Protein AF-A0A432QDG4-F1 (afdb_monomer_lite)

Structure (mmCIF, N/CA/C/O backbone):
data_AF-A0A432QDG4-F1
#
_entry.id   AF-A0A432QDG4-F1
#
loop_
_atom_site.group_PDB
_atom_site.id
_atom_site.type_symbol
_atom_site.label_atom_id
_atom_site.label_alt_id
_atom_site.label_comp_id
_atom_site.label_asym_id
_atom_site.label_entity_id
_atom_site.label_seq_id
_atom_site.pdbx_PDB_ins_code
_atom_site.Cartn_x
_atom_site.Cartn_y
_atom_site.Cartn_z
_atom_site.occupancy
_atom_site.B_iso_or_equiv
_atom_site.auth_seq_id
_atom_site.auth_comp_id
_atom_site.auth_asym_id
_atom_site.auth_atom_id
_atom_site.pdbx_PDB_model_num
ATOM 1 N N . MET A 1 1 ? 37.889 21.287 0.328 1.00 27.05 1 MET A N 1
ATOM 2 C CA . MET A 1 1 ? 36.657 21.891 0.895 1.00 27.05 1 MET A CA 1
ATOM 3 C C . MET A 1 1 ? 35.610 20.844 1.327 1.00 27.05 1 MET A C 1
ATOM 5 O O . MET A 1 1 ? 34.491 21.231 1.618 1.00 27.05 1 MET A O 1
ATOM 9 N N . MET A 1 2 ? 35.966 19.552 1.449 1.00 24.64 2 MET A N 1
ATOM 10 C CA . MET A 1 2 ? 35.053 18.448 1.819 1.00 24.64 2 MET A CA 1
ATOM 11 C C . MET A 1 2 ? 35.118 18.031 3.306 1.00 24.64 2 MET A C 1
ATOM 13 O O . MET A 1 2 ? 34.439 17.101 3.709 1.00 24.64 2 MET A O 1
ATOM 17 N N . SER A 1 3 ? 35.911 18.701 4.150 1.00 25.98 3 SER A N 1
ATOM 18 C CA . SER A 1 3 ? 36.228 18.224 5.511 1.00 25.98 3 SER A CA 1
ATOM 19 C C . SER A 1 3 ? 35.376 18.834 6.637 1.00 25.98 3 SER A C 1
ATOM 21 O O . SER A 1 3 ? 35.819 18.862 7.780 1.00 25.98 3 SER A O 1
ATOM 23 N N . LYS A 1 4 ? 34.191 19.386 6.337 1.00 30.98 4 LYS A N 1
ATOM 24 C CA . LYS A 1 4 ? 33.319 20.044 7.337 1.00 30.98 4 LYS A CA 1
ATOM 25 C C . LYS A 1 4 ? 31.970 19.357 7.581 1.00 30.98 4 LYS A C 1
ATOM 27 O O . LYS A 1 4 ? 31.226 19.829 8.430 1.00 30.98 4 LYS A O 1
ATOM 32 N N . TYR A 1 5 ? 31.659 18.274 6.869 1.00 37.41 5 TYR A N 1
ATOM 33 C CA . TYR A 1 5 ? 30.304 17.694 6.828 1.00 37.41 5 TYR A CA 1
ATOM 34 C C . TYR A 1 5 ? 30.198 16.309 7.459 1.00 37.41 5 TYR A C 1
ATOM 36 O O . TYR A 1 5 ? 29.332 15.522 7.109 1.00 37.41 5 TYR A O 1
ATOM 44 N N . VAL A 1 6 ? 31.097 16.008 8.387 1.00 35.47 6 VAL A N 1
ATOM 45 C CA . VAL A 1 6 ? 31.224 14.679 8.966 1.00 35.47 6 VAL A CA 1
ATOM 46 C C . VAL A 1 6 ? 31.083 14.797 10.484 1.00 35.47 6 VAL A C 1
ATOM 48 O O . VAL A 1 6 ? 32.019 14.581 11.245 1.00 35.47 6 VAL A O 1
ATOM 51 N N . ASN A 1 7 ? 29.904 15.229 10.933 1.00 35.81 7 ASN A N 1
ATOM 52 C CA . ASN A 1 7 ? 29.517 15.114 12.338 1.00 35.81 7 ASN A CA 1
ATOM 53 C C . ASN A 1 7 ? 28.888 13.735 12.513 1.00 35.81 7 ASN A C 1
ATOM 55 O O . ASN A 1 7 ? 27.672 13.563 12.453 1.00 35.81 7 ASN A O 1
ATOM 59 N N . HIS A 1 8 ? 29.737 12.723 12.642 1.00 42.25 8 HIS A N 1
ATOM 60 C CA . HIS A 1 8 ? 29.261 11.370 12.808 1.00 42.25 8 HIS A CA 1
ATOM 61 C C . HIS A 1 8 ? 28.761 11.133 14.244 1.00 42.25 8 HIS A C 1
ATOM 63 O O . HIS A 1 8 ? 29.553 11.029 15.179 1.00 42.25 8 HIS A O 1
ATOM 69 N N . LEU A 1 9 ? 27.454 10.942 14.420 1.00 45.72 9 LEU A N 1
ATOM 70 C CA . LEU A 1 9 ? 26.941 10.135 15.530 1.00 45.72 9 LEU A CA 1
ATOM 71 C C . LEU A 1 9 ? 27.145 8.661 15.157 1.00 45.72 9 LEU A C 1
ATOM 73 O O . LEU A 1 9 ? 26.272 8.018 14.582 1.00 45.72 9 LEU A O 1
ATOM 77 N N . LEU A 1 10 ? 28.355 8.163 15.419 1.00 49.75 10 LEU A N 1
ATOM 78 C CA . LEU A 1 10 ? 28.751 6.780 15.153 1.00 49.75 10 LEU A CA 1
ATOM 79 C C . LEU A 1 10 ? 28.173 5.870 16.229 1.00 49.75 10 LEU A C 1
ATOM 81 O O . LEU A 1 10 ? 28.367 6.118 17.416 1.00 49.75 10 LEU A O 1
ATOM 85 N N . CYS A 1 11 ? 27.502 4.803 15.809 1.00 43.88 11 CYS A N 1
ATOM 86 C CA . CYS A 1 11 ? 27.187 3.672 16.672 1.00 43.88 11 CYS A CA 1
ATOM 87 C C . CYS A 1 11 ? 28.299 2.628 16.503 1.00 43.88 11 CYS A C 1
ATOM 89 O O . CYS A 1 11 ? 28.403 2.056 15.418 1.00 43.88 11 CYS A O 1
ATOM 91 N N . TYR A 1 12 ? 29.102 2.372 17.543 1.00 43.72 12 TYR A N 1
ATOM 92 C CA . TYR A 1 12 ? 30.019 1.221 17.610 1.00 43.72 12 TYR A CA 1
ATOM 93 C C . TYR A 1 12 ? 29.574 0.221 18.681 1.00 43.72 12 TYR A C 1
ATOM 95 O O . TYR A 1 12 ? 29.193 0.628 19.779 1.00 43.72 12 TYR A O 1
ATOM 103 N N . GLY A 1 13 ? 29.693 -1.078 18.371 1.00 31.58 13 GLY A N 1
ATOM 104 C CA . GLY A 1 13 ? 29.691 -2.173 19.347 1.00 31.58 13 GLY A CA 1
ATOM 105 C C . GLY A 1 13 ? 29.540 -3.566 18.713 1.00 31.58 13 GLY A C 1
ATOM 106 O O . GLY A 1 13 ? 28.813 -3.738 17.738 1.00 31.58 13 GLY A O 1
ATOM 107 N N . LYS A 1 14 ? 30.204 -4.587 19.281 1.00 30.83 14 LYS A N 1
ATOM 108 C CA . LYS A 1 14 ? 29.794 -6.000 19.148 1.00 30.83 14 LYS A CA 1
ATOM 109 C C . LYS A 1 14 ? 28.944 -6.348 20.372 1.00 30.83 14 LYS A C 1
ATOM 111 O O . LYS A 1 14 ? 29.485 -6.446 21.468 1.00 30.83 14 LYS A O 1
ATOM 116 N N . GLY A 1 15 ? 27.645 -6.566 20.180 1.00 39.72 15 GLY A N 1
ATOM 117 C CA . GLY A 1 15 ? 26.694 -6.825 21.270 1.00 39.72 15 GLY A CA 1
ATOM 118 C C . GLY A 1 15 ? 25.893 -5.584 21.683 1.00 39.72 15 GLY A C 1
ATOM 119 O O . GLY A 1 15 ? 25.971 -4.550 21.032 1.00 39.72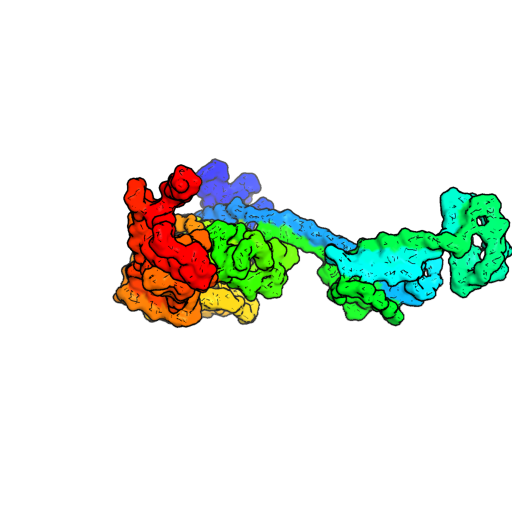 15 GLY A O 1
ATOM 120 N N . ALA A 1 16 ? 25.093 -5.714 22.745 1.00 30.48 16 ALA A N 1
ATOM 121 C CA . ALA A 1 16 ? 24.037 -4.773 23.148 1.00 30.48 16 ALA A CA 1
ATOM 122 C C . ALA A 1 16 ? 24.502 -3.379 23.635 1.00 30.48 16 ALA A C 1
ATOM 124 O O . ALA A 1 16 ? 23.658 -2.547 23.961 1.00 30.48 16 ALA A O 1
ATOM 125 N N . ASP A 1 17 ? 25.807 -3.102 23.661 1.00 31.98 17 ASP A N 1
ATOM 126 C CA . ASP A 1 17 ? 26.359 -1.836 24.146 1.00 31.98 17 ASP A CA 1
ATOM 127 C C . ASP A 1 17 ? 26.751 -0.934 22.968 1.00 31.98 17 ASP A C 1
ATOM 129 O O . ASP A 1 17 ? 27.792 -1.117 22.338 1.00 31.98 17 ASP A O 1
ATOM 133 N N . THR A 1 18 ? 25.894 0.041 22.652 1.00 40.56 18 THR A N 1
ATOM 134 C CA . THR A 1 18 ? 26.142 1.054 21.614 1.00 40.56 18 THR A CA 1
ATOM 135 C C . THR A 1 18 ? 26.814 2.283 22.226 1.00 40.56 18 THR A C 1
ATOM 137 O O . THR A 1 18 ? 26.221 2.955 23.072 1.00 40.56 18 THR A O 1
ATOM 140 N N . VAL A 1 19 ? 28.037 2.606 21.798 1.00 37.91 19 VAL A N 1
ATOM 141 C CA . VAL A 1 19 ? 28.755 3.817 22.237 1.00 37.91 19 VAL A CA 1
ATOM 142 C C . VAL A 1 19 ? 28.570 4.929 21.203 1.00 37.91 19 VAL A C 1
ATOM 144 O O . VAL A 1 19 ? 28.862 4.714 20.030 1.00 37.91 19 VAL A O 1
ATOM 147 N N . TYR A 1 20 ? 28.104 6.101 21.650 1.00 46.84 20 TYR A N 1
ATOM 148 C CA . TYR A 1 20 ? 27.881 7.313 20.849 1.00 46.84 20 TYR A CA 1
ATOM 149 C C . TYR A 1 20 ? 28.944 8.362 21.186 1.00 46.84 20 TYR A C 1
ATOM 151 O O . TYR A 1 20 ? 29.153 8.645 22.365 1.00 46.84 20 TYR A O 1
ATOM 159 N N . GLN A 1 21 ? 29.595 8.963 20.185 1.00 44.84 21 GLN A N 1
ATOM 160 C CA . GLN A 1 21 ? 30.517 10.088 20.402 1.00 44.84 21 GLN A CA 1
ATOM 161 C C . GLN A 1 21 ? 29.918 11.426 19.950 1.00 44.84 21 GLN A C 1
ATOM 163 O O . GLN A 1 21 ? 29.151 11.496 18.992 1.00 44.84 21 GLN A O 1
ATOM 168 N N . GLN A 1 22 ? 30.246 12.472 20.712 1.00 44.22 22 GLN A N 1
ATOM 169 C CA . GLN A 1 22 ? 29.561 13.762 20.767 1.00 44.22 22 GLN A CA 1
ATOM 170 C C . GLN A 1 22 ? 30.468 14.900 20.289 1.00 44.22 22 GLN A C 1
ATOM 172 O O . GLN A 1 22 ? 31.639 14.955 20.644 1.00 44.22 22 GLN A O 1
ATOM 177 N N . ASN A 1 23 ? 29.860 15.889 19.639 1.00 34.97 23 ASN A N 1
ATOM 178 C CA . ASN A 1 23 ? 30.335 17.268 19.501 1.00 34.97 23 ASN A CA 1
ATOM 179 C C . ASN A 1 23 ? 31.547 17.586 18.605 1.00 34.97 23 ASN A C 1
ATOM 181 O O . ASN A 1 23 ? 32.644 17.042 18.713 1.00 34.97 23 ASN A O 1
ATOM 185 N N . ALA A 1 24 ? 31.367 18.664 17.832 1.00 36.03 24 ALA A N 1
ATOM 186 C CA . ALA A 1 24 ? 32.396 19.328 17.035 1.00 36.03 24 ALA A CA 1
ATOM 187 C C . ALA A 1 24 ? 33.574 19.897 17.870 1.00 36.03 24 ALA A C 1
ATOM 189 O O . ALA A 1 24 ? 34.622 20.206 17.308 1.00 36.03 24 ALA A O 1
ATOM 190 N N . GLU A 1 25 ? 33.441 20.023 19.200 1.00 33.25 25 GLU A N 1
ATOM 191 C CA . GLU A 1 25 ? 34.537 20.424 20.105 1.00 33.25 25 GLU A CA 1
ATOM 192 C C . GLU A 1 25 ? 35.376 19.250 20.638 1.00 33.25 25 GLU A C 1
ATOM 194 O O . GLU A 1 25 ? 36.546 19.458 20.938 1.00 33.25 25 GLU A O 1
ATOM 199 N N . HIS A 1 26 ? 34.874 18.009 20.645 1.00 34.00 26 HIS A N 1
ATOM 200 C CA . HIS A 1 26 ? 35.730 16.815 20.782 1.00 34.00 26 HIS A CA 1
ATOM 201 C C . HIS A 1 26 ? 36.266 16.311 19.432 1.00 34.00 26 HIS A C 1
ATOM 203 O O . HIS A 1 26 ? 37.127 15.438 19.388 1.00 34.00 26 HIS A O 1
ATOM 209 N N . LEU A 1 27 ? 35.849 16.968 18.346 1.00 34.41 27 LEU A N 1
ATOM 210 C CA . LEU A 1 27 ? 36.560 17.048 17.070 1.00 34.41 27 LEU A CA 1
ATOM 211 C C . LEU A 1 27 ? 37.497 18.275 16.987 1.00 34.41 27 LEU A C 1
ATOM 213 O O . LEU A 1 27 ? 38.066 18.532 15.923 1.00 34.41 27 LEU A O 1
ATOM 217 N N . ARG A 1 28 ? 37.721 19.026 18.086 1.00 29.41 28 ARG A N 1
ATOM 218 C CA . ARG A 1 28 ? 38.920 19.873 18.197 1.00 29.41 28 ARG A CA 1
ATOM 219 C C . ARG A 1 28 ? 40.083 19.041 18.719 1.00 29.41 28 ARG A C 1
ATOM 221 O O . ARG A 1 28 ? 40.145 18.660 19.884 1.00 29.41 28 ARG A O 1
ATOM 228 N N . LEU A 1 29 ? 41.015 18.834 17.803 1.00 33.25 29 LEU A N 1
ATOM 229 C CA . LEU A 1 29 ? 42.363 18.282 17.913 1.00 33.25 29 LEU A CA 1
ATOM 230 C C . LEU A 1 29 ? 43.284 18.997 18.934 1.00 33.25 29 LEU A C 1
ATOM 232 O O . LEU A 1 29 ? 44.462 19.159 18.652 1.00 33.25 29 LEU A O 1
ATOM 236 N N . ASP A 1 30 ? 42.802 19.447 20.097 1.00 30.39 30 ASP A N 1
ATOM 237 C CA . ASP A 1 30 ? 43.598 20.319 20.983 1.00 30.39 30 ASP A CA 1
ATOM 238 C C . ASP A 1 30 ? 43.929 19.727 22.366 1.00 30.39 30 ASP A C 1
ATOM 240 O O . ASP A 1 30 ? 44.527 20.407 23.197 1.00 30.39 30 ASP A O 1
ATOM 244 N N . SER A 1 31 ? 43.639 18.447 22.634 1.00 33.84 31 SER A N 1
ATOM 245 C CA . SER A 1 31 ? 44.290 17.748 23.772 1.00 33.84 31 SER A CA 1
ATOM 246 C C . SER A 1 31 ? 44.326 16.214 23.721 1.00 33.84 31 SER A C 1
ATOM 248 O O . SER A 1 31 ? 44.982 15.603 24.563 1.00 33.84 31 SER A O 1
ATOM 250 N N . ALA A 1 32 ? 43.720 15.580 22.716 1.00 32.09 32 ALA A N 1
ATOM 251 C CA . ALA A 1 32 ? 43.986 14.187 22.363 1.00 32.09 32 ALA A CA 1
ATOM 252 C C . ALA A 1 32 ? 44.642 14.157 20.978 1.00 32.09 32 ALA A C 1
ATOM 254 O O . ALA A 1 32 ? 44.245 14.906 20.088 1.00 32.09 32 ALA A O 1
ATOM 255 N N . SER A 1 33 ? 45.686 13.342 20.838 1.00 31.02 33 SER A N 1
ATOM 256 C CA . SER A 1 33 ? 46.536 13.229 19.649 1.00 31.02 33 SER A CA 1
ATOM 257 C C . SER A 1 33 ? 45.747 13.233 18.325 1.00 31.02 33 SER A C 1
ATOM 259 O O . SER A 1 33 ? 44.733 12.535 18.244 1.00 31.02 33 SER A O 1
ATOM 261 N N . PRO A 1 34 ? 46.237 13.920 17.272 1.00 30.97 34 PRO A N 1
ATOM 262 C CA . PRO A 1 34 ? 45.539 14.092 15.995 1.00 30.97 34 PRO A CA 1
ATOM 263 C C . PRO A 1 34 ? 45.173 12.849 15.179 1.00 30.97 34 PRO A C 1
ATOM 265 O O . PRO A 1 34 ? 44.537 12.978 14.138 1.00 30.97 34 PRO A O 1
ATOM 268 N N . ASP A 1 35 ? 45.550 11.661 15.643 1.00 34.06 35 ASP A N 1
ATOM 269 C CA . ASP A 1 35 ? 45.590 10.437 14.845 1.00 34.06 35 ASP A CA 1
ATOM 270 C C . ASP A 1 35 ? 44.595 9.361 15.304 1.00 34.06 35 ASP A C 1
ATOM 272 O O . ASP A 1 35 ? 44.746 8.191 14.953 1.00 34.06 35 ASP A O 1
ATOM 276 N N . THR A 1 36 ? 43.560 9.703 16.079 1.00 37.88 36 THR A N 1
ATOM 277 C CA . THR A 1 36 ? 42.547 8.705 16.476 1.00 37.88 36 THR A CA 1
ATOM 278 C C . THR A 1 36 ? 41.524 8.488 15.356 1.00 37.88 36 THR A C 1
ATOM 280 O O . THR A 1 36 ? 40.350 8.825 15.470 1.00 37.88 36 THR A O 1
ATOM 283 N N . VAL A 1 37 ? 41.995 7.938 14.237 1.00 38.81 37 VAL A N 1
ATOM 284 C CA . VAL A 1 37 ? 41.157 7.386 13.171 1.00 38.81 37 VAL A CA 1
ATOM 285 C C . VAL A 1 37 ? 40.438 6.170 13.749 1.00 38.81 37 VAL A C 1
ATOM 287 O O . VAL A 1 37 ? 41.076 5.179 14.112 1.00 38.81 37 VAL A O 1
ATOM 290 N N . LEU A 1 38 ? 39.113 6.246 13.881 1.00 43.25 38 LEU A N 1
ATOM 291 C CA . LEU A 1 38 ? 38.319 5.081 14.260 1.00 43.25 38 LEU A CA 1
ATOM 292 C C . LEU A 1 38 ? 38.459 4.026 13.156 1.00 43.25 38 LEU A C 1
ATOM 294 O O . LEU A 1 38 ? 38.299 4.360 11.980 1.00 43.25 38 LEU A O 1
ATOM 298 N N . PRO A 1 39 ? 38.769 2.763 13.490 1.00 46.94 39 PRO A N 1
ATOM 299 C CA . PRO A 1 39 ? 38.867 1.729 12.478 1.00 46.94 39 PRO A CA 1
ATOM 300 C C . PRO A 1 39 ? 37.484 1.532 11.850 1.00 46.94 39 PRO A C 1
ATOM 302 O O . PRO A 1 39 ? 36.518 1.265 12.564 1.00 46.94 39 PRO A O 1
ATOM 305 N N . GLU A 1 40 ? 37.399 1.638 10.523 1.00 46.25 40 GLU A N 1
ATOM 306 C CA . GLU A 1 40 ? 36.187 1.473 9.696 1.00 46.25 40 GLU A CA 1
ATOM 307 C C . GLU A 1 40 ? 35.260 0.341 10.180 1.00 46.25 40 GLU A C 1
ATOM 309 O O . GLU A 1 40 ? 34.055 0.517 10.327 1.00 46.25 40 GLU A O 1
ATOM 314 N N . SER A 1 41 ? 35.841 -0.781 10.610 1.00 48.97 41 SER A N 1
ATOM 315 C CA . SER A 1 41 ? 35.147 -1.926 11.224 1.00 48.97 41 SER A CA 1
ATOM 316 C C . SER A 1 41 ? 34.213 -1.629 12.416 1.00 48.97 41 SER A C 1
ATOM 318 O O . SER A 1 41 ? 33.528 -2.537 12.882 1.00 48.97 41 SER A O 1
ATOM 320 N N . SER A 1 42 ? 34.224 -0.411 12.960 1.00 48.34 42 SER A N 1
ATOM 321 C CA . SER A 1 42 ? 33.458 -0.013 14.142 1.00 48.34 42 SER A CA 1
ATOM 322 C C . SER A 1 42 ? 32.178 0.778 13.839 1.00 48.34 42 SER A C 1
ATOM 324 O O . SER A 1 42 ? 31.371 0.950 14.745 1.00 48.34 42 SER A O 1
ATOM 326 N N . ILE A 1 43 ? 31.957 1.233 12.602 1.00 55.75 43 ILE A N 1
ATOM 327 C CA . ILE A 1 43 ? 30.855 2.139 12.243 1.00 55.75 43 ILE A CA 1
ATOM 328 C C . ILE A 1 43 ? 29.649 1.351 11.715 1.00 55.75 43 ILE A C 1
ATOM 330 O O . ILE A 1 43 ? 29.787 0.553 10.794 1.00 55.75 43 ILE A O 1
ATOM 334 N N . LEU A 1 44 ? 28.457 1.585 12.281 1.00 66.50 44 LEU A N 1
ATOM 335 C CA . LEU A 1 44 ? 27.220 0.893 11.869 1.00 66.50 44 LEU A CA 1
ATOM 336 C C . LEU A 1 44 ? 26.206 1.782 11.126 1.00 66.50 44 LEU A C 1
ATOM 338 O O . LEU A 1 44 ? 25.381 1.266 10.380 1.00 66.50 44 LEU A O 1
ATOM 342 N N . LEU A 1 45 ? 26.243 3.102 11.328 1.00 73.06 45 LEU A N 1
ATOM 343 C CA . LEU A 1 45 ? 25.318 4.070 10.725 1.00 73.06 45 LEU A CA 1
ATOM 344 C C . LEU A 1 45 ? 26.002 5.437 10.630 1.00 73.06 45 LEU A C 1
ATOM 346 O O . LEU A 1 45 ? 26.696 5.841 11.565 1.00 73.06 45 LEU A O 1
ATOM 350 N N . THR A 1 46 ? 25.789 6.155 9.528 1.00 74.50 46 THR A N 1
ATOM 351 C CA . THR A 1 46 ? 26.339 7.497 9.301 1.00 74.50 46 THR A CA 1
ATOM 352 C C . THR A 1 46 ? 25.220 8.512 9.085 1.00 74.50 46 THR A C 1
ATOM 354 O O . THR A 1 46 ? 24.300 8.271 8.314 1.00 74.50 46 THR A O 1
ATOM 357 N N . GLY A 1 47 ? 25.288 9.670 9.746 1.00 81.38 47 GLY A N 1
ATOM 358 C CA . GLY A 1 47 ? 24.427 10.806 9.408 1.00 81.38 47 GLY A CA 1
ATOM 359 C C . GLY A 1 47 ? 24.835 11.399 8.060 1.00 81.38 47 GLY A C 1
ATOM 360 O O . GLY A 1 47 ? 26.024 11.587 7.809 1.00 81.38 47 GLY A O 1
ATOM 361 N N . GLY A 1 48 ? 23.868 11.659 7.184 1.00 82.00 48 GLY A N 1
ATOM 362 C CA . GLY A 1 48 ? 24.124 12.335 5.916 1.00 82.00 48 GLY A CA 1
ATOM 363 C C . GLY A 1 48 ? 22.998 12.156 4.908 1.00 82.00 48 GLY A C 1
ATOM 364 O O . GLY A 1 48 ? 21.901 11.732 5.256 1.00 82.00 48 GLY A O 1
ATOM 365 N N . PHE A 1 49 ? 23.293 12.457 3.648 1.00 83.75 49 PHE A N 1
ATOM 366 C CA . PHE A 1 49 ? 22.383 12.285 2.515 1.00 83.75 49 PHE A CA 1
ATOM 367 C C . PHE A 1 49 ? 23.040 11.358 1.491 1.00 83.75 49 PHE A C 1
ATOM 369 O O . PHE A 1 49 ? 24.227 11.528 1.196 1.00 83.75 49 PHE A O 1
ATOM 376 N N . THR A 1 50 ? 22.294 10.402 0.938 1.00 84.81 50 THR A N 1
ATOM 377 C CA . THR A 1 50 ? 22.798 9.471 -0.087 1.00 84.81 50 THR A CA 1
ATOM 378 C C . THR A 1 50 ? 23.264 10.217 -1.337 1.00 84.81 50 THR A C 1
ATOM 380 O O . THR A 1 50 ? 24.261 9.848 -1.948 1.00 84.81 50 THR A O 1
ATOM 383 N N . THR A 1 51 ? 22.627 11.349 -1.644 1.00 78.06 51 THR A N 1
ATOM 384 C CA . THR A 1 51 ? 23.032 12.258 -2.733 1.00 78.06 51 THR A CA 1
ATOM 385 C C . THR A 1 51 ? 24.398 12.931 -2.540 1.00 78.06 51 THR A C 1
ATOM 387 O O . THR A 1 51 ? 24.968 13.429 -3.509 1.00 78.06 51 THR A O 1
ATOM 390 N N . ILE A 1 52 ? 24.933 12.965 -1.315 1.00 76.69 52 ILE A N 1
ATOM 391 C CA . ILE A 1 52 ? 26.272 13.502 -1.010 1.00 76.69 52 ILE A CA 1
ATOM 392 C C . ILE A 1 52 ? 27.274 12.366 -0.772 1.00 76.69 52 ILE A C 1
ATOM 394 O O . ILE A 1 52 ? 28.439 12.481 -1.149 1.00 76.69 52 ILE A O 1
ATOM 398 N N . LEU A 1 53 ? 26.830 11.286 -0.128 1.00 75.19 53 LEU A N 1
ATOM 399 C CA . LEU A 1 53 ? 27.656 10.164 0.312 1.00 75.19 53 LEU A CA 1
ATOM 400 C C . LEU A 1 53 ? 27.357 8.904 -0.514 1.00 75.19 53 LEU A C 1
ATOM 402 O O . LEU A 1 53 ? 27.022 7.860 0.043 1.00 75.19 53 LEU A O 1
ATOM 406 N N . THR A 1 54 ? 27.470 9.010 -1.839 1.00 70.44 54 THR A N 1
ATOM 407 C CA . THR A 1 54 ? 27.104 7.940 -2.786 1.00 70.44 54 THR A CA 1
ATOM 408 C C . THR A 1 54 ? 27.893 6.649 -2.572 1.00 70.44 54 THR A C 1
ATOM 410 O O . THR A 1 54 ? 27.333 5.568 -2.702 1.00 70.44 54 THR A O 1
ATOM 413 N N . ASP A 1 55 ? 29.164 6.767 -2.179 1.00 73.12 55 ASP A N 1
ATOM 414 C CA . ASP A 1 55 ? 30.080 5.635 -1.981 1.00 73.12 55 ASP A CA 1
ATOM 415 C C . ASP A 1 55 ? 30.301 5.313 -0.493 1.00 73.12 55 ASP A C 1
ATOM 417 O O . ASP A 1 55 ? 31.348 4.793 -0.103 1.00 73.12 55 ASP A O 1
ATOM 421 N N . SER A 1 56 ? 29.344 5.670 0.373 1.00 69.81 56 SER A N 1
ATOM 422 C CA . SER A 1 56 ? 29.440 5.358 1.800 1.00 69.81 56 SER A CA 1
ATOM 423 C C . SER A 1 56 ? 29.449 3.839 2.012 1.00 69.81 56 SER A C 1
ATOM 425 O O . SER A 1 56 ? 28.489 3.170 1.627 1.00 69.81 56 SER A O 1
ATOM 427 N N . PRO A 1 57 ? 30.464 3.273 2.692 1.00 67.81 57 PRO A N 1
ATOM 428 C CA . PRO A 1 57 ? 30.474 1.851 3.035 1.00 67.81 57 PRO A CA 1
ATOM 429 C C . PRO A 1 57 ? 29.467 1.497 4.146 1.00 67.81 57 PRO A C 1
ATOM 431 O O . PRO A 1 57 ? 29.299 0.323 4.469 1.00 67.81 57 PRO A O 1
ATOM 434 N N . TYR A 1 58 ? 28.793 2.497 4.730 1.00 75.19 58 TYR A N 1
ATOM 435 C CA . TYR A 1 58 ? 27.791 2.340 5.788 1.00 75.19 58 TYR A CA 1
ATOM 436 C C . TYR A 1 58 ? 26.437 2.926 5.375 1.00 75.19 58 TYR A C 1
ATOM 438 O O . TYR A 1 58 ? 26.409 3.893 4.604 1.00 75.19 58 TYR A O 1
ATOM 446 N N . PRO A 1 59 ? 25.325 2.439 5.958 1.00 78.25 59 PRO A N 1
ATOM 447 C CA . PRO A 1 59 ? 24.017 3.060 5.789 1.00 78.25 59 PRO A CA 1
ATOM 448 C C . PRO A 1 59 ? 24.038 4.543 6.181 1.00 78.25 59 PRO A C 1
ATOM 450 O O . PRO A 1 59 ? 24.665 4.935 7.172 1.00 78.25 59 PRO A O 1
ATOM 453 N N . VAL A 1 60 ? 23.336 5.362 5.398 1.00 83.94 60 VAL A N 1
ATOM 454 C CA . VAL A 1 60 ? 23.258 6.817 5.564 1.00 83.94 60 VAL A CA 1
ATOM 455 C C . VAL A 1 60 ? 21.870 7.200 6.086 1.00 83.94 60 VAL A C 1
ATOM 457 O O . VAL A 1 60 ? 20.864 6.742 5.554 1.00 83.94 60 VAL A O 1
ATOM 460 N N . SER A 1 61 ? 21.804 8.044 7.120 1.00 89.88 61 SER A N 1
ATOM 461 C CA . SER A 1 61 ? 20.556 8.519 7.729 1.00 89.88 61 SER A CA 1
ATOM 462 C C . SER A 1 61 ? 20.424 10.046 7.632 1.00 89.88 61 SER A C 1
ATOM 464 O O . SER A 1 61 ? 21.091 10.780 8.379 1.00 89.88 61 SER A O 1
ATOM 466 N N . PRO A 1 62 ? 19.508 10.544 6.778 1.00 91.75 62 PRO A N 1
ATOM 467 C CA . PRO A 1 62 ? 19.128 11.955 6.753 1.00 91.75 62 PRO A CA 1
ATOM 468 C C . PRO A 1 62 ? 18.485 12.397 8.067 1.00 91.75 62 PRO A C 1
ATOM 470 O O . PRO A 1 62 ? 18.774 13.482 8.567 1.00 91.75 62 PRO A O 1
ATOM 473 N N . THR A 1 63 ? 17.669 11.536 8.683 1.00 94.12 63 THR A N 1
ATOM 474 C CA . THR A 1 63 ? 17.062 11.785 9.997 1.00 94.12 63 THR A CA 1
ATOM 475 C C . THR A 1 63 ? 18.116 12.144 11.042 1.00 94.12 63 THR A C 1
ATOM 477 O O . THR A 1 63 ? 17.973 13.139 11.755 1.00 94.12 63 THR A O 1
ATOM 480 N N . LEU A 1 64 ? 19.196 11.364 11.123 1.00 88.62 64 LEU A N 1
ATOM 481 C CA . LEU A 1 64 ? 20.265 11.602 12.086 1.00 88.62 64 LEU A CA 1
ATOM 482 C C . LEU A 1 64 ? 20.995 12.925 11.806 1.00 88.62 64 LEU A C 1
ATOM 484 O O . LEU A 1 64 ? 21.245 13.685 12.741 1.00 88.62 64 LEU A O 1
ATOM 488 N N . GLN A 1 65 ? 21.262 13.234 10.531 1.00 87.00 65 GLN A N 1
ATOM 489 C CA . GLN A 1 65 ? 21.894 14.494 10.120 1.00 87.00 65 GLN A CA 1
ATOM 490 C C . GLN A 1 65 ? 21.049 15.714 10.501 1.00 87.00 65 GLN A C 1
ATOM 492 O O . GLN A 1 65 ? 21.542 16.640 11.143 1.00 87.00 65 GLN A O 1
ATOM 497 N N . LEU A 1 66 ? 19.765 15.725 10.124 1.00 89.88 66 LEU A N 1
ATOM 498 C CA . LEU A 1 66 ? 18.892 16.869 10.379 1.00 89.88 66 LEU A CA 1
ATOM 499 C C . LEU A 1 66 ? 18.683 17.107 11.870 1.00 89.88 66 LEU A C 1
ATOM 501 O O . LEU A 1 66 ? 18.689 18.256 12.302 1.00 89.88 66 LEU A O 1
ATOM 505 N N . ASN A 1 67 ? 18.489 16.051 12.659 1.00 90.12 67 ASN A N 1
ATOM 506 C CA . ASN A 1 67 ? 18.301 16.218 14.097 1.00 90.12 67 ASN A CA 1
ATOM 507 C C . ASN A 1 67 ? 19.594 16.639 14.802 1.00 90.12 67 ASN A C 1
ATOM 509 O O . ASN A 1 67 ? 19.524 17.433 15.734 1.00 90.12 67 ASN A O 1
ATOM 513 N N . GLY A 1 68 ? 20.759 16.180 14.333 1.00 84.44 68 GLY A N 1
ATOM 514 C CA . GLY A 1 68 ? 22.047 16.621 14.867 1.00 84.44 68 GLY A CA 1
ATOM 515 C C . GLY A 1 68 ? 22.331 18.101 14.601 1.00 84.44 68 GLY A C 1
ATOM 516 O O . GLY A 1 68 ? 22.831 18.794 15.483 1.00 84.44 68 GLY A O 1
ATOM 517 N N . ASP A 1 69 ? 21.979 18.596 13.413 1.00 83.62 69 ASP A N 1
ATOM 518 C CA . ASP A 1 69 ? 22.304 19.970 13.015 1.00 83.62 69 ASP A CA 1
ATOM 519 C C . ASP A 1 69 ? 21.210 20.990 13.354 1.00 83.62 69 ASP A C 1
ATOM 521 O O . ASP A 1 69 ? 21.507 22.138 13.687 1.00 83.62 69 ASP A O 1
ATOM 525 N N . LEU A 1 70 ? 19.938 20.606 13.214 1.00 87.12 70 LEU A N 1
ATOM 526 C CA . LEU A 1 70 ? 18.808 21.538 13.236 1.00 87.12 70 LEU A CA 1
ATOM 527 C C . LEU A 1 70 ? 17.894 21.363 14.445 1.00 87.12 70 LEU A C 1
ATOM 529 O O . LEU A 1 70 ? 17.167 22.303 14.767 1.00 87.12 70 LEU A O 1
ATOM 533 N N . ALA A 1 71 ? 17.869 20.201 15.100 1.00 86.44 71 ALA A N 1
ATOM 534 C CA . ALA A 1 71 ? 17.060 20.010 16.302 1.00 86.44 71 ALA A CA 1
ATOM 535 C C . ALA A 1 71 ? 17.851 20.384 17.564 1.00 86.44 71 ALA A C 1
ATOM 537 O O . ALA A 1 71 ? 19.077 20.419 17.576 1.00 86.44 71 ALA A O 1
ATOM 538 N N . ALA A 1 72 ? 17.138 20.694 18.647 1.00 82.44 72 ALA A N 1
ATOM 539 C CA . ALA A 1 72 ? 17.736 21.000 19.949 1.00 82.44 72 ALA A CA 1
ATOM 540 C C . ALA A 1 72 ? 17.711 19.777 20.887 1.00 82.44 72 ALA A C 1
ATOM 542 O O . ALA A 1 72 ? 17.284 19.895 22.036 1.00 82.44 72 ALA A O 1
ATOM 543 N N . PHE A 1 73 ? 18.085 18.601 20.376 1.00 80.44 73 PHE A N 1
ATOM 544 C CA . PHE A 1 73 ? 18.110 17.362 21.155 1.00 80.44 73 PHE A CA 1
ATOM 545 C C . PHE A 1 73 ? 19.405 17.213 21.947 1.00 80.44 73 PHE A C 1
ATOM 547 O O . PHE A 1 73 ? 20.482 17.599 21.496 1.00 80.44 73 PHE A O 1
ATOM 554 N N . ASN A 1 74 ? 19.293 16.632 23.140 1.00 79.75 74 ASN A N 1
ATOM 555 C CA . ASN A 1 74 ? 20.455 16.252 23.928 1.00 79.75 74 ASN A CA 1
ATOM 556 C C . ASN A 1 74 ? 21.054 14.923 23.442 1.00 79.75 74 ASN A C 1
ATOM 558 O O . ASN A 1 74 ? 20.530 14.232 22.571 1.00 79.75 74 ASN A O 1
ATOM 562 N N . GLU A 1 75 ? 22.169 14.545 24.049 1.00 70.38 75 GLU A N 1
ATOM 563 C CA . GLU A 1 75 ? 22.974 13.392 23.653 1.00 70.38 75 GLU A CA 1
ATOM 564 C C . GLU A 1 75 ? 22.224 12.062 23.772 1.00 70.38 75 GLU A C 1
ATOM 566 O O . GLU A 1 75 ? 22.324 11.210 22.890 1.00 70.38 75 GLU A O 1
ATOM 571 N N . ASN A 1 76 ? 21.430 11.893 24.831 1.00 75.44 76 ASN A N 1
ATOM 572 C CA . ASN A 1 76 ? 20.641 10.680 25.036 1.00 75.44 76 ASN A CA 1
ATOM 573 C C . ASN A 1 76 ? 19.503 10.577 24.013 1.00 75.44 76 ASN A C 1
ATOM 575 O O . ASN A 1 76 ? 19.186 9.481 23.551 1.00 75.44 76 ASN A O 1
ATOM 579 N N . GLU A 1 77 ? 18.906 11.713 23.643 1.00 83.19 77 GLU A N 1
ATOM 580 C CA . GLU A 1 77 ? 17.868 11.794 22.611 1.00 83.19 77 GLU A CA 1
ATOM 581 C C . GLU A 1 77 ? 18.450 11.485 21.224 1.00 83.19 77 GLU A C 1
ATOM 583 O O . GLU A 1 77 ? 17.899 10.656 20.503 1.00 83.19 77 GLU A O 1
ATOM 588 N N . MET A 1 78 ? 19.612 12.047 20.879 1.00 83.44 78 MET A N 1
ATOM 589 C CA . MET A 1 78 ? 20.303 11.725 19.625 1.00 83.44 78 MET A CA 1
ATOM 590 C C . MET A 1 78 ? 20.733 10.257 19.554 1.00 83.44 78 MET A C 1
ATOM 592 O O . MET A 1 78 ? 20.595 9.623 18.507 1.00 83.44 78 MET A O 1
ATOM 596 N N . ALA A 1 79 ? 21.191 9.683 20.669 1.00 76.38 79 ALA A N 1
ATOM 597 C CA . ALA A 1 79 ? 21.514 8.263 20.753 1.00 76.38 79 ALA A CA 1
ATOM 598 C C . ALA A 1 79 ? 20.280 7.371 20.530 1.00 76.38 79 ALA A C 1
ATOM 600 O O . ALA A 1 79 ? 20.357 6.356 19.841 1.00 76.38 79 ALA A O 1
ATOM 601 N N . ALA A 1 80 ? 19.130 7.753 21.089 1.00 82.56 80 ALA A N 1
ATOM 602 C CA . ALA A 1 80 ? 17.864 7.059 20.873 1.00 82.56 80 ALA A CA 1
ATOM 603 C C . ALA A 1 80 ? 17.429 7.088 19.397 1.00 82.56 80 ALA A C 1
ATOM 605 O O . ALA A 1 80 ? 17.091 6.041 18.845 1.00 82.56 80 ALA A O 1
ATOM 606 N N . ILE A 1 81 ? 17.519 8.254 18.745 1.00 87.81 81 ILE A N 1
ATOM 607 C CA . ILE A 1 81 ? 17.230 8.409 17.309 1.00 87.81 81 ILE A CA 1
ATOM 608 C C . ILE A 1 81 ? 18.179 7.543 16.471 1.00 87.81 81 ILE A C 1
ATOM 610 O O . ILE A 1 81 ? 17.730 6.820 15.587 1.00 87.81 81 ILE A O 1
ATOM 614 N N . GLY A 1 82 ? 19.480 7.551 16.778 1.00 84.12 82 GLY A N 1
ATOM 615 C CA . GLY A 1 82 ? 20.470 6.730 16.078 1.00 84.12 82 GLY A CA 1
ATOM 616 C C . GLY A 1 82 ? 20.196 5.225 16.181 1.00 84.12 82 GLY A C 1
ATOM 617 O O . GLY A 1 82 ? 20.279 4.528 15.172 1.00 84.12 82 GLY A O 1
ATOM 618 N N . ARG A 1 83 ? 19.815 4.714 17.367 1.00 84.69 83 ARG A N 1
ATOM 619 C CA . ARG A 1 83 ? 19.394 3.303 17.516 1.00 84.69 83 ARG A CA 1
ATOM 620 C C . ARG A 1 83 ? 18.164 2.995 16.674 1.00 84.69 83 ARG A C 1
ATOM 622 O O . ARG A 1 83 ? 18.150 1.981 15.986 1.00 84.69 83 ARG A O 1
ATOM 629 N N . ALA A 1 84 ? 17.155 3.861 16.726 1.00 90.56 84 ALA A N 1
ATOM 630 C CA . ALA A 1 84 ? 15.913 3.667 15.990 1.00 90.56 84 ALA A CA 1
ATOM 631 C C . ALA A 1 84 ? 16.148 3.645 14.467 1.00 90.56 84 ALA A C 1
ATOM 633 O O . ALA A 1 84 ? 15.621 2.776 13.778 1.00 90.56 84 ALA A O 1
ATOM 634 N N . GLU A 1 85 ? 16.996 4.539 13.946 1.00 90.62 85 GLU A N 1
ATOM 635 C CA . GLU A 1 85 ? 17.393 4.554 12.531 1.00 90.62 85 GLU A CA 1
ATOM 636 C C . GLU A 1 85 ? 18.197 3.314 12.130 1.00 90.62 85 GLU A C 1
ATOM 638 O O . GLU A 1 85 ? 17.971 2.775 11.051 1.00 90.62 85 GLU A O 1
ATOM 643 N N . LEU A 1 86 ? 19.101 2.828 12.987 1.00 85.50 86 LEU A N 1
ATOM 644 C CA . LEU A 1 86 ? 19.867 1.611 12.711 1.00 85.50 86 LEU A CA 1
ATOM 645 C C . LEU A 1 86 ? 18.966 0.369 12.685 1.00 85.50 86 LEU A C 1
ATOM 647 O O . LEU A 1 86 ? 19.122 -0.479 11.810 1.00 85.50 86 LEU A O 1
ATOM 651 N N . ILE A 1 87 ? 18.018 0.264 13.623 1.00 86.00 87 ILE A N 1
ATOM 652 C CA . ILE A 1 87 ? 17.018 -0.813 13.635 1.00 86.00 87 ILE A CA 1
ATOM 653 C C . ILE A 1 87 ? 16.202 -0.765 12.340 1.00 86.00 87 ILE A C 1
ATOM 655 O O . ILE A 1 87 ? 16.137 -1.776 11.648 1.00 86.00 87 ILE A O 1
ATOM 659 N N . ARG A 1 88 ? 15.682 0.417 11.971 1.00 91.50 88 ARG A N 1
ATOM 660 C CA . ARG A 1 88 ? 14.946 0.634 10.715 1.00 91.50 88 ARG A CA 1
ATOM 661 C C . ARG A 1 88 ? 15.769 0.234 9.491 1.00 91.50 88 ARG A C 1
ATOM 663 O O . ARG A 1 88 ? 15.255 -0.439 8.613 1.00 91.50 88 ARG A O 1
ATOM 670 N N . ALA A 1 89 ? 17.034 0.644 9.408 1.00 87.94 89 ALA A N 1
ATOM 671 C CA . ALA A 1 89 ? 17.889 0.327 8.264 1.00 87.94 89 ALA A CA 1
ATOM 672 C C . ALA A 1 89 ? 18.158 -1.183 8.143 1.00 87.94 89 ALA A C 1
ATOM 674 O O . ALA A 1 89 ? 18.152 -1.722 7.040 1.00 87.94 89 ALA A O 1
ATOM 675 N N . ASN A 1 90 ? 18.357 -1.871 9.271 1.00 86.62 90 ASN A N 1
ATOM 676 C CA . ASN A 1 90 ? 18.631 -3.309 9.299 1.00 86.62 90 ASN A CA 1
ATOM 677 C C . ASN A 1 90 ? 17.392 -4.184 9.070 1.00 86.62 90 ASN A C 1
ATOM 679 O O . ASN A 1 90 ? 17.541 -5.365 8.757 1.00 86.62 90 ASN A O 1
ATOM 683 N N . SER A 1 91 ? 16.187 -3.649 9.267 1.00 87.31 91 SER A N 1
ATOM 684 C CA . SER A 1 91 ? 14.941 -4.400 9.118 1.00 87.31 91 SER A CA 1
ATOM 685 C C . SER A 1 91 ? 14.382 -4.374 7.688 1.00 87.31 91 SER A C 1
ATOM 687 O O . SER A 1 91 ? 13.589 -5.246 7.329 1.00 87.31 91 SER A O 1
ATOM 689 N N . GLN A 1 92 ? 14.851 -3.448 6.840 1.00 89.19 92 GLN A N 1
ATOM 690 C CA . GLN A 1 92 ? 14.450 -3.374 5.433 1.00 89.19 92 GLN A CA 1
ATOM 691 C C . GLN A 1 92 ? 14.811 -4.658 4.680 1.00 89.19 92 GLN A C 1
ATOM 693 O O . GLN A 1 92 ? 15.976 -5.040 4.565 1.00 89.19 92 GLN A O 1
ATOM 698 N N . SER A 1 93 ? 13.797 -5.305 4.107 1.00 88.44 93 SER A N 1
ATOM 699 C CA . SER A 1 93 ? 13.971 -6.511 3.302 1.00 88.44 93 SER A CA 1
ATOM 700 C C . SER A 1 93 ? 13.032 -6.498 2.104 1.00 88.44 93 SER A C 1
ATOM 702 O O . SER A 1 93 ? 11.810 -6.457 2.247 1.00 88.44 93 SER A O 1
ATOM 704 N N . TYR A 1 94 ? 13.608 -6.514 0.906 1.00 93.06 94 TYR A N 1
ATOM 705 C CA . TYR A 1 94 ? 12.890 -6.631 -0.357 1.00 93.06 94 TYR A CA 1
ATOM 706 C C . TYR A 1 94 ? 13.809 -7.222 -1.419 1.00 93.06 94 TYR A C 1
ATOM 708 O O . TYR A 1 94 ? 15.037 -7.181 -1.312 1.00 93.06 94 TYR A O 1
ATOM 716 N N . ARG A 1 95 ? 13.204 -7.795 -2.455 1.00 93.56 95 ARG A N 1
ATOM 717 C CA . ARG A 1 95 ? 13.938 -8.267 -3.622 1.00 93.56 95 ARG A CA 1
ATOM 718 C C . ARG A 1 95 ? 14.265 -7.075 -4.515 1.00 93.56 95 ARG A C 1
ATOM 720 O O . ARG A 1 95 ? 13.393 -6.255 -4.777 1.00 93.56 95 ARG A O 1
ATOM 727 N N . SER A 1 96 ? 15.494 -7.017 -5.009 1.00 93.38 96 SER A N 1
ATOM 728 C CA . SER A 1 96 ? 15.919 -6.060 -6.029 1.00 93.38 96 SER A CA 1
ATOM 729 C C . SER A 1 96 ? 16.560 -6.815 -7.187 1.00 93.38 96 SER A C 1
ATOM 731 O O . SER A 1 96 ? 17.281 -7.795 -6.968 1.00 93.38 96 SER A O 1
ATOM 733 N N . TYR A 1 97 ? 16.251 -6.420 -8.419 1.00 91.88 97 TYR A N 1
ATOM 734 C CA . TYR A 1 97 ? 16.853 -6.987 -9.623 1.00 91.88 97 TYR A CA 1
ATOM 735 C C . TYR A 1 97 ? 16.860 -5.974 -10.766 1.00 91.88 97 TYR A C 1
ATOM 737 O O . TYR A 1 97 ? 16.058 -5.046 -10.802 1.00 91.88 97 TYR A O 1
ATOM 745 N N . ILE A 1 98 ? 17.764 -6.176 -11.722 1.00 91.25 98 ILE A N 1
ATOM 746 C CA . ILE A 1 98 ? 17.838 -5.371 -12.939 1.00 91.25 98 ILE A CA 1
ATOM 747 C C . ILE A 1 98 ? 17.070 -6.097 -14.040 1.00 91.25 98 ILE A C 1
ATOM 749 O O . ILE A 1 98 ? 17.306 -7.277 -14.309 1.00 91.25 98 ILE A O 1
ATOM 753 N N . LEU A 1 99 ? 16.126 -5.395 -14.656 1.00 85.62 99 LEU A N 1
ATOM 754 C CA . LEU A 1 99 ? 15.427 -5.838 -15.848 1.00 85.62 99 LEU A CA 1
ATOM 755 C C . LEU A 1 99 ? 16.147 -5.272 -17.070 1.00 85.62 99 LEU A C 1
ATOM 757 O O . LEU A 1 99 ? 16.046 -4.084 -17.369 1.00 85.62 99 LEU A O 1
ATOM 761 N N . GLU A 1 100 ? 16.877 -6.144 -17.759 1.00 85.38 100 GLU A N 1
ATOM 762 C CA . GLU A 1 100 ? 17.522 -5.816 -19.027 1.00 85.38 100 GLU A CA 1
ATOM 763 C C . GLU A 1 100 ? 16.483 -5.833 -20.162 1.00 85.38 100 GLU A C 1
ATOM 765 O O . GLU A 1 100 ? 15.746 -6.820 -20.306 1.00 85.38 100 GLU A O 1
ATOM 770 N N . PRO A 1 101 ? 16.388 -4.770 -20.972 1.00 82.56 101 PRO A N 1
ATOM 771 C CA . PRO A 1 101 ? 15.450 -4.717 -22.080 1.00 82.56 101 PRO A CA 1
ATOM 772 C C . PRO A 1 101 ? 15.908 -5.607 -23.241 1.00 82.56 101 PRO A C 1
ATOM 774 O O . PRO A 1 101 ? 17.093 -5.759 -23.532 1.00 82.56 101 PRO A O 1
ATOM 777 N N . ASP A 1 102 ? 14.939 -6.181 -23.953 1.00 84.25 102 ASP A N 1
ATOM 778 C CA . ASP A 1 102 ? 15.194 -6.857 -25.225 1.00 84.25 102 ASP A CA 1
ATOM 779 C C . ASP A 1 102 ? 15.319 -5.786 -26.319 1.00 84.25 102 ASP A C 1
ATOM 781 O O . ASP A 1 102 ? 14.331 -5.164 -26.702 1.00 84.25 102 ASP A O 1
ATOM 785 N N . LEU A 1 103 ? 16.542 -5.542 -26.795 1.00 86.12 103 LEU A N 1
ATOM 786 C CA . LEU A 1 103 ? 16.861 -4.460 -27.739 1.00 86.12 103 LEU A CA 1
ATOM 787 C C . LEU A 1 103 ? 16.543 -4.791 -29.206 1.00 86.12 103 LEU A C 1
ATOM 789 O O . LEU A 1 103 ? 16.923 -4.033 -30.103 1.00 86.12 103 LEU A O 1
ATOM 793 N N . ARG A 1 104 ? 15.909 -5.939 -29.475 1.00 91.38 104 ARG A N 1
ATOM 794 C CA . ARG A 1 104 ? 15.620 -6.395 -30.839 1.00 91.38 104 ARG A CA 1
ATOM 795 C C . ARG A 1 104 ? 14.477 -5.609 -31.469 1.00 91.38 104 ARG A C 1
ATOM 797 O O . ARG A 1 104 ? 13.398 -5.499 -30.894 1.00 91.38 104 ARG A O 1
ATOM 804 N N . VAL A 1 105 ? 14.676 -5.114 -32.683 1.00 93.19 105 VAL A N 1
ATOM 805 C CA . VAL A 1 105 ? 13.664 -4.344 -33.415 1.00 93.19 105 VAL A CA 1
ATOM 806 C C . VAL A 1 105 ? 13.638 -4.805 -34.859 1.00 93.19 105 VAL A C 1
ATOM 808 O O . VAL A 1 105 ? 14.644 -4.693 -35.556 1.00 93.19 105 VAL A O 1
ATOM 811 N N . ALA A 1 106 ? 12.483 -5.281 -35.330 1.00 94.94 106 ALA A N 1
ATOM 812 C CA . ALA A 1 106 ? 12.317 -5.519 -36.760 1.00 94.94 106 ALA A CA 1
ATOM 813 C C . ALA A 1 106 ? 12.092 -4.185 -37.469 1.00 94.94 106 ALA A C 1
ATOM 815 O O . ALA A 1 106 ? 11.129 -3.480 -37.160 1.00 94.94 106 ALA A O 1
ATOM 816 N N . VAL A 1 107 ? 12.980 -3.839 -38.401 1.00 95.44 107 VAL A N 1
ATOM 817 C CA . VAL A 1 107 ? 12.895 -2.599 -39.180 1.00 95.44 107 VAL A CA 1
ATOM 818 C C . VAL A 1 107 ? 12.386 -2.937 -40.565 1.00 95.44 107 VAL A C 1
ATOM 820 O O . VAL A 1 107 ? 13.077 -3.591 -41.343 1.00 95.44 107 VAL A O 1
ATOM 823 N N . LEU A 1 108 ? 11.174 -2.493 -40.869 1.00 95.06 108 LEU A N 1
ATOM 824 C CA . LEU A 1 108 ? 10.498 -2.803 -42.114 1.00 95.06 108 LEU A CA 1
ATOM 825 C C . LEU A 1 108 ? 10.551 -1.605 -43.053 1.00 95.06 108 LEU A C 1
ATOM 827 O O . LEU A 1 108 ? 10.195 -0.485 -42.674 1.00 95.06 108 LEU A O 1
ATOM 831 N N . SER A 1 109 ? 10.984 -1.865 -44.284 1.00 94.31 109 SER A N 1
ATOM 832 C CA . SER A 1 109 ? 11.106 -0.855 -45.331 1.00 94.31 109 SER A CA 1
ATOM 833 C C . SER A 1 109 ? 10.642 -1.381 -46.685 1.00 94.31 109 SER A C 1
ATOM 835 O O . SER A 1 109 ? 10.698 -2.578 -46.978 1.00 94.31 109 SER A O 1
ATOM 837 N N . THR A 1 110 ? 10.216 -0.471 -47.553 1.00 91.25 110 THR A N 1
ATOM 838 C CA . THR A 1 110 ? 10.085 -0.734 -48.994 1.00 91.25 110 THR A CA 1
ATOM 839 C C . THR A 1 110 ? 11.244 -0.168 -49.813 1.00 91.25 110 THR A C 1
ATOM 841 O O . THR A 1 110 ? 11.255 -0.380 -51.018 1.00 91.25 110 THR A O 1
ATOM 844 N N . ASP A 1 111 ? 12.168 0.549 -49.171 1.00 91.12 111 ASP A N 1
ATOM 845 C CA . ASP A 1 111 ? 13.328 1.222 -49.764 1.00 91.12 111 ASP A CA 1
ATOM 846 C C . ASP A 1 111 ? 14.610 0.734 -49.068 1.00 91.12 111 ASP A C 1
ATOM 848 O O . ASP A 1 111 ? 14.794 0.901 -47.853 1.00 91.12 111 ASP A O 1
ATOM 852 N N . SER A 1 112 ? 15.479 0.100 -49.845 1.00 89.62 112 SER A N 1
ATOM 853 C CA . SER A 1 112 ? 16.755 -0.465 -49.412 1.00 89.62 112 SER A CA 1
ATOM 854 C C . SER A 1 112 ? 17.806 0.579 -49.039 1.00 89.62 112 SER A C 1
ATOM 856 O O . SER A 1 112 ? 18.598 0.346 -48.124 1.00 89.62 112 SER A O 1
ATOM 858 N N . VAL A 1 113 ? 17.795 1.749 -49.680 1.00 90.62 113 VAL A N 1
ATOM 859 C CA . VAL A 1 113 ? 18.708 2.857 -49.371 1.00 90.62 113 VAL A CA 1
ATOM 860 C C . VAL A 1 113 ? 18.345 3.451 -48.016 1.00 90.62 113 VAL A C 1
ATOM 862 O O . VAL A 1 113 ? 19.220 3.635 -47.168 1.00 90.62 113 VAL A O 1
ATOM 865 N N . ALA A 1 114 ? 17.053 3.692 -47.783 1.00 91.25 114 ALA A N 1
ATOM 866 C CA . ALA A 1 114 ? 16.564 4.183 -46.498 1.00 91.25 114 ALA A CA 1
ATOM 867 C C . ALA A 1 114 ? 16.861 3.194 -45.357 1.00 91.25 114 ALA A C 1
ATOM 869 O O . ALA A 1 114 ? 17.309 3.599 -44.283 1.00 91.25 114 ALA A O 1
ATOM 870 N N . LEU A 1 115 ? 16.668 1.894 -45.603 1.00 92.62 115 LEU A N 1
ATOM 871 C CA . LEU A 1 115 ? 16.928 0.847 -44.617 1.00 92.62 115 LEU A CA 1
ATOM 872 C C . LEU A 1 115 ? 18.414 0.741 -44.258 1.00 92.62 115 LEU A C 1
ATOM 874 O O . LEU A 1 115 ? 18.747 0.738 -43.076 1.00 92.62 115 LEU A O 1
ATOM 878 N N . ASN A 1 116 ? 19.311 0.740 -45.247 1.00 91.62 116 ASN A N 1
ATOM 879 C CA . ASN A 1 116 ? 20.755 0.743 -45.000 1.00 91.62 116 ASN A CA 1
ATOM 880 C C . ASN A 1 116 ? 21.209 1.987 -44.231 1.00 91.62 116 ASN A C 1
ATOM 882 O O . ASN A 1 116 ? 21.929 1.865 -43.242 1.00 91.62 116 ASN A O 1
ATOM 886 N N . ALA A 1 117 ? 20.728 3.173 -44.617 1.00 92.25 117 ALA A N 1
ATOM 887 C CA . ALA A 1 117 ? 21.039 4.408 -43.901 1.00 92.25 117 ALA A CA 1
ATOM 888 C C . ALA A 1 117 ? 20.568 4.366 -42.434 1.00 92.25 117 ALA A C 1
ATOM 890 O O . ALA A 1 117 ? 21.220 4.932 -41.552 1.00 92.25 117 ALA A O 1
ATOM 891 N N . PHE A 1 118 ? 19.446 3.694 -42.157 1.00 93.12 118 PHE A N 1
ATOM 892 C CA . PHE A 1 118 ? 18.960 3.482 -40.796 1.00 93.12 118 PHE A CA 1
ATOM 893 C C . PHE A 1 118 ? 19.852 2.503 -40.016 1.00 93.12 118 PHE A C 1
ATOM 895 O O . PHE A 1 118 ? 20.220 2.793 -38.875 1.00 93.12 118 PHE A O 1
ATOM 902 N N . ILE A 1 119 ? 20.240 1.381 -40.632 1.00 92.12 119 ILE A N 1
ATOM 903 C CA . ILE A 1 119 ? 21.135 0.381 -40.028 1.00 92.12 119 ILE A CA 1
ATOM 904 C C . ILE A 1 119 ? 22.478 1.012 -39.657 1.00 92.12 119 ILE A C 1
ATOM 906 O O . ILE A 1 119 ? 22.919 0.875 -38.519 1.00 92.12 119 ILE A O 1
ATOM 910 N N . GLU A 1 120 ? 23.100 1.754 -40.574 1.00 93.00 120 GLU A N 1
ATOM 911 C CA . GLU A 1 120 ? 24.380 2.430 -40.324 1.00 93.00 120 GLU A CA 1
ATOM 912 C C . GLU A 1 120 ? 24.296 3.432 -39.168 1.00 93.00 120 GLU A C 1
ATOM 914 O O . GLU A 1 120 ? 25.246 3.592 -38.402 1.00 93.00 120 GLU A O 1
ATOM 919 N N . ARG A 1 121 ? 23.151 4.106 -39.022 1.00 93.06 121 ARG A N 1
ATOM 920 C CA . ARG A 1 121 ? 22.956 5.124 -37.989 1.00 93.06 121 ARG A CA 1
ATOM 921 C C . ARG A 1 121 ? 22.700 4.537 -36.603 1.00 93.06 121 ARG A C 1
ATOM 923 O O . ARG A 1 121 ? 23.161 5.121 -35.625 1.00 93.06 121 ARG A O 1
ATOM 930 N N . TYR A 1 122 ? 21.954 3.435 -36.508 1.00 91.19 122 TYR A N 1
ATOM 931 C CA . TYR A 1 122 ? 21.420 2.941 -35.230 1.00 91.19 122 TYR A CA 1
ATOM 932 C C . TYR A 1 122 ? 21.843 1.515 -34.855 1.00 91.19 122 TYR A C 1
ATOM 934 O O . TYR A 1 122 ? 21.581 1.094 -33.729 1.00 91.19 122 TYR A O 1
ATOM 942 N N . GLY A 1 123 ? 22.531 0.781 -35.732 1.00 87.38 123 GLY A N 1
ATOM 943 C CA . GLY A 1 123 ? 22.925 -0.616 -35.502 1.00 87.38 123 GLY A CA 1
ATOM 944 C C . GLY A 1 123 ? 23.934 -0.836 -34.368 1.00 87.38 123 GLY A C 1
ATOM 945 O O . GLY A 1 123 ? 24.133 -1.967 -33.942 1.00 87.38 123 GLY A O 1
ATOM 946 N N . SER A 1 124 ? 24.562 0.225 -33.850 1.00 85.44 124 SER A N 1
ATOM 947 C CA . SER A 1 124 ? 25.412 0.168 -32.650 1.00 85.44 124 SER A CA 1
ATOM 948 C C . SER A 1 124 ? 24.641 0.337 -31.336 1.00 85.44 124 SER A C 1
ATOM 950 O O . SER A 1 124 ? 25.194 0.076 -30.271 1.00 85.44 124 SER A O 1
ATOM 952 N N . ILE A 1 125 ? 23.386 0.793 -31.406 1.00 84.06 125 ILE A N 1
ATOM 953 C CA . ILE A 1 125 ? 22.529 1.092 -30.249 1.00 84.06 125 ILE A CA 1
ATOM 954 C C . ILE A 1 125 ? 21.423 0.040 -30.123 1.00 84.06 125 ILE A C 1
ATOM 956 O O . ILE A 1 125 ? 21.085 -0.383 -29.021 1.00 84.06 125 ILE A O 1
ATOM 960 N N . LEU A 1 126 ? 20.855 -0.378 -31.254 1.00 85.50 126 LEU A N 1
ATOM 961 C CA . LEU A 1 126 ? 19.737 -1.310 -31.335 1.00 85.50 126 LEU A CA 1
ATOM 962 C C . LEU A 1 126 ? 20.168 -2.605 -32.019 1.00 85.50 126 LEU A C 1
ATOM 964 O O . LEU A 1 126 ? 20.970 -2.585 -32.952 1.00 85.50 126 LEU A O 1
ATOM 968 N N . HIS A 1 127 ? 19.563 -3.723 -31.621 1.00 90.69 127 HIS A N 1
ATOM 969 C CA . HIS A 1 127 ? 19.694 -4.965 -32.374 1.00 90.69 127 HIS A CA 1
ATOM 970 C C . HIS A 1 127 ? 18.644 -4.962 -33.490 1.00 90.69 127 HIS A C 1
ATOM 972 O O . HIS A 1 127 ? 17.472 -5.262 -33.273 1.00 90.69 127 HIS A O 1
ATOM 978 N N . LEU A 1 128 ? 19.058 -4.548 -34.684 1.00 93.25 128 LEU A N 1
ATOM 979 C CA . LEU A 1 128 ? 18.158 -4.374 -35.819 1.00 93.25 128 LEU A CA 1
ATOM 980 C C . LEU A 1 128 ? 18.004 -5.675 -36.607 1.00 93.25 128 LEU A C 1
ATOM 982 O O . LEU A 1 128 ? 18.992 -6.294 -36.985 1.00 93.25 128 LEU A O 1
ATOM 986 N N . GLU A 1 129 ? 16.757 -6.025 -36.902 1.00 95.00 129 GLU A N 1
ATOM 987 C CA . GLU A 1 129 ? 16.364 -7.143 -37.761 1.00 95.00 129 GLU A CA 1
ATOM 988 C C . GLU A 1 129 ? 15.737 -6.552 -39.040 1.00 95.00 129 GLU A C 1
ATOM 990 O O . GLU A 1 129 ? 14.532 -6.273 -39.076 1.00 95.00 129 GLU A O 1
ATOM 995 N N . PRO A 1 130 ? 16.545 -6.225 -40.064 1.00 94.06 130 PRO A N 1
ATOM 996 C CA . PRO A 1 130 ? 16.081 -5.481 -41.230 1.00 94.06 130 PRO A CA 1
ATOM 997 C C . PRO A 1 130 ? 15.293 -6.371 -42.200 1.00 94.06 130 PRO A C 1
ATOM 999 O O . PRO A 1 130 ? 15.767 -7.428 -42.613 1.00 94.06 130 PRO A O 1
ATOM 1002 N N . LEU A 1 131 ? 14.103 -5.918 -42.602 1.00 93.00 131 LEU A N 1
ATOM 1003 C CA . LEU A 1 131 ? 13.214 -6.622 -43.528 1.00 93.00 131 LEU A CA 1
ATOM 1004 C C . LEU A 1 131 ? 12.743 -5.694 -44.655 1.00 93.00 131 LEU A C 1
ATOM 1006 O O . LEU A 1 131 ? 12.088 -4.675 -44.419 1.00 93.00 131 LEU A O 1
ATOM 1010 N N . LEU A 1 132 ? 13.010 -6.086 -45.899 1.00 90.88 132 LEU A N 1
ATOM 1011 C CA . LEU A 1 132 ? 12.414 -5.474 -47.086 1.00 90.88 132 LEU A CA 1
ATOM 1012 C C . LEU A 1 132 ? 11.109 -6.174 -47.462 1.00 90.88 132 LEU A C 1
ATOM 1014 O O . LEU A 1 132 ? 11.031 -7.396 -47.415 1.00 90.88 132 LEU A O 1
ATOM 1018 N N . ILE A 1 133 ? 10.086 -5.411 -47.860 1.00 86.75 133 ILE A N 1
ATOM 1019 C CA . ILE A 1 133 ? 8.759 -5.967 -48.211 1.00 86.75 133 ILE A CA 1
ATOM 1020 C C . ILE A 1 133 ? 8.489 -5.963 -49.726 1.00 86.75 133 ILE A C 1
ATOM 1022 O O . ILE A 1 133 ? 7.726 -6.787 -50.226 1.00 86.75 133 ILE A O 1
ATOM 1026 N N . LYS A 1 134 ? 9.068 -5.016 -50.474 1.00 75.38 134 LYS A N 1
ATOM 1027 C CA . LYS A 1 134 ? 8.784 -4.827 -51.913 1.00 75.38 134 LYS A CA 1
ATOM 1028 C C . LYS A 1 134 ? 10.030 -4.870 -52.785 1.00 75.38 134 LYS A C 1
ATOM 1030 O O . LYS A 1 134 ? 10.005 -5.491 -53.842 1.00 75.38 134 LYS A O 1
ATOM 1035 N N . GLU A 1 135 ? 11.075 -4.171 -52.365 1.00 74.81 135 GLU A N 1
ATOM 1036 C CA . GLU A 1 135 ? 12.351 -4.114 -53.071 1.00 74.81 135 GLU A CA 1
ATOM 1037 C C . GLU A 1 135 ? 13.263 -5.267 -52.636 1.00 74.81 135 GLU A C 1
ATOM 1039 O O . GLU A 1 135 ? 13.071 -5.852 -51.573 1.00 74.81 135 GLU A O 1
ATOM 1044 N N . TYR A 1 136 ? 14.253 -5.584 -53.464 1.00 73.62 136 TYR A N 1
ATOM 1045 C CA . TYR A 1 136 ? 15.294 -6.560 -53.182 1.00 73.62 136 TYR A CA 1
ATOM 1046 C C . TYR A 1 136 ? 16.650 -5.856 -53.113 1.00 73.62 136 TYR A C 1
ATOM 1048 O O . TYR A 1 136 ? 16.944 -5.018 -53.965 1.00 73.62 136 TYR A O 1
ATOM 1056 N N . ALA A 1 137 ? 17.481 -6.191 -52.123 1.00 76.81 137 ALA A N 1
ATOM 1057 C CA . ALA A 1 137 ? 18.811 -5.602 -51.980 1.00 76.81 137 ALA A CA 1
ATOM 1058 C C . ALA A 1 137 ? 19.843 -6.599 -51.433 1.00 76.81 137 ALA A C 1
ATOM 1060 O O . ALA A 1 137 ? 19.517 -7.355 -50.510 1.00 76.81 137 ALA A O 1
ATOM 1061 N N . PRO A 1 138 ? 21.085 -6.604 -51.964 1.00 70.50 138 PRO A N 1
ATOM 1062 C CA . PRO A 1 138 ? 22.161 -7.475 -51.493 1.00 70.50 138 PRO A CA 1
ATOM 1063 C C . PRO A 1 138 ? 22.373 -7.393 -49.985 1.00 70.50 138 PRO A C 1
ATOM 1065 O O . PRO A 1 138 ? 22.563 -6.311 -49.438 1.00 70.50 138 PRO A O 1
ATOM 1068 N N . GLY A 1 139 ? 22.360 -8.551 -49.321 1.00 73.50 139 GLY A N 1
ATOM 1069 C CA . GLY A 1 139 ? 22.629 -8.655 -47.884 1.00 73.50 139 GLY A CA 1
ATOM 1070 C C . GLY A 1 139 ? 21.476 -8.236 -46.966 1.00 73.50 139 GLY A C 1
ATOM 1071 O O . GLY A 1 139 ? 21.665 -8.240 -45.753 1.00 73.50 139 GLY A O 1
ATOM 1072 N N . ILE A 1 140 ? 20.294 -7.915 -47.507 1.00 82.44 140 ILE A N 1
ATOM 1073 C CA . ILE A 1 140 ? 19.097 -7.608 -46.715 1.00 82.44 140 ILE A CA 1
ATOM 1074 C C . ILE A 1 140 ? 18.000 -8.631 -47.001 1.00 82.44 140 ILE A C 1
ATOM 1076 O O . ILE A 1 140 ? 17.642 -8.899 -48.151 1.00 82.44 140 ILE A O 1
ATOM 1080 N N . THR A 1 141 ? 17.416 -9.168 -45.935 1.00 85.94 141 THR A N 1
ATOM 1081 C CA . THR A 1 141 ? 16.306 -10.113 -46.022 1.00 85.94 141 THR A CA 1
ATOM 1082 C C . THR A 1 141 ? 15.091 -9.461 -46.676 1.00 85.94 141 THR A C 1
ATOM 1084 O O . THR A 1 141 ? 14.558 -8.468 -46.184 1.00 85.94 141 THR A O 1
ATOM 1087 N N . THR A 1 142 ? 14.627 -10.042 -47.782 1.00 88.56 142 THR A N 1
ATOM 1088 C CA . THR A 1 142 ? 13.393 -9.625 -48.459 1.00 88.56 142 THR A CA 1
ATOM 1089 C C . THR A 1 142 ? 12.275 -10.603 -48.117 1.00 88.56 142 THR A C 1
ATOM 1091 O O . THR A 1 142 ? 12.290 -11.753 -48.556 1.00 88.56 142 THR A O 1
ATOM 1094 N N . ALA A 1 143 ? 11.320 -10.148 -47.311 1.00 88.81 143 ALA A N 1
ATOM 1095 C CA . ALA A 1 143 ? 10.205 -10.926 -46.798 1.00 88.81 143 ALA A CA 1
ATOM 1096 C C . ALA A 1 143 ? 9.044 -10.977 -47.804 1.00 88.81 143 ALA A C 1
ATOM 1098 O O . ALA A 1 143 ? 8.463 -9.952 -48.164 1.00 88.81 143 ALA A O 1
ATOM 1099 N N . GLN A 1 144 ? 8.665 -12.185 -48.219 1.00 87.00 144 GLN A N 1
ATOM 1100 C CA . GLN A 1 144 ? 7.465 -12.468 -49.010 1.00 87.00 144 GLN A CA 1
ATOM 1101 C C . GLN A 1 144 ? 6.397 -13.110 -48.124 1.00 87.00 144 GLN A C 1
ATOM 1103 O O . GLN A 1 144 ? 6.721 -13.806 -47.168 1.00 87.00 144 GLN A O 1
ATOM 1108 N N . GLU A 1 145 ? 5.118 -12.869 -48.427 1.00 87.69 145 GLU A N 1
ATOM 1109 C CA . GLU A 1 145 ? 3.990 -13.416 -47.648 1.00 87.69 145 GLU A CA 1
ATOM 1110 C C . GLU A 1 145 ? 4.098 -13.142 -46.130 1.00 87.69 145 GLU A C 1
ATOM 1112 O O . GLU A 1 145 ? 3.778 -13.992 -45.303 1.00 87.69 145 GLU A O 1
ATOM 1117 N N . LEU A 1 146 ? 4.568 -11.944 -45.766 1.00 90.69 146 LEU A N 1
ATOM 1118 C CA . LEU A 1 146 ? 4.774 -11.537 -44.377 1.00 90.69 146 LEU A CA 1
ATOM 1119 C C . LEU A 1 146 ? 3.451 -11.495 -43.591 1.00 90.69 146 LEU A C 1
ATOM 1121 O O . LEU A 1 146 ? 2.561 -10.698 -43.893 1.00 90.69 146 LEU A O 1
ATOM 1125 N N . ASP A 1 147 ? 3.367 -12.301 -42.536 1.00 90.88 147 ASP A N 1
ATOM 1126 C CA . ASP A 1 147 ? 2.305 -12.294 -41.531 1.00 90.88 147 ASP A CA 1
ATOM 1127 C C . ASP A 1 147 ? 2.870 -11.838 -40.182 1.00 90.88 147 ASP A C 1
ATOM 1129 O O . ASP A 1 147 ? 3.863 -12.374 -39.690 1.00 90.88 147 ASP A O 1
ATOM 1133 N N . ILE A 1 148 ? 2.225 -10.848 -39.564 1.00 91.69 148 ILE A N 1
ATOM 1134 C CA . ILE A 1 148 ? 2.655 -10.280 -38.284 1.00 91.69 148 ILE A CA 1
ATOM 1135 C C . ILE A 1 148 ? 1.555 -10.459 -37.246 1.00 91.69 148 ILE A C 1
ATOM 1137 O O . ILE A 1 148 ? 0.428 -9.978 -37.407 1.00 91.69 148 ILE A O 1
ATOM 1141 N N . ARG A 1 149 ? 1.913 -11.085 -36.122 1.00 90.62 149 ARG A N 1
ATOM 1142 C CA . ARG A 1 149 ? 1.012 -11.312 -34.986 1.00 90.62 149 ARG A CA 1
ATOM 1143 C C . ARG A 1 149 ? 1.608 -10.794 -33.692 1.00 90.62 149 ARG A C 1
ATOM 1145 O O . ARG A 1 149 ? 2.809 -10.907 -33.478 1.00 90.62 149 ARG A O 1
ATOM 1152 N N . TYR A 1 150 ? 0.766 -10.279 -32.800 1.00 89.31 150 TYR A N 1
ATOM 1153 C CA . TYR A 1 150 ? 1.192 -9.850 -31.469 1.00 89.31 150 TYR A CA 1
ATOM 1154 C C . TYR A 1 150 ? 0.660 -10.800 -30.395 1.00 89.31 150 TYR A C 1
ATOM 1156 O O . TYR A 1 150 ? -0.546 -11.020 -30.280 1.00 89.31 150 TYR A O 1
ATOM 1164 N N . SER A 1 151 ? 1.561 -11.373 -29.599 1.00 87.25 151 SER A N 1
ATOM 1165 C CA . SER A 1 151 ? 1.207 -12.262 -28.488 1.00 87.25 151 SER A CA 1
ATOM 1166 C C . SER A 1 151 ? 2.276 -12.221 -27.399 1.00 87.25 151 SER A C 1
ATOM 1168 O O . SER A 1 151 ? 3.454 -12.028 -27.690 1.00 87.25 151 SER A O 1
ATOM 1170 N N . ASN A 1 152 ? 1.871 -12.378 -26.135 1.00 83.50 152 ASN A N 1
ATOM 1171 C CA . ASN A 1 152 ? 2.781 -12.418 -24.980 1.00 83.50 152 ASN A CA 1
ATOM 1172 C C . ASN A 1 152 ? 3.792 -11.252 -24.941 1.00 83.50 152 ASN A C 1
ATOM 1174 O O . ASN A 1 152 ? 4.965 -11.435 -24.629 1.00 83.50 152 ASN A O 1
ATOM 1178 N N . GLY A 1 153 ? 3.348 -10.045 -25.305 1.00 85.19 153 GLY A N 1
ATOM 1179 C CA . GLY A 1 153 ? 4.182 -8.844 -25.255 1.00 85.19 153 GLY A CA 1
ATOM 1180 C C . GLY A 1 153 ? 5.136 -8.640 -26.439 1.00 85.19 153 GLY A C 1
ATOM 1181 O O . GLY A 1 153 ? 5.847 -7.629 -26.431 1.00 85.19 153 GLY A O 1
ATOM 1182 N N . ARG A 1 154 ? 5.147 -9.545 -27.431 1.00 90.50 154 ARG A N 1
ATOM 1183 C CA . ARG A 1 154 ? 6.079 -9.567 -28.573 1.00 90.50 154 ARG A CA 1
ATOM 1184 C C . ARG A 1 154 ? 5.359 -9.723 -29.917 1.00 90.50 154 ARG A C 1
ATOM 1186 O O . ARG A 1 154 ? 4.255 -10.264 -29.989 1.00 90.50 154 ARG A O 1
ATOM 1193 N N . TYR A 1 155 ? 6.014 -9.271 -30.979 1.00 92.56 155 TYR A N 1
ATOM 1194 C CA . TYR A 1 155 ? 5.644 -9.509 -32.367 1.00 92.56 155 TYR A CA 1
ATOM 1195 C C . TYR A 1 155 ? 6.307 -10.777 -32.890 1.00 92.56 155 TYR A C 1
ATOM 1197 O O . TYR A 1 155 ? 7.509 -10.964 -32.728 1.00 92.56 155 TYR A O 1
ATOM 1205 N N . ASN A 1 156 ? 5.513 -11.630 -33.524 1.00 92.81 156 ASN A N 1
ATOM 1206 C CA . ASN A 1 156 ? 5.975 -12.761 -34.308 1.00 92.81 156 ASN A CA 1
ATOM 1207 C C . ASN A 1 156 ? 5.743 -12.432 -35.788 1.00 92.81 156 ASN A C 1
ATOM 1209 O O . ASN A 1 156 ? 4.598 -12.213 -36.191 1.00 92.81 156 ASN A O 1
ATOM 1213 N N . CYS A 1 157 ? 6.831 -12.330 -36.543 1.00 92.81 157 CYS A N 1
ATOM 1214 C CA . CYS A 1 157 ? 6.854 -12.025 -37.965 1.00 92.81 157 CYS A CA 1
ATOM 1215 C C . CYS A 1 157 ? 7.215 -13.308 -38.719 1.00 92.81 157 CYS A C 1
ATOM 1217 O O . CYS A 1 157 ? 8.376 -13.716 -38.716 1.00 92.81 157 CYS A O 1
ATOM 1219 N N . SER A 1 158 ? 6.225 -13.931 -39.349 1.00 92.88 158 SER A N 1
ATOM 1220 C CA . SER A 1 158 ? 6.401 -15.115 -40.189 1.00 92.88 158 SER A CA 1
ATOM 1221 C C . SER A 1 158 ? 6.473 -14.687 -41.650 1.00 92.88 158 SER A C 1
ATOM 1223 O O . SER A 1 158 ? 5.571 -13.998 -42.119 1.00 92.88 158 SER A O 1
ATOM 1225 N N . PHE A 1 159 ? 7.509 -15.083 -42.383 1.00 92.81 159 PHE A N 1
ATOM 1226 C CA . PHE A 1 159 ? 7.659 -14.728 -43.798 1.00 92.81 159 PHE A CA 1
ATOM 1227 C C . PHE A 1 159 ? 8.444 -15.781 -44.577 1.00 92.81 159 PHE A C 1
ATOM 1229 O O . PHE A 1 159 ? 9.155 -16.607 -44.006 1.00 92.81 159 PHE A O 1
ATOM 1236 N N . MET A 1 160 ? 8.306 -15.738 -45.898 1.00 90.12 160 MET A N 1
ATOM 1237 C CA . MET A 1 160 ? 9.041 -16.572 -46.840 1.00 90.12 160 MET A CA 1
ATOM 1238 C C . MET A 1 160 ? 10.205 -15.779 -47.439 1.00 90.12 160 MET A C 1
ATOM 1240 O O . MET A 1 160 ? 10.035 -14.623 -47.832 1.00 90.12 160 MET A O 1
ATOM 1244 N N . VAL A 1 161 ? 11.376 -16.400 -47.550 1.00 87.31 161 VAL A N 1
ATOM 1245 C CA . VAL A 1 161 ? 12.548 -15.837 -48.234 1.00 87.31 161 VAL A CA 1
ATOM 1246 C C . VAL A 1 161 ? 12.877 -16.716 -49.429 1.00 87.31 161 VAL A C 1
ATOM 1248 O O . VAL A 1 161 ? 12.895 -17.942 -49.327 1.00 87.31 161 VAL A O 1
ATOM 1251 N N . LYS A 1 162 ? 13.139 -16.094 -50.581 1.00 83.19 162 LYS A N 1
ATOM 1252 C CA . LYS A 1 162 ? 13.681 -16.816 -51.733 1.00 83.19 162 LYS A CA 1
ATOM 1253 C C . LYS A 1 162 ? 15.177 -17.009 -51.535 1.00 83.19 162 LYS A C 1
ATOM 1255 O O . LYS A 1 162 ? 15.932 -16.044 -51.643 1.00 83.19 162 LYS A O 1
ATOM 12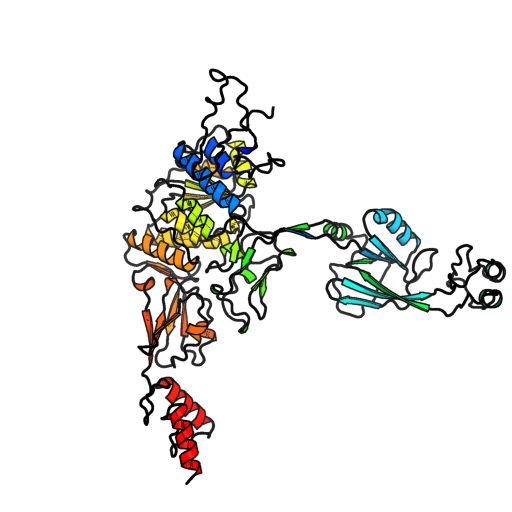60 N N . GLN A 1 163 ? 15.586 -18.248 -51.298 1.00 80.81 163 GLN A N 1
ATOM 1261 C CA . GLN A 1 163 ? 16.985 -18.633 -51.148 1.00 80.81 163 GLN A CA 1
ATOM 1262 C C . GLN A 1 163 ? 17.325 -19.674 -52.215 1.00 80.81 163 GLN A C 1
ATOM 1264 O O . GLN A 1 163 ? 17.288 -20.874 -51.963 1.00 80.81 163 GLN A O 1
ATOM 1269 N N . PRO A 1 164 ? 17.587 -19.226 -53.454 1.00 86.00 164 PRO A N 1
ATOM 1270 C CA . PRO A 1 164 ? 17.727 -20.143 -54.569 1.00 86.00 164 PRO A CA 1
ATOM 1271 C C . PRO A 1 164 ? 19.060 -20.878 -54.583 1.00 86.00 164 PRO A C 1
ATOM 1273 O O . PRO A 1 164 ? 19.195 -21.812 -55.358 1.00 86.00 164 PRO A O 1
ATOM 1276 N N . VAL A 1 165 ? 20.053 -20.446 -53.801 1.00 88.75 165 VAL A N 1
ATOM 1277 C CA . VAL A 1 165 ? 21.372 -21.078 -53.753 1.00 88.75 165 VAL A CA 1
ATOM 1278 C C . VAL A 1 165 ? 21.544 -21.792 -52.419 1.00 88.75 165 VAL A C 1
ATOM 1280 O O . VAL A 1 165 ? 21.497 -21.161 -51.366 1.00 88.75 165 VAL A O 1
ATOM 1283 N N . ASP A 1 166 ? 21.780 -23.097 -52.478 1.00 88.94 166 ASP A N 1
ATOM 1284 C CA . ASP A 1 166 ? 22.205 -23.902 -51.338 1.00 88.94 166 ASP A CA 1
ATOM 1285 C C . ASP A 1 166 ? 23.712 -23.690 -51.124 1.00 88.94 166 ASP A C 1
ATOM 1287 O O . ASP A 1 166 ? 24.547 -24.104 -51.936 1.00 88.94 166 ASP A O 1
ATOM 1291 N N . HIS A 1 167 ? 24.066 -22.997 -50.042 1.00 87.00 167 HIS A N 1
ATOM 1292 C CA . HIS A 1 167 ? 25.456 -22.690 -49.716 1.00 87.00 167 HIS A CA 1
ATOM 1293 C C . HIS A 1 167 ? 26.261 -23.915 -49.268 1.00 87.00 167 HIS A C 1
ATOM 1295 O O . HIS A 1 167 ? 27.476 -23.917 -49.464 1.00 87.00 167 HIS A O 1
ATOM 1301 N N . ASP A 1 168 ? 25.612 -24.949 -48.729 1.00 89.88 168 ASP A N 1
ATOM 1302 C CA . ASP A 1 168 ? 26.280 -26.183 -48.311 1.00 89.88 168 ASP A CA 1
ATOM 1303 C C . ASP A 1 168 ? 26.615 -27.062 -49.526 1.00 89.88 168 ASP A C 1
ATOM 1305 O O . ASP A 1 168 ? 27.653 -27.729 -49.555 1.00 89.88 168 ASP A O 1
ATOM 1309 N N . ALA A 1 169 ? 25.774 -27.025 -50.564 1.00 90.81 169 ALA A N 1
ATOM 1310 C CA . ALA A 1 169 ? 26.008 -27.736 -51.822 1.00 90.81 169 ALA A CA 1
ATOM 1311 C C . ALA A 1 169 ? 26.899 -26.960 -52.817 1.00 90.81 169 ALA A C 1
ATOM 1313 O O . ALA A 1 169 ? 27.522 -27.553 -53.703 1.00 90.81 169 ALA A O 1
ATOM 1314 N N . CYS A 1 170 ? 26.972 -25.629 -52.725 1.00 92.94 170 CYS A N 1
ATOM 1315 C CA . CYS A 1 170 ? 27.682 -24.813 -53.708 1.00 92.94 170 CYS A CA 1
ATOM 1316 C C . CYS A 1 170 ? 29.211 -24.878 -53.550 1.00 92.94 170 CYS A C 1
ATOM 1318 O O . CYS A 1 170 ? 29.789 -24.386 -52.586 1.00 92.94 170 CYS A O 1
ATOM 1320 N N . THR A 1 171 ? 29.907 -25.369 -54.579 1.00 94.62 171 THR A N 1
ATOM 1321 C CA . THR A 1 171 ? 31.385 -25.406 -54.635 1.00 94.62 171 THR A CA 1
ATOM 1322 C C . THR A 1 171 ? 32.030 -24.101 -55.119 1.00 94.62 171 THR A C 1
ATOM 1324 O O . THR A 1 171 ? 33.235 -24.062 -55.367 1.00 94.62 171 THR A O 1
ATOM 1327 N N . TYR A 1 172 ? 31.244 -23.034 -55.305 1.00 93.94 172 TYR A N 1
ATOM 1328 C CA . TYR A 1 172 ? 31.700 -21.735 -55.818 1.00 93.94 172 TYR A CA 1
ATOM 1329 C C . TYR A 1 172 ? 32.434 -21.820 -57.181 1.00 93.94 172 TYR A C 1
ATOM 1331 O O . TYR A 1 172 ? 33.367 -21.077 -57.471 1.00 93.94 172 TYR A O 1
ATOM 1339 N N . CYS A 1 173 ? 32.014 -22.729 -58.070 1.00 94.75 173 CYS A N 1
ATOM 1340 C CA . CYS A 1 173 ? 32.677 -22.936 -59.368 1.00 94.75 173 CYS A CA 1
ATOM 1341 C C . CYS A 1 173 ? 32.474 -21.797 -60.395 1.00 94.75 173 CYS A C 1
ATOM 1343 O O . CYS A 1 173 ? 33.096 -21.810 -61.457 1.00 94.75 173 CYS A O 1
ATOM 1345 N N . GLY A 1 174 ? 31.567 -20.850 -60.122 1.00 93.25 174 GLY A N 1
ATOM 1346 C CA . GLY A 1 174 ? 31.331 -19.645 -60.929 1.00 93.25 174 GLY A CA 1
ATOM 1347 C C . GLY A 1 174 ? 30.583 -19.839 -62.256 1.00 93.25 174 GLY A C 1
ATOM 1348 O O . GLY A 1 174 ? 30.290 -18.854 -62.925 1.00 93.25 174 GLY A O 1
ATOM 1349 N N . LYS A 1 175 ? 30.224 -21.069 -62.654 1.00 95.00 175 LYS A N 1
ATOM 1350 C CA . LYS A 1 175 ? 29.558 -21.353 -63.949 1.00 95.00 175 LYS A CA 1
ATOM 1351 C C . LYS A 1 175 ? 28.190 -20.681 -64.114 1.00 95.00 175 LYS A C 1
ATOM 1353 O O . LYS A 1 175 ? 27.793 -20.344 -65.228 1.00 95.00 175 LYS A O 1
ATOM 1358 N N . CYS A 1 176 ? 27.468 -20.493 -63.016 1.00 94.12 176 CYS A N 1
ATOM 1359 C CA . CYS A 1 176 ? 26.132 -19.905 -62.988 1.00 94.12 176 CYS A CA 1
ATOM 1360 C C . CYS A 1 176 ? 26.112 -18.407 -63.343 1.00 94.12 176 CYS A C 1
ATOM 1362 O O . CYS A 1 176 ? 25.156 -17.970 -63.979 1.00 94.12 176 CYS A O 1
ATOM 1364 N N . GLY A 1 177 ? 27.168 -17.656 -63.006 1.00 92.00 177 GLY A N 1
ATOM 1365 C CA . GLY A 1 177 ? 27.295 -16.218 -63.283 1.00 92.00 177 GLY A CA 1
ATOM 1366 C C . GLY A 1 177 ? 27.170 -15.863 -64.772 1.00 92.00 177 GLY A C 1
ATOM 1367 O O . GLY A 1 177 ? 26.171 -15.260 -65.159 1.00 92.00 177 GLY A O 1
ATOM 1368 N N . PRO A 1 178 ? 28.101 -16.299 -65.649 1.00 94.12 178 PRO A N 1
ATOM 1369 C CA . PRO A 1 178 ? 28.044 -15.995 -67.083 1.00 94.12 178 PRO A CA 1
ATOM 1370 C C . PRO A 1 178 ? 26.873 -16.679 -67.802 1.00 94.12 178 PRO A C 1
ATOM 1372 O O . PRO A 1 178 ? 26.550 -16.317 -68.930 1.00 94.12 178 PRO A O 1
ATOM 1375 N N . SER A 1 179 ? 26.246 -17.676 -67.171 1.00 94.31 179 SER A N 1
ATOM 1376 C CA . SER A 1 179 ? 25.074 -18.362 -67.720 1.00 94.31 179 SER A CA 1
ATOM 1377 C C . SER A 1 179 ? 23.786 -17.555 -67.548 1.00 94.31 179 SER A C 1
ATOM 1379 O O . SER A 1 179 ? 22.795 -17.881 -68.192 1.00 94.31 179 SER A O 1
ATOM 1381 N N . CYS A 1 180 ? 23.767 -16.525 -66.693 1.00 93.44 180 CYS A N 1
ATOM 1382 C CA . CYS A 1 180 ? 22.606 -15.666 -66.491 1.00 93.44 180 CYS A CA 1
ATOM 1383 C C . CYS A 1 180 ? 22.565 -14.550 -67.557 1.00 93.44 180 CYS A C 1
ATOM 1385 O O . CYS A 1 180 ? 23.393 -13.641 -67.494 1.00 93.44 180 CYS A O 1
ATOM 1387 N N . PRO A 1 181 ? 21.609 -14.557 -68.511 1.00 91.44 181 PRO A N 1
ATOM 1388 C CA . PRO A 1 181 ? 21.570 -13.563 -69.593 1.00 91.44 181 PRO A CA 1
ATOM 1389 C C . PRO A 1 181 ? 21.323 -12.138 -69.091 1.00 91.44 181 PRO A C 1
ATOM 1391 O O . PRO A 1 181 ? 21.854 -11.179 -69.639 1.00 91.44 181 PRO A O 1
ATOM 1394 N N . GLU A 1 182 ? 20.543 -12.034 -68.018 1.00 92.81 182 GLU A N 1
ATOM 1395 C CA . GLU A 1 182 ? 20.162 -10.781 -67.362 1.00 92.81 182 GLU A CA 1
ATOM 1396 C C . GLU A 1 182 ? 21.149 -10.387 -66.247 1.00 92.81 182 GLU A C 1
ATOM 1398 O O . GLU A 1 182 ? 20.929 -9.413 -65.537 1.00 92.81 182 GLU A O 1
ATOM 1403 N N . ASN A 1 183 ? 22.231 -11.158 -66.061 1.00 89.44 183 ASN A N 1
ATOM 1404 C CA . ASN A 1 183 ? 23.261 -10.930 -65.044 1.00 89.44 183 ASN A CA 1
ATOM 1405 C C . ASN A 1 183 ? 22.712 -10.760 -63.608 1.00 89.44 183 ASN A C 1
ATOM 1407 O O . ASN A 1 183 ? 23.202 -9.947 -62.829 1.00 89.44 183 ASN A O 1
ATOM 1411 N N . CYS A 1 184 ? 21.683 -11.532 -63.250 1.00 89.12 184 CYS A N 1
ATOM 1412 C CA . CYS A 1 184 ? 20.999 -11.409 -61.960 1.00 89.12 184 CYS A CA 1
ATOM 1413 C C . CYS A 1 184 ? 21.757 -12.022 -60.777 1.00 89.12 184 CYS A C 1
ATOM 1415 O O . CYS A 1 184 ? 21.359 -11.790 -59.642 1.00 89.12 184 CYS A O 1
ATOM 1417 N N . LEU A 1 185 ? 22.777 -12.855 -61.006 1.00 88.62 185 LEU A N 1
ATOM 1418 C CA . LEU A 1 185 ? 23.500 -13.558 -59.942 1.00 88.62 185 LEU A CA 1
ATOM 1419 C C . LEU A 1 185 ? 24.847 -12.879 -59.668 1.00 88.62 185 LEU A C 1
ATOM 1421 O O . LEU A 1 185 ? 25.688 -12.817 -60.563 1.00 88.62 185 LEU A O 1
ATOM 1425 N N . SER A 1 186 ? 25.066 -12.419 -58.436 1.00 87.12 186 SER A N 1
ATOM 1426 C CA . SER A 1 186 ? 26.320 -11.777 -58.026 1.00 87.12 186 SER A CA 1
ATOM 1427 C C . SER A 1 186 ? 27.403 -12.778 -57.604 1.00 87.12 186 SER A C 1
ATOM 1429 O O . SER A 1 186 ? 27.147 -13.956 -57.344 1.00 87.12 186 SER A O 1
ATOM 1431 N N . GLU A 1 187 ? 28.632 -12.286 -57.458 1.00 86.50 187 GLU A N 1
ATOM 1432 C CA . GLU A 1 187 ? 29.779 -12.999 -56.892 1.00 86.50 187 GLU A CA 1
ATOM 1433 C C . GLU A 1 187 ? 29.560 -13.452 -55.442 1.00 86.50 187 GLU A C 1
ATOM 1435 O O . GLU A 1 187 ? 30.229 -14.370 -54.976 1.00 86.50 187 GLU A O 1
ATOM 1440 N N . HIS A 1 188 ? 28.598 -12.866 -54.731 1.00 84.38 188 HIS A N 1
ATOM 1441 C CA . HIS A 1 188 ? 28.196 -13.298 -53.392 1.00 84.38 188 HIS A CA 1
ATOM 1442 C C . HIS A 1 188 ? 27.101 -14.377 -53.420 1.00 84.38 188 HIS A C 1
ATOM 1444 O O . HIS A 1 188 ? 26.519 -14.679 -52.384 1.00 84.38 188 HIS A O 1
ATOM 1450 N N . LEU A 1 189 ? 26.834 -14.968 -54.594 1.00 85.00 189 LEU A N 1
ATOM 1451 C CA . LEU A 1 189 ? 25.795 -15.979 -54.834 1.00 85.00 189 LEU A CA 1
ATOM 1452 C C . LEU A 1 189 ? 24.366 -15.482 -54.568 1.00 85.00 189 LEU A C 1
ATOM 1454 O O . LEU A 1 189 ? 23.449 -16.268 -54.342 1.00 85.00 189 LEU A O 1
ATOM 1458 N N . PHE A 1 190 ? 24.168 -14.172 -54.634 1.00 82.81 190 PHE A N 1
ATOM 1459 C CA . PHE A 1 190 ? 22.883 -13.524 -54.415 1.00 82.81 190 PHE A CA 1
ATOM 1460 C C . PHE A 1 190 ? 22.170 -13.304 -55.757 1.00 82.81 190 PHE A C 1
ATOM 1462 O O . PHE A 1 190 ? 22.804 -12.842 -56.706 1.00 82.81 190 PHE A O 1
ATOM 1469 N N . LEU A 1 191 ? 20.880 -13.655 -55.856 1.00 85.06 191 LEU A N 1
ATOM 1470 C CA . LEU A 1 191 ? 20.122 -13.672 -57.116 1.00 85.06 191 LEU A CA 1
ATOM 1471 C C . LEU A 1 191 ? 18.988 -12.633 -57.138 1.00 85.06 191 LEU A C 1
ATOM 1473 O O . LEU A 1 191 ? 17.962 -12.808 -56.486 1.00 85.06 191 LEU A O 1
ATOM 1477 N N . ASP A 1 192 ? 19.132 -11.596 -57.965 1.00 82.38 192 ASP A N 1
ATOM 1478 C CA . ASP A 1 192 ? 18.142 -10.531 -58.150 1.00 82.38 192 ASP A CA 1
ATOM 1479 C C . ASP A 1 192 ? 16.904 -10.978 -58.927 1.00 82.38 192 ASP A C 1
ATOM 1481 O O . ASP A 1 192 ? 16.851 -10.979 -60.158 1.00 82.38 192 ASP A O 1
ATOM 1485 N N . PHE A 1 193 ? 15.859 -11.320 -58.173 1.00 81.19 193 PHE A N 1
ATOM 1486 C CA . PHE A 1 193 ? 14.564 -11.709 -58.718 1.00 81.19 193 PHE A CA 1
ATOM 1487 C C . PHE A 1 193 ? 13.769 -10.563 -59.352 1.00 81.19 193 PHE A C 1
ATOM 1489 O O . PHE A 1 193 ? 12.805 -10.852 -60.056 1.00 81.19 193 PHE A O 1
ATOM 1496 N N . SER A 1 194 ? 14.136 -9.293 -59.137 1.00 77.81 194 SER A N 1
ATOM 1497 C CA . SER A 1 194 ? 13.480 -8.171 -59.825 1.00 77.81 194 SER A CA 1
ATOM 1498 C C . SER A 1 194 ? 13.852 -8.113 -61.312 1.00 77.81 194 SER A C 1
ATOM 1500 O O . SER A 1 194 ? 13.051 -7.670 -62.134 1.00 77.81 194 SER A O 1
ATOM 1502 N N . GLN A 1 195 ? 15.036 -8.627 -61.656 1.00 83.81 195 GLN A N 1
ATOM 1503 C CA . GLN A 1 195 ? 15.564 -8.704 -63.021 1.00 83.81 195 GLN A CA 1
ATOM 1504 C C . GLN A 1 195 ? 15.497 -10.130 -63.594 1.00 83.81 195 GLN A C 1
ATOM 1506 O O . GLN A 1 195 ? 15.509 -10.323 -64.809 1.00 83.81 195 GLN A O 1
ATOM 1511 N N . CYS A 1 196 ? 15.396 -11.151 -62.735 1.00 87.25 196 CYS A N 1
ATOM 1512 C CA . CYS A 1 196 ? 15.382 -12.546 -63.161 1.00 87.25 196 CYS A CA 1
ATOM 1513 C C . CYS A 1 196 ? 14.112 -12.906 -63.945 1.00 87.25 196 CYS A C 1
ATOM 1515 O O . CYS A 1 196 ? 13.003 -12.924 -63.414 1.00 87.25 196 CYS A O 1
ATOM 1517 N N . THR A 1 197 ? 14.291 -13.338 -65.192 1.00 90.06 197 THR A N 1
ATOM 1518 C CA . THR A 1 197 ? 13.215 -13.853 -66.058 1.00 90.06 197 THR A CA 1
ATOM 1519 C C . THR A 1 197 ? 12.831 -15.310 -65.776 1.00 90.06 197 THR A C 1
ATOM 1521 O O . THR A 1 197 ? 12.012 -15.879 -66.495 1.00 90.06 197 THR A O 1
ATOM 1524 N N . LEU A 1 198 ? 13.427 -15.939 -64.753 1.00 89.94 198 LEU A N 1
ATOM 1525 C CA . LEU A 1 198 ? 13.252 -17.358 -64.405 1.00 89.94 198 LEU A CA 1
ATOM 1526 C C . LEU A 1 198 ? 13.560 -18.323 -65.570 1.00 89.94 198 LEU A C 1
ATOM 1528 O O . LEU A 1 198 ? 12.969 -19.394 -65.683 1.00 89.94 198 LEU A O 1
ATOM 1532 N N . CYS A 1 199 ? 14.526 -17.977 -66.428 1.00 93.38 199 CYS A N 1
ATOM 1533 C CA . CYS A 1 199 ? 14.919 -18.789 -67.589 1.00 93.38 199 CYS A CA 1
ATOM 1534 C C . CYS A 1 199 ? 15.640 -20.112 -67.249 1.00 93.38 199 CYS A C 1
ATOM 1536 O O . CYS A 1 199 ? 15.911 -20.905 -68.151 1.00 93.38 199 CYS A O 1
ATOM 1538 N N . LYS A 1 200 ? 15.979 -20.344 -65.970 1.00 93.56 200 LYS A N 1
ATOM 1539 C CA . LYS A 1 200 ? 16.687 -21.531 -65.441 1.00 93.56 200 LYS A CA 1
ATOM 1540 C C . LYS A 1 200 ? 18.099 -21.782 -65.986 1.00 93.56 200 LYS A C 1
ATOM 1542 O O . LYS A 1 200 ? 18.675 -22.840 -65.750 1.00 93.56 200 LYS A O 1
ATOM 1547 N N . ALA A 1 201 ? 18.702 -20.826 -66.690 1.00 94.38 201 ALA A N 1
ATOM 1548 C CA . ALA A 1 201 ? 20.038 -21.011 -67.258 1.00 94.38 201 ALA A CA 1
ATOM 1549 C C . ALA A 1 201 ? 21.124 -21.238 -66.185 1.00 94.38 201 ALA A C 1
ATOM 1551 O O . ALA A 1 201 ? 21.989 -22.093 -66.359 1.00 94.38 201 ALA A O 1
ATOM 1552 N N . CYS A 1 202 ? 21.054 -20.528 -65.053 1.00 94.12 202 CYS A N 1
ATOM 1553 C CA . CYS A 1 202 ? 21.968 -20.713 -63.921 1.00 94.12 202 CYS A CA 1
ATOM 1554 C C . CYS A 1 202 ? 21.774 -22.060 -63.200 1.00 94.12 202 CYS A C 1
ATOM 1556 O O . CYS A 1 202 ? 22.766 -22.710 -62.879 1.00 94.12 202 CYS A O 1
ATOM 1558 N N . GLU A 1 203 ? 20.522 -22.489 -63.008 1.00 94.62 203 GLU A N 1
ATOM 1559 C CA . GLU A 1 203 ? 20.125 -23.796 -62.452 1.00 94.62 203 GLU A CA 1
ATOM 1560 C C . GLU A 1 203 ? 20.703 -24.940 -63.300 1.00 94.62 203 GLU A C 1
ATOM 1562 O O . GLU A 1 203 ? 21.437 -25.784 -62.791 1.00 94.62 203 GLU A O 1
ATOM 1567 N N . ASN A 1 204 ? 20.517 -24.890 -64.623 1.00 94.94 204 ASN A N 1
ATOM 1568 C CA . ASN A 1 204 ? 21.045 -25.898 -65.552 1.00 94.94 204 ASN A CA 1
ATOM 1569 C C . ASN A 1 204 ? 22.581 -25.912 -65.654 1.00 94.94 204 ASN A C 1
ATOM 1571 O O . ASN A 1 204 ? 23.175 -26.940 -65.979 1.00 94.94 204 ASN A O 1
ATOM 1575 N N . ALA A 1 205 ? 23.235 -24.771 -65.424 1.00 94.19 205 ALA A N 1
ATOM 1576 C CA . ALA A 1 205 ? 24.690 -24.649 -65.485 1.00 94.19 205 ALA A CA 1
ATOM 1577 C C . ALA A 1 205 ? 25.397 -25.112 -64.198 1.00 94.19 205 ALA A C 1
ATOM 1579 O O . ALA A 1 205 ? 26.623 -25.272 -64.205 1.00 94.19 205 ALA A O 1
ATOM 1580 N N . CYS A 1 206 ? 24.655 -25.303 -63.100 1.00 95.50 206 CYS A N 1
ATOM 1581 C CA . CYS A 1 206 ? 25.196 -25.683 -61.801 1.00 95.50 206 CYS A CA 1
ATOM 1582 C C . CYS A 1 206 ? 25.464 -27.202 -61.732 1.00 95.50 206 CYS A C 1
ATOM 1584 O O . CYS A 1 206 ? 24.517 -27.986 -61.700 1.00 95.50 206 CYS A O 1
ATOM 1586 N N . PRO A 1 207 ? 26.734 -27.654 -61.684 1.00 92.69 207 PRO A N 1
ATOM 1587 C CA . PRO A 1 207 ? 27.055 -29.084 -61.703 1.00 92.69 207 PRO A CA 1
ATOM 1588 C C . PRO A 1 207 ? 26.649 -29.810 -60.415 1.00 92.69 207 PRO A C 1
ATOM 1590 O O . PRO A 1 207 ? 26.293 -30.981 -60.474 1.00 92.69 207 PRO A O 1
ATOM 1593 N N . GLU A 1 208 ? 26.671 -29.107 -59.281 1.00 95.69 208 GLU A N 1
ATOM 1594 C CA . GLU A 1 208 ? 26.309 -29.643 -57.961 1.00 95.69 208 GLU A CA 1
ATOM 1595 C C . GLU A 1 208 ? 24.805 -29.538 -57.674 1.00 95.69 208 GLU A C 1
ATOM 1597 O O . GLU A 1 208 ? 24.368 -29.860 -56.578 1.00 95.69 208 GLU A O 1
ATOM 1602 N N . GLN A 1 209 ? 24.010 -29.034 -58.630 1.00 93.19 209 GLN A N 1
ATOM 1603 C CA . GLN A 1 209 ? 22.572 -28.776 -58.453 1.00 93.19 209 GLN A CA 1
ATOM 1604 C C . GLN A 1 209 ? 22.246 -27.871 -57.251 1.00 93.19 209 GLN A C 1
ATOM 1606 O O . GLN A 1 209 ? 21.126 -27.853 -56.759 1.00 93.19 209 GLN A O 1
ATOM 1611 N N . ALA A 1 210 ? 23.210 -27.056 -56.822 1.00 93.00 210 ALA A N 1
ATOM 1612 C CA . ALA A 1 210 ? 23.090 -26.143 -55.690 1.00 93.00 210 ALA A CA 1
ATOM 1613 C C . ALA A 1 210 ? 22.207 -24.909 -55.964 1.00 93.00 210 ALA A C 1
ATOM 1615 O O . ALA A 1 210 ? 22.200 -23.987 -55.158 1.00 93.00 210 ALA A O 1
ATOM 1616 N N . ILE A 1 211 ? 21.536 -24.827 -57.120 1.00 92.19 211 ILE A N 1
ATOM 1617 C CA . ILE A 1 211 ? 20.662 -23.703 -57.474 1.00 92.19 211 ILE A CA 1
ATOM 1618 C C . ILE A 1 211 ? 19.276 -24.245 -57.814 1.00 92.19 211 ILE A C 1
ATOM 1620 O O . ILE A 1 211 ? 19.151 -24.983 -58.785 1.00 92.19 211 ILE A O 1
ATOM 1624 N N . ASP A 1 212 ? 18.252 -23.820 -57.079 1.00 91.31 212 ASP A N 1
ATOM 1625 C CA . ASP A 1 212 ? 16.835 -24.053 -57.373 1.00 91.31 212 ASP A CA 1
ATOM 1626 C C . ASP A 1 212 ? 16.067 -22.730 -57.247 1.00 91.31 212 ASP A C 1
ATOM 1628 O O . ASP A 1 212 ? 15.895 -22.172 -56.164 1.00 91.31 212 ASP A O 1
ATOM 1632 N N . LEU A 1 213 ? 15.580 -22.209 -58.377 1.00 87.19 213 LEU A N 1
ATOM 1633 C CA . LEU A 1 213 ? 14.880 -20.920 -58.432 1.00 87.19 213 LEU A CA 1
ATOM 1634 C C . LEU A 1 213 ? 13.506 -20.919 -57.737 1.00 87.19 213 LEU A C 1
ATOM 1636 O O . LEU A 1 213 ? 12.895 -19.853 -57.606 1.00 87.19 213 LEU A O 1
ATOM 1640 N N . HIS A 1 214 ? 13.004 -22.083 -57.323 1.00 85.25 214 HIS A N 1
ATOM 1641 C CA . HIS A 1 214 ? 11.724 -22.240 -56.639 1.00 85.25 214 HIS A CA 1
ATOM 1642 C C . HIS A 1 214 ? 11.857 -22.422 -55.126 1.00 85.25 214 HIS A C 1
ATOM 1644 O O . HIS A 1 214 ? 10.834 -22.365 -54.438 1.00 85.25 214 HIS A O 1
ATOM 1650 N N . THR A 1 215 ? 13.073 -22.598 -54.602 1.00 84.00 215 THR A N 1
ATOM 1651 C CA . THR A 1 215 ? 13.292 -22.766 -53.165 1.00 84.00 215 THR A CA 1
ATOM 1652 C C . THR A 1 215 ? 12.850 -21.526 -52.402 1.00 84.00 215 THR A C 1
ATOM 1654 O O . THR A 1 215 ? 13.301 -20.400 -52.640 1.00 84.00 215 THR A O 1
ATOM 1657 N N . VAL A 1 216 ? 11.944 -21.761 -51.461 1.00 83.62 216 VAL A N 1
ATOM 1658 C CA . VAL A 1 216 ? 11.449 -20.772 -50.514 1.00 83.62 216 VAL A CA 1
ATOM 1659 C C . VAL A 1 216 ? 11.590 -21.335 -49.112 1.00 83.62 216 VAL A C 1
ATOM 1661 O O . VAL A 1 216 ? 11.105 -22.426 -48.813 1.00 83.62 216 VAL A O 1
ATOM 1664 N N . GLU A 1 217 ? 12.246 -20.574 -48.249 1.00 85.81 217 GLU A N 1
ATOM 1665 C CA . GLU A 1 217 ? 12.439 -20.929 -46.850 1.00 85.81 217 GLU A CA 1
ATOM 1666 C C . GLU A 1 217 ? 11.487 -20.124 -45.979 1.00 85.81 217 GLU A C 1
ATOM 1668 O O . GLU A 1 217 ? 11.268 -18.931 -46.199 1.00 85.81 217 GLU A O 1
ATOM 1673 N N . LYS A 1 218 ? 10.897 -20.792 -44.988 1.00 90.06 218 LYS A N 1
ATOM 1674 C CA . LYS A 1 218 ? 10.036 -20.141 -44.009 1.00 90.06 218 LYS A CA 1
ATOM 1675 C C . LYS A 1 218 ? 10.876 -19.685 -42.820 1.00 90.06 218 LYS A C 1
ATOM 1677 O O . LYS A 1 218 ? 11.519 -20.510 -42.176 1.00 90.06 218 LYS A O 1
ATOM 1682 N N . HIS A 1 219 ? 10.771 -18.407 -42.477 1.00 91.75 219 HIS A N 1
ATOM 1683 C CA . HIS A 1 219 ? 11.389 -17.814 -41.296 1.00 91.75 219 HIS A CA 1
ATOM 1684 C C . HIS A 1 219 ? 10.334 -17.302 -40.317 1.00 91.75 219 HIS A C 1
ATOM 1686 O O . HIS A 1 219 ? 9.287 -16.792 -40.718 1.00 91.75 219 HIS A O 1
ATOM 1692 N N . ASP A 1 220 ? 10.644 -17.416 -39.026 1.00 92.50 220 ASP A N 1
ATOM 1693 C CA . ASP A 1 220 ? 9.856 -16.865 -37.928 1.00 92.50 220 ASP A CA 1
ATOM 1694 C C . ASP A 1 220 ? 10.770 -15.982 -37.063 1.00 92.50 220 ASP A C 1
ATOM 1696 O O . ASP A 1 220 ? 11.734 -16.459 -36.461 1.00 92.50 220 ASP A O 1
ATOM 1700 N N . LEU A 1 221 ? 10.467 -14.685 -36.997 1.00 93.12 221 LEU A N 1
ATOM 1701 C CA . LEU A 1 221 ? 11.217 -13.691 -36.231 1.00 93.12 221 LEU A CA 1
ATOM 1702 C C . LEU A 1 221 ? 10.379 -13.189 -35.050 1.00 93.12 221 LEU A C 1
ATOM 1704 O O . LEU A 1 221 ? 9.287 -12.653 -35.235 1.00 93.12 221 LEU A O 1
ATOM 1708 N N . VAL A 1 222 ? 10.907 -13.307 -33.827 1.00 93.38 222 VAL A N 1
ATOM 1709 C CA . VAL A 1 222 ? 10.226 -12.842 -32.608 1.00 93.38 222 VAL A CA 1
ATOM 1710 C C . VAL A 1 222 ? 10.948 -11.643 -32.002 1.00 93.38 222 VAL A C 1
ATOM 1712 O O . VAL A 1 222 ? 12.020 -11.804 -31.412 1.00 93.38 222 VAL A O 1
ATOM 1715 N N . VAL A 1 223 ? 10.316 -10.471 -32.069 1.00 93.31 223 VAL A N 1
ATOM 1716 C CA . VAL A 1 223 ? 10.862 -9.187 -31.598 1.00 93.31 223 VAL A CA 1
ATOM 1717 C C . VAL A 1 223 ? 9.894 -8.463 -30.654 1.00 93.31 223 VAL A C 1
ATOM 1719 O O . VAL A 1 223 ? 8.678 -8.604 -30.783 1.00 93.31 223 VAL A O 1
ATOM 1722 N N . PRO A 1 224 ? 10.378 -7.684 -29.677 1.00 90.50 224 PRO A N 1
ATOM 1723 C CA . PRO A 1 224 ? 9.527 -6.887 -28.793 1.00 90.50 224 PRO A CA 1
ATOM 1724 C C . PRO A 1 224 ? 8.860 -5.693 -29.490 1.00 90.50 224 PRO A C 1
ATOM 1726 O O . PRO A 1 224 ? 7.776 -5.296 -29.058 1.00 90.50 224 PRO A O 1
ATOM 1729 N N . ALA A 1 225 ? 9.463 -5.150 -30.551 1.00 93.06 225 ALA A N 1
ATOM 1730 C CA . ALA A 1 225 ? 8.995 -3.951 -31.243 1.00 93.06 225 ALA A CA 1
ATOM 1731 C C . ALA A 1 225 ? 9.183 -4.031 -32.766 1.00 93.06 225 ALA A C 1
ATOM 1733 O O . ALA A 1 225 ? 10.065 -4.734 -33.265 1.00 93.06 225 ALA A O 1
ATOM 1734 N N . LEU A 1 226 ? 8.354 -3.274 -33.488 1.00 94.06 226 LEU A N 1
ATOM 1735 C CA . LEU A 1 226 ? 8.471 -3.051 -34.931 1.00 94.06 226 LEU A CA 1
ATOM 1736 C C . LEU A 1 226 ? 8.799 -1.587 -35.196 1.00 94.06 226 LEU A C 1
ATOM 1738 O O . LEU A 1 226 ? 8.294 -0.712 -34.495 1.00 94.06 226 LEU A O 1
ATOM 1742 N N . LEU A 1 227 ? 9.561 -1.318 -36.248 1.00 94.69 227 LEU A N 1
ATOM 1743 C CA . LEU A 1 227 ? 9.806 0.025 -36.749 1.00 94.69 227 LEU A CA 1
ATOM 1744 C C . LEU A 1 227 ? 9.506 0.082 -38.244 1.00 94.69 227 LEU A C 1
ATOM 1746 O O . LEU A 1 227 ? 10.064 -0.687 -39.019 1.00 94.69 227 LEU A O 1
ATOM 1750 N N . LEU A 1 228 ? 8.613 0.983 -38.644 1.00 94.56 228 LEU A N 1
ATOM 1751 C CA . LEU A 1 228 ? 8.208 1.173 -40.034 1.00 94.56 228 LEU A CA 1
ATOM 1752 C C . LEU A 1 228 ? 8.880 2.431 -40.590 1.00 94.56 228 LEU A C 1
ATOM 1754 O O . LEU A 1 228 ? 8.629 3.536 -40.099 1.00 94.56 228 LEU A O 1
ATOM 1758 N N . LEU A 1 229 ? 9.720 2.272 -41.614 1.00 93.44 229 LEU A N 1
ATOM 1759 C CA . LEU A 1 229 ? 10.308 3.411 -42.320 1.00 93.44 229 LEU A CA 1
ATOM 1760 C C . LEU A 1 229 ? 9.285 4.079 -43.240 1.00 93.44 229 LEU A C 1
ATOM 1762 O O . LEU A 1 229 ? 8.297 3.469 -43.664 1.00 93.44 229 LEU A O 1
ATOM 1766 N N . SER A 1 230 ? 9.528 5.353 -43.542 1.00 87.19 230 SER A N 1
ATOM 1767 C CA . SER A 1 230 ? 8.645 6.181 -44.363 1.00 87.19 230 SER A CA 1
ATOM 1768 C C . SER A 1 230 ? 8.207 5.479 -45.660 1.00 87.19 230 SER A C 1
ATOM 1770 O O . SER A 1 230 ? 9.026 4.965 -46.413 1.00 87.19 230 SER A O 1
ATOM 1772 N N . GLY A 1 231 ? 6.895 5.462 -45.925 1.00 80.69 231 GLY A N 1
ATOM 1773 C CA . GLY A 1 231 ? 6.309 4.802 -47.104 1.00 80.69 231 GLY A CA 1
ATOM 1774 C C . GLY A 1 231 ? 5.980 3.312 -46.927 1.00 80.69 231 GLY A C 1
ATOM 1775 O O . GLY A 1 231 ? 5.392 2.711 -47.827 1.00 80.69 231 GLY A O 1
ATOM 1776 N N . THR A 1 232 ? 6.292 2.728 -45.767 1.00 85.88 232 THR A N 1
ATOM 1777 C CA . THR A 1 232 ? 5.985 1.327 -45.453 1.00 85.88 232 THR A CA 1
ATOM 1778 C C . THR A 1 232 ? 4.609 1.200 -44.807 1.00 85.88 232 THR A C 1
ATOM 1780 O O . THR A 1 232 ? 4.396 1.630 -43.675 1.00 85.88 232 THR A O 1
ATOM 1783 N N . GLU A 1 233 ? 3.673 0.566 -45.512 1.00 82.88 233 GLU A N 1
ATOM 1784 C CA . GLU A 1 233 ? 2.345 0.226 -44.994 1.00 82.88 233 GLU A CA 1
ATOM 1785 C C . GLU A 1 233 ? 2.201 -1.292 -44.868 1.00 82.88 233 GLU A C 1
ATOM 1787 O O . GLU A 1 233 ? 2.506 -2.031 -45.806 1.00 82.88 233 GLU A O 1
ATOM 1792 N N . ILE A 1 234 ? 1.723 -1.757 -43.709 1.00 83.00 234 ILE A N 1
ATOM 1793 C CA . ILE A 1 234 ? 1.537 -3.182 -43.414 1.00 83.00 234 ILE A CA 1
ATOM 1794 C C . ILE A 1 234 ? 0.111 -3.432 -42.942 1.00 83.00 234 ILE A C 1
ATOM 1796 O O . ILE A 1 234 ? -0.402 -2.745 -42.057 1.00 83.00 234 ILE A O 1
ATOM 1800 N N . ASN A 1 235 ? -0.506 -4.466 -43.509 1.00 81.12 235 ASN A N 1
ATOM 1801 C CA . ASN A 1 235 ? -1.788 -4.976 -43.050 1.00 81.12 235 ASN A CA 1
ATOM 1802 C C . ASN A 1 235 ? -1.560 -6.010 -41.946 1.00 81.12 235 ASN A C 1
ATOM 1804 O O . ASN A 1 235 ? -0.944 -7.046 -42.175 1.00 81.12 235 ASN A O 1
ATOM 1808 N N . PHE A 1 236 ? -2.077 -5.738 -40.751 1.00 82.62 236 PHE A N 1
ATOM 1809 C CA . PHE A 1 236 ? -1.969 -6.653 -39.617 1.00 82.62 236 PHE A CA 1
ATOM 1810 C C . PHE A 1 236 ? -3.143 -7.634 -39.592 1.00 82.62 236 PHE A C 1
ATOM 1812 O O . PHE A 1 236 ? -4.300 -7.233 -39.721 1.00 82.62 236 PHE A O 1
ATOM 1819 N N . SER A 1 237 ? -2.856 -8.917 -39.381 1.00 69.44 237 SER A N 1
ATOM 1820 C CA . SER A 1 237 ? -3.850 -9.999 -39.397 1.00 69.44 237 SER A CA 1
ATOM 1821 C C . SER A 1 237 ? -4.584 -10.200 -38.059 1.00 69.44 237 SER A C 1
ATOM 1823 O O . SER A 1 237 ? -5.548 -10.962 -37.990 1.00 69.44 237 SER A O 1
ATOM 1825 N N . SER A 1 238 ? -4.148 -9.540 -36.976 1.00 71.69 238 SER A N 1
ATOM 1826 C CA . SER A 1 238 ? -4.601 -9.802 -35.598 1.00 71.69 238 SER A CA 1
ATOM 1827 C C . SER A 1 238 ? -4.603 -8.549 -34.701 1.00 71.69 238 SER A C 1
ATOM 1829 O O . SER A 1 238 ? -4.378 -7.431 -35.164 1.00 71.69 238 SER A O 1
ATOM 1831 N N . ARG A 1 239 ? -4.899 -8.714 -33.399 1.00 73.44 239 ARG A N 1
ATOM 1832 C CA . ARG A 1 239 ? -4.877 -7.626 -32.403 1.00 73.44 239 ARG A CA 1
ATOM 1833 C C . ARG A 1 239 ? -3.450 -7.086 -32.268 1.00 73.44 239 ARG A C 1
ATOM 1835 O O . ARG A 1 239 ? -2.561 -7.828 -31.875 1.00 73.44 239 ARG A O 1
ATOM 1842 N N . ILE A 1 240 ? -3.251 -5.804 -32.561 1.00 82.56 240 ILE A N 1
ATOM 1843 C CA . ILE A 1 240 ? -1.944 -5.128 -32.511 1.00 82.56 240 ILE A CA 1
ATOM 1844 C C . ILE A 1 240 ? -1.755 -4.319 -31.229 1.00 82.56 240 ILE A C 1
ATOM 1846 O O . ILE A 1 240 ? -2.733 -3.851 -30.641 1.00 82.56 240 ILE A O 1
ATOM 1850 N N . ASN A 1 241 ? -0.497 -4.086 -30.848 1.00 84.06 241 ASN A N 1
ATOM 1851 C CA . ASN A 1 241 ? -0.140 -3.099 -29.834 1.00 84.06 241 ASN A CA 1
ATOM 1852 C C . ASN A 1 241 ? 0.578 -1.905 -30.482 1.00 84.06 241 ASN A C 1
ATOM 1854 O O . ASN A 1 241 ? 1.794 -1.925 -30.678 1.00 84.06 241 ASN A O 1
ATOM 1858 N N . LYS A 1 242 ? -0.186 -0.854 -30.798 1.00 84.81 242 LYS A N 1
ATOM 1859 C CA . LYS A 1 242 ? 0.322 0.340 -31.491 1.00 84.81 242 LYS A CA 1
ATOM 1860 C C . LYS A 1 242 ? 1.445 1.058 -30.738 1.00 84.81 242 LYS A C 1
ATOM 1862 O O . LYS A 1 242 ? 2.276 1.672 -31.387 1.00 84.81 242 LYS A O 1
ATOM 1867 N N . GLU A 1 243 ? 1.500 0.949 -29.412 1.00 85.19 243 GLU A N 1
ATOM 1868 C CA . GLU A 1 243 ? 2.547 1.574 -28.588 1.00 85.19 243 GLU A CA 1
ATOM 1869 C C . GLU A 1 243 ? 3.923 0.933 -28.805 1.00 85.19 243 GLU A C 1
ATOM 1871 O O . GLU A 1 243 ? 4.942 1.541 -28.506 1.00 85.19 243 GLU A O 1
ATOM 1876 N N . LYS A 1 244 ? 3.961 -0.286 -29.358 1.00 88.00 244 LYS A N 1
ATOM 1877 C CA . LYS A 1 244 ? 5.193 -1.010 -29.704 1.00 88.00 244 LYS A CA 1
ATOM 1878 C C . LYS A 1 244 ? 5.500 -1.008 -31.207 1.00 88.00 244 LYS A C 1
ATOM 1880 O O . LYS A 1 244 ? 6.273 -1.845 -31.679 1.00 88.00 244 LYS A O 1
ATOM 1885 N N . ILE A 1 245 ? 4.847 -0.126 -31.965 1.00 92.00 245 ILE A N 1
ATOM 1886 C CA . ILE A 1 245 ? 5.118 0.105 -33.386 1.00 92.00 245 ILE A CA 1
ATOM 1887 C C . ILE A 1 245 ? 5.630 1.532 -33.528 1.00 92.00 245 ILE A C 1
ATOM 1889 O O . ILE A 1 245 ? 4.917 2.500 -33.262 1.00 92.00 245 ILE A O 1
ATOM 1893 N N . PHE A 1 246 ? 6.870 1.646 -33.970 1.00 93.50 246 PHE A N 1
ATOM 1894 C CA . PHE A 1 246 ? 7.588 2.900 -34.089 1.00 93.50 246 PHE A CA 1
ATOM 1895 C C . PHE A 1 246 ? 7.790 3.275 -35.555 1.00 93.50 246 PHE A C 1
ATOM 1897 O O . PHE A 1 246 ? 7.547 2.505 -36.483 1.00 93.50 246 PHE A O 1
ATOM 1904 N N . SER A 1 247 ? 8.232 4.501 -35.750 1.00 92.62 247 SER A N 1
ATOM 1905 C CA . SER A 1 247 ? 8.574 5.135 -37.009 1.00 92.62 247 SER A CA 1
ATOM 1906 C C . SER A 1 247 ? 9.708 6.117 -36.743 1.00 92.62 247 SER A C 1
ATOM 1908 O O . SER A 1 247 ? 10.028 6.432 -35.598 1.00 92.62 247 SER A O 1
ATOM 1910 N N . GLU A 1 248 ? 10.269 6.688 -37.800 1.00 88.75 248 GLU A N 1
ATOM 1911 C CA . GLU A 1 248 ? 11.313 7.713 -37.683 1.00 88.75 248 GLU A CA 1
ATOM 1912 C C . GLU A 1 248 ? 10.850 8.971 -36.920 1.00 88.75 248 GLU A C 1
ATOM 1914 O O . GLU A 1 248 ? 11.678 9.752 -36.463 1.00 88.75 248 GLU A O 1
ATOM 1919 N N . LYS A 1 249 ? 9.532 9.178 -36.772 1.00 88.19 249 LYS A N 1
ATOM 1920 C CA . LYS A 1 249 ? 8.943 10.351 -36.107 1.00 88.19 249 LYS A CA 1
ATOM 1921 C C . LYS A 1 249 ? 8.759 10.207 -34.598 1.00 88.19 249 LYS A C 1
ATOM 1923 O O . LYS A 1 249 ? 8.443 11.202 -33.965 1.00 88.19 249 LYS A O 1
ATOM 1928 N N . ASN A 1 250 ? 8.845 8.991 -34.067 1.00 90.31 250 ASN A N 1
ATOM 1929 C CA . ASN A 1 250 ? 8.636 8.687 -32.649 1.00 90.31 250 ASN A CA 1
ATOM 1930 C C . ASN A 1 250 ? 9.721 7.736 -32.127 1.00 90.31 250 ASN A C 1
ATOM 1932 O O . ASN A 1 250 ? 9.466 6.871 -31.288 1.00 90.31 250 ASN A O 1
ATOM 1936 N N . LEU A 1 251 ? 10.926 7.869 -32.679 1.00 88.19 251 LEU A N 1
ATOM 1937 C CA . LEU A 1 251 ? 12.077 7.036 -32.355 1.00 88.19 251 LEU A CA 1
ATOM 1938 C C . LEU A 1 251 ? 12.556 7.272 -30.915 1.00 88.19 251 LEU A C 1
ATOM 1940 O O . LEU A 1 251 ? 13.049 6.357 -30.267 1.00 88.19 251 LEU A O 1
ATOM 1944 N N . GLU A 1 252 ? 12.362 8.478 -30.390 1.00 87.44 252 GLU A N 1
ATOM 1945 C CA . GLU A 1 252 ? 12.602 8.826 -28.993 1.00 87.44 252 GLU A CA 1
ATOM 1946 C C . GLU A 1 252 ? 11.848 7.898 -28.030 1.00 87.44 252 GLU A C 1
ATOM 1948 O O . GLU A 1 252 ? 12.446 7.394 -27.086 1.00 87.44 252 GLU A O 1
ATOM 1953 N N . HIS A 1 253 ? 10.596 7.544 -28.338 1.00 85.50 253 HIS A N 1
ATOM 1954 C CA . HIS A 1 253 ? 9.809 6.620 -27.519 1.00 85.50 253 HIS A CA 1
ATOM 1955 C C . HIS A 1 253 ? 10.316 5.180 -27.582 1.00 85.50 253 HIS A C 1
ATOM 1957 O O . HIS A 1 253 ? 10.109 4.420 -26.641 1.00 85.50 253 HIS A O 1
ATOM 1963 N N . LEU A 1 254 ? 10.984 4.787 -28.672 1.00 86.31 254 LEU A N 1
ATOM 1964 C CA . LEU A 1 254 ? 11.690 3.509 -28.713 1.00 86.31 254 LEU A CA 1
ATOM 1965 C C . LEU A 1 254 ? 12.904 3.562 -27.780 1.00 86.31 254 LEU A C 1
ATOM 1967 O O . LEU A 1 254 ? 13.116 2.628 -27.009 1.00 86.31 254 LEU A O 1
ATOM 1971 N N . PHE A 1 255 ? 13.668 4.656 -27.803 1.00 85.88 255 PHE A N 1
ATOM 1972 C CA . PHE A 1 255 ? 14.829 4.815 -26.928 1.00 85.88 255 PHE A CA 1
ATOM 1973 C C . PHE A 1 255 ? 14.463 4.907 -25.440 1.00 85.88 255 PHE A C 1
ATOM 1975 O O . PHE A 1 255 ? 15.217 4.428 -24.599 1.00 85.88 255 PHE A O 1
ATOM 1982 N N . ASP A 1 256 ? 13.274 5.393 -25.094 1.00 80.88 256 ASP A N 1
ATOM 1983 C CA . ASP A 1 256 ? 12.786 5.343 -23.709 1.00 80.88 256 ASP A CA 1
ATOM 1984 C C . ASP A 1 256 ? 12.680 3.899 -23.168 1.00 80.88 256 ASP A C 1
ATOM 1986 O O . ASP A 1 256 ? 12.678 3.680 -21.958 1.00 80.88 256 ASP A O 1
ATOM 1990 N N . THR A 1 257 ? 12.633 2.893 -24.052 1.00 77.12 257 THR A N 1
ATOM 1991 C CA . THR A 1 257 ? 12.472 1.475 -23.686 1.00 77.12 257 THR A CA 1
ATOM 1992 C C . THR A 1 257 ? 13.771 0.663 -23.659 1.00 77.12 257 THR A C 1
ATOM 1994 O O . THR A 1 257 ? 13.726 -0.518 -23.315 1.00 77.12 257 THR A O 1
ATOM 1997 N N . ILE A 1 258 ? 14.923 1.257 -24.004 1.00 78.00 258 ILE A N 1
ATOM 1998 C CA . ILE A 1 258 ? 16.202 0.528 -24.149 1.00 78.00 258 ILE A CA 1
ATOM 1999 C C . ILE A 1 258 ? 17.096 0.551 -22.908 1.00 78.00 258 ILE A C 1
ATOM 2001 O O . ILE A 1 258 ? 18.189 -0.016 -22.930 1.00 78.00 258 ILE A O 1
ATOM 2005 N N . TYR A 1 259 ? 16.659 1.190 -21.825 1.00 79.38 259 TYR A N 1
ATOM 2006 C CA . TYR A 1 259 ? 17.442 1.272 -20.597 1.00 79.38 259 TYR A CA 1
ATOM 2007 C C . TYR A 1 259 ? 17.097 0.145 -19.629 1.00 79.38 259 TYR A C 1
ATOM 2009 O O . TYR A 1 259 ? 15.929 -0.193 -19.428 1.00 79.38 259 TYR A O 1
ATOM 2017 N N . ALA A 1 260 ? 18.135 -0.411 -19.006 1.00 83.88 260 ALA A N 1
ATOM 2018 C CA . ALA A 1 260 ? 17.984 -1.321 -17.886 1.00 83.88 260 ALA A CA 1
ATOM 2019 C C . ALA A 1 260 ? 17.241 -0.620 -16.744 1.00 83.88 260 ALA A C 1
ATOM 2021 O O . ALA A 1 260 ? 17.574 0.507 -16.369 1.00 83.88 260 ALA A O 1
ATOM 2022 N N . ALA A 1 261 ? 16.234 -1.292 -16.193 1.00 83.19 261 ALA A N 1
ATOM 2023 C CA . ALA A 1 261 ? 15.447 -0.771 -15.085 1.00 83.19 261 ALA A CA 1
ATOM 2024 C C . ALA A 1 261 ? 15.751 -1.570 -13.819 1.00 83.19 261 ALA A C 1
ATOM 2026 O O . ALA A 1 261 ? 15.582 -2.789 -13.796 1.00 83.19 261 ALA A O 1
ATOM 2027 N N . GLN A 1 262 ? 16.175 -0.893 -12.751 1.00 88.69 262 GLN A N 1
ATOM 2028 C CA . GLN A 1 262 ? 16.186 -1.508 -11.428 1.00 88.69 262 GLN A CA 1
ATOM 2029 C C . GLN A 1 262 ? 14.745 -1.608 -10.922 1.00 88.69 262 GLN A C 1
ATOM 2031 O O . GLN A 1 262 ? 14.011 -0.621 -10.913 1.00 88.69 262 GLN A O 1
ATOM 2036 N N . VAL A 1 263 ? 14.348 -2.807 -10.507 1.00 91.25 263 VAL A N 1
ATOM 2037 C CA . VAL A 1 263 ? 13.037 -3.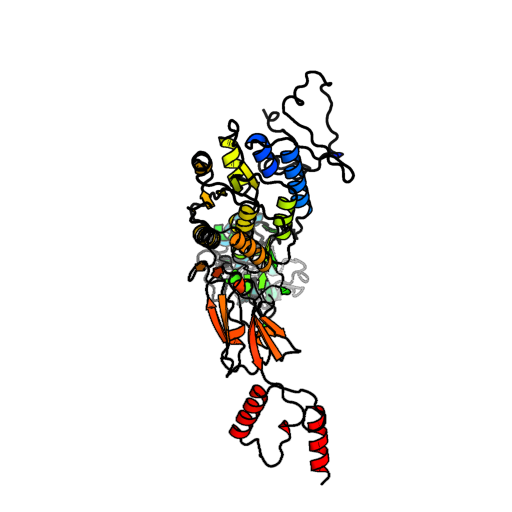088 -9.927 1.00 91.25 263 VAL A CA 1
ATOM 2038 C C . VAL A 1 263 ? 13.235 -3.530 -8.487 1.00 91.25 263 VAL A C 1
ATOM 2040 O O . VAL A 1 263 ? 13.826 -4.580 -8.230 1.00 91.25 263 VAL A O 1
ATOM 2043 N N . ASP A 1 264 ? 12.699 -2.737 -7.563 1.00 94.25 264 ASP A N 1
ATOM 2044 C CA . ASP A 1 264 ? 12.673 -3.046 -6.139 1.00 94.25 264 ASP A CA 1
ATOM 2045 C C . ASP A 1 264 ? 11.248 -3.469 -5.731 1.00 94.25 264 ASP A C 1
ATOM 2047 O O . ASP A 1 264 ? 10.272 -2.727 -5.868 1.00 94.25 264 ASP A O 1
ATOM 2051 N N . GLU A 1 265 ? 11.096 -4.685 -5.210 1.00 95.81 265 GLU A N 1
ATOM 2052 C CA . GLU A 1 265 ? 9.806 -5.245 -4.793 1.00 95.81 265 GLU A CA 1
ATOM 2053 C C . GLU A 1 265 ? 9.410 -4.762 -3.384 1.00 95.81 265 GLU A C 1
ATOM 2055 O O . GLU A 1 265 ? 9.348 -5.533 -2.427 1.00 95.81 265 GLU A O 1
ATOM 2060 N N . VAL A 1 266 ? 9.162 -3.457 -3.231 1.00 95.75 266 VAL A N 1
ATOM 2061 C CA . VAL A 1 266 ? 9.011 -2.813 -1.906 1.00 95.75 266 VAL A CA 1
ATOM 2062 C C . VAL A 1 266 ? 7.593 -2.775 -1.334 1.00 95.75 266 VAL A C 1
ATOM 2064 O O . VAL A 1 266 ? 7.365 -2.279 -0.228 1.00 95.75 266 VAL A O 1
ATOM 2067 N N . ILE A 1 267 ? 6.613 -3.265 -2.086 1.00 96.75 267 ILE A N 1
ATOM 2068 C CA . ILE A 1 267 ? 5.216 -3.331 -1.653 1.00 96.75 267 ILE A CA 1
ATOM 2069 C C . ILE A 1 267 ? 4.861 -4.794 -1.450 1.00 96.75 267 ILE A C 1
ATOM 2071 O O . ILE A 1 267 ? 4.959 -5.588 -2.377 1.00 96.75 267 ILE A O 1
ATOM 2075 N N . THR A 1 268 ? 4.402 -5.152 -0.259 1.00 96.25 268 THR A N 1
ATOM 2076 C CA . THR A 1 268 ? 3.929 -6.514 0.020 1.00 96.25 268 THR A CA 1
ATOM 2077 C C . THR A 1 268 ? 2.432 -6.528 0.260 1.00 96.25 268 THR A C 1
ATOM 2079 O O . THR A 1 268 ? 1.839 -5.506 0.604 1.00 96.25 268 THR A O 1
ATOM 2082 N N . TRP A 1 269 ? 1.816 -7.695 0.074 1.00 96.56 269 TRP A N 1
ATOM 2083 C CA . TRP A 1 269 ? 0.390 -7.913 0.285 1.00 96.56 269 TRP A CA 1
ATOM 2084 C C . TRP A 1 269 ? 0.149 -9.094 1.229 1.00 96.56 269 TRP A C 1
ATOM 2086 O O . TRP A 1 269 ? 0.640 -10.196 0.999 1.00 96.56 269 TRP A O 1
ATOM 2096 N N . ASN A 1 270 ? -0.638 -8.860 2.279 1.00 95.56 270 ASN A N 1
ATOM 2097 C CA . ASN A 1 270 ? -1.097 -9.867 3.225 1.00 95.56 270 ASN A CA 1
ATOM 2098 C C . ASN A 1 270 ? -2.593 -10.153 3.011 1.00 95.56 270 ASN A C 1
ATOM 2100 O O . ASN A 1 270 ? -3.461 -9.329 3.324 1.00 95.56 270 ASN A O 1
ATOM 2104 N N . GLN A 1 271 ? -2.889 -11.347 2.500 1.00 94.06 271 GLN A N 1
ATOM 2105 C CA . GLN A 1 271 ? -4.245 -11.800 2.197 1.00 94.06 271 GLN A CA 1
ATOM 2106 C C . GLN A 1 271 ? -5.124 -11.986 3.445 1.00 94.06 271 GLN A C 1
ATOM 2108 O O . GLN A 1 271 ? -6.336 -11.748 3.364 1.00 94.06 271 GLN A O 1
ATOM 2113 N N . ASP A 1 272 ? -4.535 -12.346 4.589 1.00 93.62 272 ASP A N 1
ATOM 2114 C CA . ASP A 1 272 ? -5.259 -12.683 5.821 1.00 93.62 272 ASP A CA 1
ATOM 2115 C C . ASP A 1 272 ? -5.999 -11.476 6.396 1.00 93.62 272 ASP A C 1
ATOM 2117 O O . ASP A 1 272 ? -7.082 -11.609 6.954 1.00 93.62 272 ASP A O 1
ATOM 2121 N N . ILE A 1 273 ? -5.456 -10.273 6.203 1.00 94.81 273 ILE A N 1
ATOM 2122 C CA . ILE A 1 273 ? -6.068 -9.016 6.659 1.00 94.81 273 ILE A CA 1
ATOM 2123 C C . ILE A 1 273 ? -6.620 -8.167 5.503 1.00 94.81 273 ILE A C 1
ATOM 2125 O O . ILE A 1 273 ? -7.131 -7.063 5.719 1.00 94.81 273 ILE A O 1
ATOM 2129 N N . CYS A 1 274 ? -6.548 -8.656 4.262 1.00 96.06 274 CYS A N 1
ATOM 2130 C CA . CYS A 1 274 ? -7.135 -8.000 3.096 1.00 96.06 274 CYS A CA 1
ATOM 2131 C C . CYS A 1 274 ? -8.639 -8.297 3.011 1.00 96.06 274 CYS A C 1
ATOM 2133 O O . CYS A 1 274 ? -9.044 -9.453 2.986 1.00 96.06 274 CYS A O 1
ATOM 2135 N N . GLN A 1 275 ? -9.479 -7.259 2.919 1.00 94.62 275 GLN A N 1
ATOM 2136 C CA . GLN A 1 275 ? -10.935 -7.426 2.768 1.00 94.62 275 GLN A CA 1
ATOM 2137 C C . GLN A 1 275 ? -11.401 -7.602 1.318 1.00 94.62 275 GLN A C 1
ATOM 2139 O O . GLN A 1 275 ? -12.605 -7.637 1.074 1.00 94.62 275 GLN A O 1
ATOM 2144 N N . TYR A 1 276 ? -10.481 -7.689 0.357 1.00 95.44 276 TYR A N 1
ATOM 2145 C CA . TYR A 1 276 ? -10.821 -8.111 -0.996 1.00 95.44 276 TYR A CA 1
ATOM 2146 C C . TYR A 1 276 ? -10.870 -9.639 -1.076 1.00 95.44 276 TYR A C 1
ATOM 2148 O O . TYR A 1 276 ? -9.945 -10.336 -0.639 1.00 95.44 276 TYR A O 1
ATOM 2156 N N . SER A 1 277 ? -11.936 -10.166 -1.670 1.00 93.50 277 SER A N 1
ATOM 2157 C CA . SER A 1 277 ? -12.102 -11.591 -1.921 1.00 93.50 277 SER A CA 1
ATOM 2158 C C . SER A 1 277 ? -11.950 -11.894 -3.403 1.00 93.50 277 SER A C 1
ATOM 2160 O O . SER A 1 277 ? -12.902 -11.734 -4.160 1.00 93.50 277 SER A O 1
ATOM 2162 N N . GLY A 1 278 ? -10.772 -12.374 -3.820 1.00 91.25 278 GLY A N 1
ATOM 2163 C CA . GLY A 1 278 ? -10.530 -12.757 -5.218 1.00 91.25 278 GLY A CA 1
ATOM 2164 C C . GLY A 1 278 ? -11.498 -13.836 -5.712 1.00 91.25 278 GLY A C 1
ATOM 2165 O O . GLY A 1 278 ? -12.069 -13.715 -6.791 1.00 91.25 278 GLY A O 1
ATOM 2166 N N . ARG A 1 279 ? -11.783 -14.836 -4.867 1.00 91.75 279 ARG A N 1
ATOM 2167 C CA . ARG A 1 279 ? -12.706 -15.942 -5.174 1.00 91.75 279 ARG A CA 1
ATOM 2168 C C . ARG A 1 279 ? -14.126 -15.474 -5.494 1.00 91.75 279 ARG A C 1
ATOM 2170 O O . ARG A 1 279 ? -14.805 -16.104 -6.298 1.00 91.75 279 ARG A O 1
ATOM 2177 N N . LEU A 1 280 ? -14.591 -14.433 -4.810 1.00 90.94 280 LEU A N 1
ATOM 2178 C CA . LEU A 1 280 ? -15.959 -13.931 -4.933 1.00 90.94 280 LEU A CA 1
ATOM 2179 C C . LEU A 1 280 ? -16.049 -12.685 -5.824 1.00 90.94 280 LEU A C 1
ATOM 2181 O O . LEU A 1 280 ? -17.128 -12.388 -6.319 1.00 90.94 280 LEU A O 1
ATOM 2185 N N . GLY A 1 281 ? -14.940 -11.974 -6.040 1.00 92.88 281 GLY A N 1
ATOM 2186 C CA . GLY A 1 281 ? -14.900 -10.713 -6.780 1.00 92.88 281 GLY A CA 1
ATOM 2187 C C . GLY A 1 281 ? -15.459 -9.512 -6.010 1.00 92.88 281 GLY A C 1
ATOM 2188 O O . GLY A 1 281 ? -15.824 -8.522 -6.635 1.00 92.88 281 GLY A O 1
ATOM 2189 N N . ILE A 1 282 ? -15.542 -9.590 -4.675 1.00 92.94 282 ILE A N 1
ATOM 2190 C CA . ILE A 1 282 ? -16.235 -8.605 -3.824 1.00 92.94 282 ILE A CA 1
ATOM 2191 C C . ILE A 1 282 ? -15.324 -8.055 -2.719 1.00 92.94 282 ILE A C 1
ATOM 2193 O O . ILE A 1 282 ? -14.361 -8.708 -2.303 1.00 92.94 282 ILE A O 1
ATOM 2197 N N . GLY A 1 283 ? -15.670 -6.882 -2.183 1.00 93.19 283 GLY A N 1
ATOM 2198 C CA . GLY A 1 283 ? -15.023 -6.272 -1.019 1.00 93.19 283 GLY A CA 1
ATOM 2199 C C . GLY A 1 283 ? -14.202 -5.021 -1.330 1.00 93.19 283 GLY A C 1
ATOM 2200 O O . GLY A 1 283 ? -14.480 -4.296 -2.277 1.00 93.19 283 GLY A O 1
ATOM 2201 N N . CYS A 1 284 ? -13.208 -4.730 -0.486 1.00 94.56 284 CYS A N 1
ATOM 2202 C CA . CYS A 1 284 ? -12.435 -3.483 -0.563 1.00 94.56 284 CYS A CA 1
ATOM 2203 C C . CYS A 1 284 ? -11.476 -3.471 -1.764 1.00 94.56 284 CYS A C 1
ATOM 2205 O O . CYS A 1 284 ? -10.637 -4.358 -1.861 1.00 94.56 284 CYS A O 1
ATOM 2207 N N . ASP A 1 285 ? -11.519 -2.444 -2.614 1.00 94.19 285 ASP A N 1
ATOM 2208 C CA . ASP A 1 285 ? -10.636 -2.292 -3.783 1.00 94.19 285 ASP A CA 1
ATOM 2209 C C . ASP A 1 285 ? -9.918 -0.927 -3.850 1.00 94.19 285 ASP A C 1
ATOM 2211 O O . ASP A 1 285 ? -9.399 -0.538 -4.897 1.00 94.19 285 ASP A O 1
ATOM 2215 N N . VAL A 1 286 ? -9.835 -0.213 -2.719 1.00 94.81 286 VAL A N 1
ATOM 2216 C CA . VAL A 1 286 ? -9.245 1.138 -2.627 1.00 94.81 286 VAL A CA 1
ATOM 2217 C C . VAL A 1 286 ? -7.834 1.198 -3.215 1.00 94.81 286 VAL A C 1
ATOM 2219 O O . VAL A 1 286 ? -7.512 2.144 -3.923 1.00 94.81 286 VAL A O 1
ATOM 2222 N N . CYS A 1 287 ? -6.994 0.189 -2.961 1.00 96.00 287 CYS A N 1
ATOM 2223 C CA . CYS A 1 287 ? -5.618 0.171 -3.458 1.00 96.00 287 CYS A CA 1
ATOM 2224 C C . CYS A 1 287 ? -5.525 0.066 -4.985 1.00 96.00 287 CYS A C 1
ATOM 2226 O O . CYS A 1 287 ? -4.655 0.693 -5.581 1.00 96.00 287 CYS A O 1
ATOM 2228 N N . VAL A 1 288 ? -6.423 -0.700 -5.607 1.00 96.31 288 VAL A N 1
ATOM 2229 C CA . VAL A 1 288 ? -6.491 -0.867 -7.064 1.00 96.31 288 VAL A CA 1
ATOM 2230 C C . VAL A 1 288 ? -7.031 0.410 -7.692 1.00 96.31 288 VAL A C 1
ATOM 2232 O O . VAL A 1 288 ? -6.441 0.921 -8.636 1.00 96.31 288 VAL A O 1
ATOM 2235 N N . SER A 1 289 ? -8.098 0.970 -7.117 1.00 94.75 289 SER A N 1
ATOM 2236 C CA . SER A 1 289 ? -8.692 2.232 -7.572 1.00 94.75 289 SER A CA 1
ATOM 2237 C C . SER A 1 289 ? -7.737 3.425 -7.453 1.00 94.75 289 SER A C 1
ATOM 2239 O O . SER A 1 289 ? -7.840 4.365 -8.230 1.00 94.75 289 SER A O 1
ATOM 2241 N N . ALA A 1 290 ? -6.808 3.388 -6.496 1.00 94.44 290 ALA A N 1
ATOM 2242 C CA . ALA A 1 290 ? -5.801 4.426 -6.288 1.00 94.44 290 ALA A CA 1
ATOM 2243 C C . ALA A 1 290 ? -4.565 4.296 -7.194 1.00 94.44 290 ALA A C 1
ATOM 2245 O O . ALA A 1 290 ? -3.742 5.203 -7.236 1.00 94.44 290 ALA A O 1
ATOM 2246 N N . CYS A 1 291 ? -4.374 3.158 -7.867 1.00 95.12 291 CYS A N 1
ATOM 2247 C CA . CYS A 1 291 ? -3.156 2.900 -8.623 1.00 95.12 291 CYS A CA 1
ATOM 2248 C C . CYS A 1 291 ? -3.260 3.445 -10.053 1.00 95.12 291 CYS A C 1
ATOM 2250 O O . CYS A 1 291 ? -3.698 2.746 -10.966 1.00 95.12 291 CYS A O 1
ATOM 2252 N N . GLU A 1 292 ? -2.781 4.669 -10.267 1.00 93.44 292 GLU A N 1
ATOM 2253 C CA . GLU A 1 292 ? -2.761 5.304 -11.596 1.00 93.44 292 GLU A CA 1
ATOM 2254 C C . GLU A 1 292 ? -1.810 4.605 -12.585 1.00 93.44 292 GLU A C 1
ATOM 2256 O O . GLU A 1 292 ? -1.984 4.692 -13.799 1.00 93.44 292 GLU A O 1
ATOM 2261 N N . HIS A 1 293 ? -0.842 3.843 -12.069 1.00 92.56 293 HIS A N 1
ATOM 2262 C CA . HIS A 1 293 ? 0.161 3.124 -12.860 1.00 92.56 293 HIS A CA 1
ATOM 2263 C C . HIS A 1 293 ? -0.244 1.694 -13.232 1.00 92.56 293 HIS A C 1
ATOM 2265 O O . HIS A 1 293 ? 0.537 0.977 -13.851 1.00 92.56 293 HIS A O 1
ATOM 2271 N N . GLN A 1 294 ? -1.437 1.241 -12.824 1.00 92.38 294 GLN A N 1
ATOM 2272 C CA . GLN A 1 294 ? -1.918 -0.125 -13.082 1.00 92.38 294 GLN A CA 1
ATOM 2273 C C . GLN A 1 294 ? -0.961 -1.223 -12.569 1.00 92.38 294 GLN A C 1
ATOM 2275 O O . GLN A 1 294 ? -0.956 -2.354 -13.057 1.00 92.38 294 GLN A O 1
ATOM 2280 N N . ALA A 1 295 ? -0.156 -0.901 -11.553 1.00 96.06 295 ALA A N 1
ATOM 2281 C CA . ALA A 1 295 ? 0.707 -1.852 -10.860 1.00 96.06 295 ALA A CA 1
ATOM 2282 C C . ALA A 1 295 ? -0.093 -2.808 -9.964 1.00 96.06 295 ALA A C 1
ATOM 2284 O O . ALA A 1 295 ? 0.391 -3.875 -9.615 1.00 96.06 295 ALA A O 1
ATOM 2285 N N . LEU A 1 296 ? -1.324 -2.452 -9.596 1.00 96.69 296 LEU A N 1
ATOM 2286 C CA . LEU A 1 296 ? -2.209 -3.276 -8.779 1.00 96.69 296 LEU A CA 1
ATOM 2287 C C . LEU A 1 296 ? -3.407 -3.725 -9.604 1.00 96.69 296 LEU A C 1
ATOM 2289 O O . LEU A 1 296 ? -4.130 -2.905 -10.167 1.00 96.69 296 LEU A O 1
ATOM 2293 N N . THR A 1 297 ? -3.642 -5.033 -9.644 1.00 95.50 297 THR A N 1
ATOM 2294 C CA . THR A 1 297 ? -4.781 -5.628 -10.357 1.00 95.50 297 THR A CA 1
ATOM 2295 C C . THR A 1 297 ? -5.516 -6.632 -9.478 1.00 95.50 297 THR A C 1
ATOM 2297 O O . THR A 1 297 ? -5.011 -7.062 -8.442 1.00 95.50 297 THR A O 1
ATOM 2300 N N . ARG A 1 298 ? -6.747 -6.964 -9.876 1.00 94.44 298 ARG A N 1
ATOM 2301 C CA . ARG A 1 298 ? -7.587 -7.963 -9.211 1.00 94.44 298 ARG A CA 1
ATOM 2302 C C . ARG A 1 298 ? -7.600 -9.239 -10.031 1.00 94.44 298 ARG A C 1
ATOM 2304 O O . ARG A 1 298 ? -7.831 -9.180 -11.238 1.00 94.44 298 ARG A O 1
ATOM 2311 N N . ASP A 1 299 ? -7.452 -10.371 -9.366 1.00 90.06 299 ASP A N 1
ATOM 2312 C CA . ASP A 1 299 ? -7.653 -11.686 -9.959 1.00 90.06 299 ASP A CA 1
ATOM 2313 C C . ASP A 1 299 ? -8.470 -12.598 -9.023 1.00 90.06 299 ASP A C 1
ATOM 2315 O O . ASP A 1 299 ? -9.021 -12.162 -8.007 1.00 90.06 299 ASP A O 1
ATOM 2319 N N . HIS A 1 300 ? -8.583 -13.875 -9.391 1.00 90.75 300 HIS A N 1
ATOM 2320 C CA . HIS A 1 300 ? -9.299 -14.882 -8.606 1.00 90.75 300 HIS A CA 1
ATOM 2321 C C . HIS A 1 300 ? -8.596 -15.247 -7.284 1.00 90.75 300 HIS A C 1
ATOM 2323 O O . HIS A 1 300 ? -9.239 -15.795 -6.388 1.00 90.75 300 HIS A O 1
ATOM 2329 N N . ASN A 1 301 ? -7.306 -14.933 -7.141 1.00 90.12 301 ASN A N 1
ATOM 2330 C CA . ASN A 1 301 ? -6.509 -15.190 -5.942 1.00 90.12 301 ASN A CA 1
ATOM 2331 C C . ASN A 1 301 ? -6.488 -13.984 -4.993 1.00 90.12 301 ASN A C 1
ATOM 2333 O O . ASN A 1 301 ? -6.329 -14.156 -3.787 1.00 90.12 301 ASN A O 1
ATOM 2337 N N . GLY A 1 302 ? -6.732 -12.775 -5.496 1.00 93.06 302 GLY A N 1
ATOM 2338 C CA . GLY A 1 302 ? -6.843 -11.563 -4.700 1.00 93.06 302 GLY A CA 1
ATOM 2339 C C . GLY A 1 302 ? -6.271 -10.356 -5.427 1.00 93.06 302 GLY A C 1
ATOM 2340 O O . GLY A 1 302 ? -6.777 -9.961 -6.477 1.00 93.06 302 GLY A O 1
ATOM 2341 N N . ILE A 1 303 ? -5.270 -9.730 -4.807 1.00 95.81 303 ILE A N 1
ATOM 2342 C CA . ILE A 1 303 ? -4.579 -8.563 -5.352 1.00 95.81 303 ILE A CA 1
ATOM 2343 C C . ILE A 1 303 ? -3.228 -9.008 -5.907 1.00 95.81 303 ILE A C 1
ATOM 2345 O O . ILE A 1 303 ? -2.425 -9.598 -5.189 1.00 95.81 303 ILE A O 1
ATOM 2349 N N . THR A 1 304 ? -2.963 -8.681 -7.167 1.00 95.50 304 THR A N 1
ATOM 2350 C CA . THR A 1 304 ? -1.684 -8.942 -7.836 1.00 95.50 304 THR A CA 1
ATOM 2351 C C . THR A 1 304 ? -0.896 -7.643 -7.956 1.00 95.50 304 THR A C 1
ATOM 2353 O O . THR A 1 304 ? -1.448 -6.634 -8.407 1.00 95.50 304 THR A O 1
ATOM 2356 N N . ILE A 1 305 ? 0.388 -7.678 -7.588 1.00 95.75 305 ILE A N 1
ATOM 2357 C CA . ILE A 1 305 ? 1.315 -6.544 -7.689 1.00 95.75 305 ILE A CA 1
ATOM 2358 C C . ILE A 1 305 ? 2.272 -6.781 -8.864 1.00 95.75 305 ILE A C 1
ATOM 2360 O O . ILE A 1 305 ? 3.072 -7.714 -8.851 1.00 95.75 305 ILE A O 1
ATOM 2364 N N . HIS A 1 306 ? 2.207 -5.921 -9.876 1.00 94.25 306 HIS A N 1
ATOM 2365 C CA . HIS A 1 306 ? 3.144 -5.858 -10.996 1.00 94.25 306 HIS A CA 1
ATOM 2366 C C . HIS A 1 306 ? 4.249 -4.858 -10.659 1.00 94.25 306 HIS A C 1
ATOM 2368 O O . HIS A 1 306 ? 4.146 -3.670 -10.965 1.00 94.25 306 HIS A O 1
ATOM 2374 N N . HIS A 1 307 ? 5.310 -5.334 -10.006 1.00 92.88 307 HIS A N 1
ATOM 2375 C CA . HIS A 1 307 ? 6.409 -4.485 -9.528 1.00 92.88 307 HIS A CA 1
ATOM 2376 C C . HIS A 1 307 ? 7.105 -3.691 -10.639 1.00 92.88 307 HIS A C 1
ATOM 2378 O O . HIS A 1 307 ? 7.553 -2.578 -10.398 1.00 92.88 307 HIS A O 1
ATOM 2384 N N . THR A 1 308 ? 7.102 -4.198 -11.873 1.00 89.69 308 THR A N 1
ATOM 2385 C CA . THR A 1 308 ? 7.646 -3.506 -13.052 1.00 89.69 308 THR A CA 1
ATOM 2386 C C . THR A 1 308 ? 6.860 -2.259 -13.464 1.00 89.69 308 THR A C 1
ATOM 2388 O O . THR A 1 308 ? 7.366 -1.464 -14.245 1.00 89.69 308 THR A O 1
ATOM 2391 N N . HIS A 1 309 ? 5.622 -2.089 -12.991 1.00 91.12 309 HIS A N 1
ATOM 2392 C CA . HIS A 1 309 ? 4.811 -0.887 -13.228 1.00 91.12 309 HIS A CA 1
ATOM 2393 C C . HIS A 1 309 ? 4.765 0.037 -12.001 1.00 91.12 309 HIS A C 1
ATOM 2395 O O . HIS A 1 309 ? 4.184 1.118 -12.056 1.00 91.12 309 HIS A O 1
ATOM 2401 N N . CYS A 1 310 ? 5.310 -0.397 -10.863 1.00 93.19 310 CYS A N 1
ATOM 2402 C CA . CYS A 1 310 ? 5.253 0.362 -9.624 1.00 93.19 310 CYS A CA 1
ATOM 2403 C C . CYS A 1 310 ? 6.274 1.505 -9.651 1.00 93.19 310 CYS A C 1
ATOM 2405 O O . CYS A 1 310 ? 7.459 1.276 -9.852 1.00 93.19 310 CYS A O 1
ATOM 2407 N N . THR A 1 311 ? 5.818 2.726 -9.382 1.00 92.50 311 THR A N 1
ATOM 2408 C CA . THR A 1 311 ? 6.660 3.934 -9.274 1.00 92.50 311 THR A CA 1
ATOM 2409 C C . THR A 1 311 ? 6.976 4.310 -7.825 1.00 92.50 311 THR A C 1
ATOM 2411 O O . THR A 1 311 ? 7.482 5.395 -7.561 1.00 92.50 311 THR A O 1
ATOM 2414 N N . GLU A 1 312 ? 6.611 3.447 -6.872 1.00 94.12 312 GLU A N 1
ATOM 2415 C CA . GLU A 1 312 ? 6.678 3.721 -5.433 1.00 94.12 312 GLU A CA 1
ATOM 2416 C C . GLU A 1 312 ? 5.911 4.994 -4.997 1.00 94.12 312 GLU A C 1
ATOM 2418 O O . GLU A 1 312 ? 6.265 5.615 -4.005 1.00 94.12 312 GLU A O 1
ATOM 2423 N N . CYS A 1 313 ? 4.819 5.385 -5.672 1.00 93.69 313 CYS A N 1
ATOM 2424 C CA . CYS A 1 313 ? 4.091 6.628 -5.342 1.00 93.69 313 CYS A CA 1
ATOM 2425 C C . CYS A 1 313 ? 3.428 6.657 -3.948 1.00 93.69 313 CYS A C 1
ATOM 2427 O O . CYS A 1 313 ? 3.146 7.729 -3.420 1.00 93.69 313 CYS A O 1
ATOM 2429 N N . GLY A 1 314 ? 3.163 5.496 -3.337 1.00 94.88 314 GLY A N 1
ATOM 2430 C CA . GLY A 1 314 ? 2.661 5.381 -1.962 1.00 94.88 314 GLY A CA 1
ATOM 2431 C C . GLY A 1 314 ? 1.139 5.437 -1.767 1.00 94.88 314 GLY A C 1
ATOM 2432 O O . GLY A 1 314 ? 0.659 5.061 -0.699 1.00 94.88 314 GLY A O 1
ATOM 2433 N N . ASP A 1 315 ? 0.349 5.809 -2.771 1.00 95.12 315 ASP A N 1
ATOM 2434 C CA . ASP A 1 315 ? -1.102 6.009 -2.605 1.00 95.12 315 ASP A CA 1
ATOM 2435 C C . ASP A 1 315 ? -1.847 4.748 -2.150 1.00 95.12 315 ASP A C 1
ATOM 2437 O O . ASP A 1 315 ? -2.626 4.767 -1.192 1.00 95.12 315 ASP A O 1
ATOM 2441 N N . CYS A 1 316 ? -1.556 3.606 -2.775 1.00 96.56 316 CYS A N 1
ATOM 2442 C CA . CYS A 1 316 ? -2.150 2.326 -2.389 1.00 96.56 316 CYS A CA 1
ATOM 2443 C C . CYS A 1 316 ? -1.836 1.934 -0.934 1.00 96.56 316 CYS A C 1
ATOM 2445 O O . CYS A 1 316 ? -2.669 1.310 -0.266 1.00 96.56 316 CYS A O 1
ATOM 2447 N N . LEU A 1 317 ? -0.664 2.339 -0.434 1.00 97.19 317 LEU A N 1
ATOM 2448 C CA . LEU A 1 317 ? -0.233 2.114 0.937 1.00 97.19 317 LEU A CA 1
ATOM 2449 C C . LEU A 1 317 ? -1.046 2.999 1.876 1.00 97.19 317 LEU A C 1
ATOM 2451 O O . LEU A 1 317 ? -1.675 2.458 2.778 1.00 97.19 317 LEU A O 1
ATOM 2455 N N . ALA A 1 318 ? -1.136 4.312 1.651 1.00 95.81 318 ALA A N 1
ATOM 2456 C CA . ALA A 1 318 ? -1.936 5.197 2.505 1.00 95.81 318 ALA A CA 1
ATOM 2457 C C . ALA A 1 318 ? -3.433 4.851 2.500 1.00 95.81 318 ALA A C 1
ATOM 2459 O O . ALA A 1 318 ? -4.097 4.941 3.537 1.00 95.81 318 ALA A O 1
ATOM 2460 N N . GLY A 1 319 ? -3.963 4.427 1.350 1.00 94.75 319 GLY A N 1
ATOM 2461 C CA . GLY A 1 319 ? -5.365 4.056 1.181 1.00 94.75 319 GLY A CA 1
ATOM 2462 C C . GLY A 1 319 ? -5.759 2.738 1.845 1.00 94.75 319 GLY A C 1
ATOM 2463 O O . GLY A 1 319 ? -6.934 2.553 2.153 1.00 94.75 319 GLY A O 1
ATOM 2464 N N . CYS A 1 320 ? -4.817 1.818 2.088 1.00 97.00 320 CYS A N 1
ATOM 2465 C CA . CYS A 1 320 ? -5.127 0.502 2.644 1.00 97.00 320 CYS A CA 1
ATOM 2466 C C . CYS A 1 320 ? -5.571 0.598 4.123 1.00 97.00 320 CYS A C 1
ATOM 2468 O O . CYS A 1 320 ? -4.732 0.835 5.004 1.00 97.00 320 CYS A O 1
ATOM 2470 N N . PRO A 1 321 ? -6.860 0.354 4.447 1.00 95.44 321 PRO A N 1
ATOM 2471 C CA . PRO A 1 321 ? -7.394 0.642 5.780 1.00 95.44 321 PRO A CA 1
ATOM 2472 C C . PRO A 1 321 ? -6.978 -0.389 6.836 1.00 95.44 321 PRO A C 1
ATOM 2474 O O . PRO A 1 321 ? -6.983 -0.094 8.031 1.00 95.44 321 PRO A O 1
ATOM 2477 N N . THR A 1 322 ? -6.637 -1.605 6.408 1.00 96.50 322 THR A N 1
ATOM 2478 C CA . THR A 1 322 ? -6.229 -2.698 7.299 1.00 96.50 322 THR A CA 1
ATOM 2479 C C . THR A 1 322 ? -4.715 -2.787 7.450 1.00 96.50 322 THR A C 1
ATOM 2481 O O . THR A 1 322 ? -4.243 -3.360 8.424 1.00 96.50 322 THR A O 1
ATOM 2484 N N . GLY A 1 323 ? -3.949 -2.193 6.530 1.00 96.81 323 GLY A N 1
ATOM 2485 C CA . GLY A 1 323 ? -2.512 -2.451 6.412 1.00 96.81 323 GLY A CA 1
ATOM 2486 C C . GLY A 1 323 ? -2.208 -3.786 5.731 1.00 96.81 323 GLY A C 1
ATOM 2487 O O . GLY A 1 323 ? -1.141 -4.345 5.940 1.00 96.81 323 GLY A O 1
ATOM 2488 N N . ALA A 1 324 ? -3.132 -4.322 4.927 1.00 97.50 324 ALA A N 1
ATOM 2489 C CA . ALA A 1 324 ? -2.851 -5.477 4.076 1.00 97.50 324 ALA A CA 1
ATOM 2490 C C . ALA A 1 324 ? -1.751 -5.198 3.046 1.00 97.50 324 ALA A C 1
ATOM 2492 O O . ALA A 1 324 ? -1.056 -6.127 2.664 1.00 97.50 324 ALA A O 1
ATOM 2493 N N . LEU A 1 325 ? -1.597 -3.947 2.601 1.00 97.62 325 LEU A N 1
ATOM 2494 C CA . LEU A 1 325 ? -0.422 -3.512 1.852 1.00 97.62 325 LEU A CA 1
ATOM 2495 C C . LEU A 1 325 ? 0.580 -2.861 2.807 1.00 97.62 325 LEU A C 1
ATOM 2497 O O . LEU A 1 325 ? 0.197 -1.966 3.565 1.00 97.62 325 LEU A O 1
ATOM 2501 N N . GLN A 1 326 ? 1.837 -3.301 2.757 1.00 96.50 326 GLN A N 1
ATOM 2502 C CA . GLN A 1 326 ? 2.931 -2.793 3.592 1.00 96.50 326 GLN A CA 1
ATOM 2503 C C . GLN A 1 326 ? 4.080 -2.265 2.735 1.00 96.50 326 GLN A C 1
ATOM 2505 O O . GLN A 1 326 ? 4.346 -2.791 1.654 1.00 96.50 326 GLN A O 1
ATOM 2510 N N . TYR A 1 327 ? 4.759 -1.236 3.247 1.00 96.44 327 TYR A N 1
ATOM 2511 C CA . TYR A 1 327 ? 5.931 -0.640 2.614 1.00 96.44 327 TYR A CA 1
ATOM 2512 C C . TYR A 1 327 ? 7.198 -1.182 3.262 1.00 96.44 327 TYR A C 1
ATOM 2514 O O . TYR A 1 327 ? 7.498 -0.829 4.396 1.00 96.44 327 TYR A O 1
ATOM 2522 N N . THR A 1 328 ? 7.947 -2.036 2.575 1.00 95.19 328 THR A N 1
ATOM 2523 C CA . THR A 1 328 ? 9.090 -2.745 3.179 1.00 95.19 328 THR A CA 1
ATOM 2524 C C . THR A 1 328 ? 10.278 -1.844 3.508 1.00 95.19 328 THR A C 1
ATOM 2526 O O . THR A 1 328 ? 11.161 -2.264 4.249 1.00 95.19 328 THR A O 1
ATOM 2529 N N . ARG A 1 329 ? 10.317 -0.607 2.987 1.00 93.50 329 ARG A N 1
ATOM 2530 C CA . ARG A 1 329 ? 11.325 0.389 3.384 1.00 93.50 329 ARG A CA 1
ATOM 2531 C C . ARG A 1 329 ? 11.046 0.989 4.769 1.00 93.50 329 ARG A C 1
ATOM 2533 O O . ARG A 1 329 ? 11.973 1.463 5.424 1.00 93.50 329 ARG A O 1
ATOM 2540 N N . PHE A 1 330 ? 9.776 1.027 5.187 1.00 95.94 330 PHE A N 1
ATOM 2541 C CA . PHE A 1 330 ? 9.365 1.485 6.515 1.00 95.94 330 PHE A CA 1
ATOM 2542 C C . PHE A 1 330 ? 7.940 1.003 6.834 1.00 95.94 330 PHE A C 1
ATOM 2544 O O . PHE A 1 330 ? 6.950 1.718 6.629 1.00 95.94 330 PHE A O 1
ATOM 2551 N N . THR A 1 331 ? 7.839 -0.241 7.292 1.00 96.88 331 THR A N 1
ATOM 2552 C CA . THR A 1 331 ? 6.571 -0.918 7.582 1.00 96.88 331 THR A CA 1
ATOM 2553 C C . THR A 1 331 ? 5.864 -0.292 8.779 1.00 96.88 331 THR A C 1
ATOM 2555 O O . THR A 1 331 ? 6.466 0.406 9.597 1.00 96.88 331 THR A O 1
ATOM 2558 N N . ASP A 1 332 ? 4.571 -0.583 8.935 1.00 97.50 332 ASP A N 1
ATOM 2559 C CA . ASP A 1 332 ? 3.818 -0.083 10.086 1.00 97.50 332 ASP A CA 1
ATOM 2560 C C . ASP A 1 332 ? 4.399 -0.585 11.422 1.00 97.50 332 ASP A C 1
ATOM 2562 O O . ASP A 1 332 ? 4.409 0.154 12.404 1.00 97.50 332 ASP A O 1
ATOM 2566 N N . VAL A 1 333 ? 4.881 -1.836 11.470 1.00 96.38 333 VAL A N 1
ATOM 2567 C CA . VAL A 1 333 ? 5.491 -2.428 12.675 1.00 96.38 333 VAL A CA 1
ATOM 2568 C C . VAL A 1 333 ? 6.756 -1.664 13.045 1.00 96.38 333 VAL A C 1
ATOM 2570 O O . VAL A 1 333 ? 6.883 -1.207 14.179 1.00 96.38 333 VAL A O 1
ATOM 2573 N N . GLU A 1 334 ? 7.644 -1.464 12.072 1.00 96.19 334 GLU A N 1
ATOM 2574 C CA . GLU A 1 334 ? 8.886 -0.715 12.260 1.00 96.19 334 GLU A CA 1
ATOM 2575 C C . GLU A 1 334 ? 8.601 0.737 12.643 1.00 96.19 334 GLU A C 1
ATOM 2577 O O . GLU A 1 334 ? 9.315 1.296 13.465 1.00 96.19 334 GLU A O 1
ATOM 2582 N N . PHE A 1 335 ? 7.542 1.358 12.112 1.00 97.69 335 PHE A N 1
ATOM 2583 C CA . PHE A 1 335 ? 7.146 2.712 12.499 1.00 97.69 335 PHE A CA 1
ATOM 2584 C C . PHE A 1 335 ? 6.748 2.788 13.977 1.00 97.69 335 PHE A C 1
ATOM 2586 O O . PHE A 1 335 ? 7.159 3.705 14.689 1.00 97.69 335 PHE A O 1
ATOM 2593 N N . ILE A 1 336 ? 5.971 1.821 14.474 1.00 97.69 336 ILE A N 1
ATOM 2594 C CA . ILE A 1 336 ? 5.634 1.752 15.902 1.00 97.69 336 ILE A CA 1
ATOM 2595 C C . ILE A 1 336 ? 6.889 1.485 16.747 1.00 97.69 336 ILE A C 1
ATOM 2597 O O . ILE A 1 336 ? 7.088 2.147 17.768 1.00 97.69 336 ILE A O 1
ATOM 2601 N N . GLU A 1 337 ? 7.749 0.558 16.319 1.00 95.88 337 GLU A N 1
ATOM 2602 C CA . GLU A 1 337 ? 8.997 0.214 17.008 1.00 95.88 337 GLU A CA 1
ATOM 2603 C C . GLU A 1 337 ? 9.972 1.400 17.059 1.00 95.88 337 GLU A C 1
ATOM 2605 O O . GLU A 1 337 ? 10.573 1.670 18.103 1.00 95.88 337 GLU A O 1
ATOM 2610 N N . TYR A 1 338 ? 10.059 2.177 15.981 1.00 96.75 338 TYR A N 1
ATOM 2611 C CA . TYR A 1 338 ? 10.887 3.373 15.877 1.00 96.75 338 TYR A CA 1
ATOM 2612 C C . TYR A 1 338 ? 10.576 4.364 17.001 1.00 96.75 338 TYR A C 1
ATOM 2614 O O . TYR A 1 338 ? 11.454 4.781 17.757 1.00 96.75 338 TYR A O 1
ATOM 2622 N N . PHE A 1 339 ? 9.293 4.673 17.184 1.00 96.62 339 PHE A N 1
ATOM 2623 C CA . PHE A 1 339 ? 8.842 5.573 18.243 1.00 96.62 339 PHE A CA 1
ATOM 2624 C C . PHE A 1 339 ? 8.738 4.915 19.622 1.00 96.62 339 PHE A C 1
ATOM 2626 O O . PHE A 1 339 ? 8.551 5.622 20.608 1.00 96.62 339 PHE A O 1
ATOM 2633 N N . SER A 1 340 ? 8.889 3.594 19.734 1.00 94.69 340 SER A N 1
ATOM 2634 C CA . SER A 1 340 ? 9.072 2.942 21.038 1.00 94.69 340 SER A CA 1
ATOM 2635 C C . SER A 1 340 ? 10.477 3.180 21.607 1.00 94.69 340 SER A C 1
ATOM 2637 O O . SER A 1 340 ? 10.671 3.175 22.821 1.00 94.69 340 SER A O 1
ATOM 2639 N N . ASN A 1 341 ? 11.446 3.445 20.722 1.00 90.19 341 ASN A N 1
ATOM 2640 C CA . ASN A 1 341 ? 12.835 3.727 21.070 1.00 90.19 341 ASN A CA 1
ATOM 2641 C C . ASN A 1 341 ? 13.115 5.219 21.316 1.00 90.19 341 ASN A C 1
ATOM 2643 O O . ASN A 1 341 ? 14.179 5.549 21.838 1.00 90.19 341 ASN A O 1
ATOM 2647 N N . ILE A 1 342 ? 12.184 6.119 20.972 1.00 90.94 342 ILE A N 1
ATOM 2648 C CA . ILE A 1 342 ? 12.344 7.577 21.087 1.00 90.94 342 ILE A CA 1
ATOM 2649 C C . ILE A 1 342 ? 11.272 8.150 22.017 1.00 90.94 342 ILE A C 1
ATOM 2651 O O . ILE A 1 342 ? 10.078 7.954 21.812 1.00 90.94 342 ILE A O 1
ATOM 2655 N N . THR A 1 343 ? 11.686 8.943 23.007 1.00 87.31 343 THR A N 1
ATOM 2656 C CA . THR A 1 343 ? 10.746 9.663 23.878 1.00 87.31 343 THR A CA 1
ATOM 2657 C C . THR A 1 343 ? 10.411 11.027 23.282 1.00 87.31 343 THR A C 1
ATOM 2659 O O . THR A 1 343 ? 11.248 11.928 23.279 1.00 87.31 343 THR A O 1
ATOM 2662 N N . LEU A 1 344 ? 9.174 11.204 22.817 1.00 88.31 344 LEU A N 1
ATOM 2663 C CA . LEU A 1 344 ? 8.676 12.509 22.381 1.00 88.31 344 LEU A CA 1
ATOM 2664 C C . LEU A 1 344 ? 8.263 13.366 23.579 1.00 88.31 344 LEU A C 1
ATOM 2666 O O . LEU A 1 344 ? 7.491 12.936 24.438 1.00 88.31 344 LEU A O 1
ATOM 2670 N N . GLN A 1 345 ? 8.737 14.610 23.614 1.00 85.00 345 GLN A N 1
ATOM 2671 C CA . GLN A 1 345 ? 8.290 15.567 24.617 1.00 85.00 345 GLN A CA 1
ATOM 2672 C C . GLN A 1 345 ? 6.894 16.095 24.250 1.00 85.00 345 GLN A C 1
ATOM 2674 O O . GLN A 1 345 ? 6.630 16.419 23.087 1.00 85.00 345 GLN A O 1
ATOM 2679 N N . PRO A 1 346 ? 5.971 16.261 25.215 1.00 85.44 346 PRO A N 1
ATOM 2680 C CA . PRO A 1 346 ? 4.702 16.923 24.952 1.00 85.44 346 PRO A CA 1
ATOM 2681 C C . PRO A 1 346 ? 4.952 18.318 24.369 1.00 85.44 346 PRO A C 1
ATOM 2683 O O . PRO A 1 346 ? 5.484 19.207 25.030 1.00 85.44 346 PRO A O 1
ATOM 2686 N N . GLY A 1 347 ? 4.578 18.514 23.113 1.00 85.88 347 GLY A N 1
ATOM 2687 C CA . GLY A 1 347 ? 4.763 19.777 22.409 1.00 85.88 347 GLY A CA 1
ATOM 2688 C C . GLY A 1 347 ? 5.549 19.635 21.110 1.00 85.88 347 GLY A C 1
ATOM 2689 O O . GLY A 1 347 ? 5.643 20.611 20.368 1.00 85.88 347 GLY A O 1
ATOM 2690 N N . THR A 1 348 ? 6.135 18.461 20.844 1.00 90.69 348 THR A N 1
ATOM 2691 C CA . THR A 1 348 ? 7.055 18.280 19.718 1.00 90.69 348 THR A CA 1
ATOM 2692 C C . THR A 1 348 ? 6.370 18.545 18.379 1.00 90.69 348 THR A C 1
ATOM 2694 O O . THR A 1 348 ? 5.291 18.021 18.101 1.00 90.69 348 THR A O 1
ATOM 2697 N N . THR A 1 349 ? 6.992 19.366 17.530 1.00 94.44 349 THR A N 1
ATOM 2698 C CA . THR A 1 349 ? 6.645 19.419 16.105 1.00 94.44 349 THR A CA 1
ATOM 2699 C C . THR A 1 349 ? 7.386 18.297 15.390 1.00 94.44 349 THR A C 1
ATOM 2701 O O . THR A 1 349 ? 8.600 18.206 15.512 1.00 94.44 349 THR A O 1
ATOM 2704 N N . ILE A 1 350 ? 6.684 17.458 14.635 1.00 97.12 350 ILE A N 1
ATOM 2705 C CA . ILE A 1 350 ? 7.315 16.414 13.823 1.00 97.12 350 ILE A CA 1
ATOM 2706 C C . ILE A 1 350 ? 7.309 16.874 12.372 1.00 97.12 350 ILE A C 1
ATOM 2708 O O . ILE A 1 350 ? 6.254 17.186 11.826 1.00 97.12 350 ILE A O 1
ATOM 2712 N N . VAL A 1 351 ? 8.482 16.942 11.761 1.00 98.31 351 VAL A N 1
ATOM 2713 C CA . VAL A 1 351 ? 8.674 17.239 10.344 1.00 98.31 351 VAL A CA 1
ATOM 2714 C C . VAL A 1 351 ? 8.991 15.930 9.641 1.00 98.31 351 VAL A C 1
ATOM 2716 O O . VAL A 1 351 ? 9.990 15.303 9.968 1.00 98.31 351 VAL A O 1
ATOM 2719 N N . ILE A 1 352 ? 8.160 15.525 8.687 1.00 98.62 352 ILE A N 1
ATOM 2720 C CA . ILE A 1 352 ? 8.337 14.293 7.916 1.00 98.62 352 ILE A CA 1
ATOM 2721 C C . ILE A 1 352 ? 8.566 14.665 6.456 1.00 98.62 352 ILE A C 1
ATOM 2723 O O . ILE A 1 352 ? 7.801 15.454 5.911 1.00 98.62 352 ILE A O 1
ATOM 2727 N N . GLY A 1 353 ? 9.592 14.118 5.816 1.00 98.00 353 GLY A N 1
ATOM 2728 C CA . GLY A 1 353 ? 9.890 14.381 4.406 1.00 98.00 353 GLY A CA 1
ATOM 2729 C C . GLY A 1 353 ? 10.704 13.256 3.785 1.00 98.00 353 GLY A C 1
ATOM 2730 O O . GLY A 1 353 ? 11.359 12.510 4.510 1.00 98.00 353 GLY A O 1
ATOM 2731 N N . CYS A 1 354 ? 10.689 13.142 2.459 1.00 96.25 354 CYS A N 1
ATOM 2732 C CA . CYS A 1 354 ? 11.653 12.286 1.769 1.00 96.25 354 CYS A CA 1
ATOM 2733 C C . CYS A 1 354 ? 13.055 12.913 1.828 1.00 96.25 354 CYS A C 1
ATOM 2735 O O . CYS A 1 354 ? 13.201 14.105 2.132 1.00 96.25 354 CYS A O 1
ATOM 2737 N N . GLU A 1 355 ? 14.094 12.132 1.510 1.00 95.38 355 GLU A N 1
ATOM 2738 C CA . GLU A 1 355 ? 15.478 12.621 1.526 1.00 95.38 355 GLU A CA 1
ATOM 2739 C C . GLU A 1 355 ? 15.638 13.928 0.735 1.00 95.38 355 GLU A C 1
ATOM 2741 O O . GLU A 1 355 ? 16.225 14.880 1.245 1.00 95.38 355 GLU A O 1
ATOM 2746 N N . HIS A 1 356 ? 15.076 14.002 -0.477 1.00 95.12 356 HIS A N 1
ATOM 2747 C CA . HIS A 1 356 ? 15.177 15.179 -1.342 1.00 95.12 356 HIS A CA 1
ATOM 2748 C C . HIS A 1 356 ? 14.673 16.456 -0.649 1.00 95.12 356 HIS A C 1
ATOM 2750 O O . HIS A 1 356 ? 15.373 17.473 -0.599 1.00 95.12 356 HIS A O 1
ATOM 2756 N N . ASP A 1 357 ? 13.468 16.396 -0.080 1.00 96.19 357 ASP A N 1
ATOM 2757 C CA . ASP A 1 357 ? 12.811 17.538 0.553 1.00 96.19 357 ASP A CA 1
ATOM 2758 C C . ASP A 1 357 ? 13.521 17.977 1.835 1.00 96.19 357 ASP A C 1
ATOM 2760 O O . ASP A 1 357 ? 13.725 19.175 2.074 1.00 96.19 357 ASP A O 1
ATOM 2764 N N . LEU A 1 358 ? 13.956 17.007 2.641 1.00 96.38 358 LEU A N 1
ATOM 2765 C CA . LEU A 1 358 ? 14.710 17.266 3.862 1.00 96.38 358 LEU A CA 1
ATOM 2766 C C . LEU A 1 358 ? 16.103 17.820 3.562 1.00 96.38 358 LEU A C 1
ATOM 2768 O O . LEU A 1 358 ? 16.529 18.762 4.230 1.00 96.38 358 LEU A O 1
ATOM 2772 N N . HIS A 1 359 ? 16.787 17.308 2.536 1.00 94.31 359 HIS A N 1
ATOM 2773 C CA . HIS A 1 359 ? 18.089 17.811 2.104 1.00 94.31 359 HIS A CA 1
ATOM 2774 C C . HIS A 1 359 ? 17.987 19.273 1.658 1.00 94.31 359 HIS A C 1
ATOM 2776 O O . HIS A 1 359 ? 18.735 20.135 2.132 1.00 94.31 359 HIS A O 1
ATOM 2782 N N . LYS A 1 360 ? 16.998 19.590 0.814 1.00 94.81 360 LYS A N 1
ATOM 2783 C CA . LYS A 1 360 ? 16.734 20.958 0.345 1.00 94.81 360 LYS A CA 1
ATOM 2784 C C . LYS A 1 360 ? 16.460 21.919 1.505 1.00 94.81 360 LYS A C 1
ATOM 2786 O O . LYS A 1 360 ? 16.949 23.054 1.499 1.00 94.81 360 LYS A O 1
ATOM 2791 N N . PHE A 1 361 ? 15.685 21.479 2.498 1.00 95.44 361 PHE A N 1
ATOM 2792 C CA . PHE A 1 361 ? 15.423 22.262 3.703 1.00 95.44 361 PHE A CA 1
ATOM 2793 C C . PHE A 1 361 ? 16.690 22.458 4.542 1.00 95.44 361 PHE A C 1
ATOM 2795 O O . PHE A 1 361 ? 16.998 23.592 4.927 1.00 95.44 361 PHE A O 1
ATOM 2802 N N . TRP A 1 362 ? 17.430 21.379 4.796 1.00 92.31 362 TRP A N 1
ATOM 2803 C CA . TRP A 1 362 ? 18.648 21.382 5.599 1.00 92.31 362 TRP A CA 1
ATOM 2804 C C . TRP A 1 362 ? 19.691 22.345 5.043 1.00 92.31 362 TRP A C 1
ATOM 2806 O O . TRP A 1 362 ? 20.134 23.242 5.762 1.00 92.31 362 TRP A O 1
ATOM 2816 N N . TRP A 1 363 ? 19.977 22.261 3.740 1.00 89.75 363 TRP A N 1
ATOM 2817 C CA . TRP A 1 363 ? 20.973 23.095 3.063 1.00 89.75 363 TRP A CA 1
ATOM 2818 C C . TRP A 1 363 ? 20.756 24.600 3.292 1.00 89.75 363 TRP A C 1
ATOM 2820 O O . TRP A 1 363 ? 21.704 25.362 3.478 1.00 89.75 363 TRP A O 1
ATOM 2830 N N . LYS A 1 364 ? 19.494 25.046 3.322 1.00 92.44 364 LYS A N 1
ATOM 2831 C CA . LYS A 1 364 ? 19.124 26.461 3.502 1.00 92.44 364 LYS A CA 1
ATOM 2832 C C . LYS A 1 364 ? 19.118 26.922 4.964 1.00 92.44 364 LYS A C 1
ATOM 2834 O O . LYS A 1 364 ? 19.048 28.127 5.215 1.00 92.44 364 LYS A O 1
ATOM 2839 N N . ASN A 1 365 ? 19.135 26.001 5.927 1.00 90.06 365 ASN A N 1
ATOM 2840 C CA . ASN A 1 365 ? 18.883 26.298 7.339 1.00 90.06 365 ASN A CA 1
ATOM 2841 C C . ASN A 1 365 ? 19.997 25.825 8.287 1.00 90.06 365 ASN A C 1
ATOM 2843 O O . ASN A 1 365 ? 19.801 25.908 9.492 1.00 90.06 365 ASN A O 1
ATOM 2847 N N . THR A 1 366 ? 21.169 25.430 7.782 1.00 79.88 366 THR A N 1
ATOM 2848 C CA . THR A 1 366 ? 22.320 24.935 8.575 1.00 79.88 366 THR A CA 1
ATOM 2849 C C . THR A 1 366 ? 22.786 25.852 9.716 1.00 79.88 366 THR A C 1
ATOM 2851 O O . THR A 1 366 ? 23.400 25.388 10.666 1.00 79.88 366 THR A O 1
ATOM 2854 N N . ASN A 1 367 ? 22.473 27.151 9.668 1.00 79.06 367 ASN A N 1
ATOM 2855 C CA . ASN A 1 367 ? 22.790 28.115 10.731 1.00 79.06 367 ASN A CA 1
ATOM 2856 C C . ASN A 1 367 ? 21.638 28.331 11.735 1.00 79.06 367 ASN A C 1
ATOM 2858 O O . ASN A 1 367 ? 21.618 29.341 12.442 1.00 79.06 367 ASN A O 1
ATOM 2862 N N . ARG A 1 368 ? 20.622 27.462 11.751 1.00 87.62 368 ARG A N 1
ATOM 2863 C CA . ARG A 1 368 ? 19.429 27.589 12.600 1.00 87.62 368 ARG A CA 1
ATOM 2864 C C . ARG A 1 368 ? 19.242 26.342 13.450 1.00 87.62 368 ARG A C 1
ATOM 2866 O O . ARG A 1 368 ? 19.520 25.241 13.003 1.00 87.62 368 ARG A O 1
ATOM 2873 N N . SER A 1 369 ? 18.664 26.536 14.631 1.00 87.12 369 SER A N 1
ATOM 2874 C CA . SER A 1 369 ? 18.176 25.455 15.484 1.00 87.12 369 SER A CA 1
ATOM 2875 C C . SER A 1 369 ? 16.687 25.652 15.769 1.00 87.12 369 SER A C 1
ATOM 2877 O O . SER A 1 369 ? 16.222 26.777 15.981 1.00 87.12 369 SER A O 1
ATOM 2879 N N . PHE A 1 370 ? 15.936 24.557 15.749 1.00 90.12 370 PHE A N 1
ATOM 2880 C CA . PHE A 1 370 ? 14.500 24.494 15.967 1.00 90.12 370 PHE A CA 1
ATOM 2881 C C . PHE A 1 370 ? 14.227 23.683 17.233 1.00 90.12 370 PHE A C 1
ATOM 2883 O O . PHE A 1 370 ? 14.336 22.456 17.263 1.00 90.12 370 PHE A O 1
ATOM 2890 N N . ALA A 1 371 ? 13.859 24.385 18.305 1.00 87.06 371 ALA A N 1
ATOM 2891 C CA . ALA A 1 371 ? 13.538 23.750 19.574 1.00 87.06 371 ALA A CA 1
ATOM 2892 C C . ALA A 1 371 ? 12.310 22.833 19.452 1.00 87.06 371 ALA A C 1
ATOM 2894 O O . ALA A 1 371 ? 11.357 23.146 18.733 1.00 87.06 371 ALA A O 1
ATOM 2895 N N . ASN A 1 372 ? 12.327 21.722 20.193 1.00 88.75 372 ASN A N 1
ATOM 2896 C CA . ASN A 1 372 ? 11.224 20.762 20.280 1.00 88.75 372 ASN A CA 1
ATOM 2897 C C . ASN A 1 372 ? 10.685 20.327 18.902 1.00 88.75 372 ASN A C 1
ATOM 2899 O O . ASN A 1 372 ? 9.474 20.290 18.669 1.00 88.75 372 ASN A O 1
ATOM 2903 N N . THR A 1 373 ? 11.597 20.073 17.963 1.00 94.06 373 THR A N 1
ATOM 2904 C CA . THR A 1 373 ? 11.281 19.654 16.598 1.00 94.06 373 THR A CA 1
ATOM 2905 C C . THR A 1 373 ? 12.028 18.365 16.292 1.00 94.06 373 THR A C 1
ATOM 2907 O O . THR A 1 373 ? 13.243 18.330 16.439 1.00 94.06 373 THR A O 1
ATOM 2910 N N . LEU A 1 374 ? 11.303 17.326 15.881 1.00 96.56 374 LEU A N 1
ATOM 2911 C CA . LEU A 1 374 ? 11.869 16.080 15.370 1.00 96.56 374 LEU A CA 1
ATOM 2912 C C . LEU A 1 374 ? 11.767 16.092 13.849 1.00 96.56 374 LEU A C 1
ATOM 2914 O O . LEU A 1 374 ? 10.669 16.238 13.318 1.00 96.56 374 LEU A O 1
ATOM 2918 N N . PHE A 1 375 ? 12.882 15.907 13.157 1.00 97.50 375 PHE A N 1
ATOM 2919 C CA . PHE A 1 375 ? 12.895 15.631 11.723 1.00 97.50 375 PHE A CA 1
ATOM 2920 C C . PHE A 1 375 ? 12.886 14.118 11.509 1.00 97.50 375 PHE A C 1
ATOM 2922 O O . PHE A 1 375 ? 13.576 13.406 12.227 1.00 97.50 375 PHE A O 1
ATOM 2929 N N . LEU A 1 376 ? 12.110 13.616 10.557 1.00 98.06 376 LEU A N 1
ATOM 2930 C CA . LEU A 1 376 ? 12.027 12.197 10.227 1.00 98.06 376 LEU A CA 1
ATOM 2931 C C . LEU A 1 376 ? 12.042 12.032 8.711 1.00 98.06 376 LEU A C 1
ATOM 2933 O O . LEU A 1 376 ? 11.158 12.536 8.016 1.00 98.06 376 LEU A O 1
ATOM 2937 N N . GLU A 1 377 ? 13.032 11.307 8.210 1.00 97.31 377 GLU A N 1
ATOM 2938 C CA . GLU A 1 377 ? 13.037 10.818 6.840 1.00 97.31 377 GLU A CA 1
ATOM 2939 C C . GLU A 1 377 ? 11.996 9.708 6.691 1.00 97.31 377 GLU A C 1
ATOM 2941 O O . GLU A 1 377 ? 11.967 8.742 7.455 1.00 97.31 377 GLU A O 1
ATOM 2946 N N . TYR A 1 378 ? 11.105 9.886 5.722 1.00 96.94 378 TYR A N 1
ATOM 2947 C CA . TYR A 1 378 ? 10.166 8.865 5.294 1.00 96.94 378 TYR A CA 1
ATOM 2948 C C . TYR A 1 378 ? 10.220 8.817 3.763 1.00 96.94 378 TYR A C 1
ATOM 2950 O O . TYR A 1 378 ? 9.831 9.814 3.143 1.00 96.94 378 TYR A O 1
ATOM 2958 N N . PRO A 1 379 ? 10.664 7.701 3.146 1.00 93.56 379 PRO A N 1
ATOM 2959 C CA . PRO A 1 379 ? 11.051 7.696 1.732 1.00 93.56 379 PRO A CA 1
ATOM 2960 C C . PRO A 1 379 ? 9.960 8.212 0.791 1.00 93.56 379 PRO A C 1
ATOM 2962 O O . PRO A 1 379 ? 10.237 8.963 -0.141 1.00 93.56 379 PRO A O 1
ATOM 2965 N N . VAL A 1 380 ? 8.703 7.867 1.088 1.00 95.12 380 VAL A N 1
ATOM 2966 C CA . VAL A 1 380 ? 7.523 8.287 0.328 1.00 95.12 380 VAL A CA 1
ATOM 2967 C C . VAL A 1 380 ? 6.456 8.795 1.292 1.00 95.12 380 VAL A C 1
ATOM 2969 O O . VAL A 1 380 ? 5.695 8.020 1.873 1.00 95.12 380 VAL A O 1
ATOM 2972 N N . THR A 1 381 ? 6.385 10.110 1.488 1.00 96.19 381 THR A N 1
ATOM 2973 C CA . THR A 1 381 ? 5.454 10.740 2.443 1.00 96.19 381 THR A CA 1
ATOM 2974 C C . THR A 1 381 ? 3.984 10.460 2.123 1.00 96.19 381 THR A C 1
ATOM 2976 O O . THR A 1 381 ? 3.171 10.333 3.039 1.00 96.19 381 THR A O 1
ATOM 2979 N N . SER A 1 382 ? 3.643 10.276 0.847 1.00 95.19 382 SER A N 1
ATOM 2980 C CA . SER A 1 382 ? 2.303 9.895 0.384 1.00 95.19 382 SER A CA 1
ATOM 2981 C C . SER A 1 382 ? 1.830 8.536 0.898 1.00 95.19 382 SER A C 1
ATOM 2983 O O . SER A 1 382 ? 0.630 8.299 0.918 1.00 95.19 382 SER A O 1
ATOM 2985 N N . ALA A 1 383 ? 2.733 7.656 1.350 1.00 96.56 383 ALA A N 1
ATOM 2986 C CA . ALA A 1 383 ? 2.374 6.368 1.947 1.00 96.56 383 ALA A CA 1
ATOM 2987 C C . ALA A 1 383 ? 1.910 6.477 3.414 1.00 96.56 383 ALA A C 1
ATOM 2989 O O . ALA A 1 383 ? 1.416 5.498 3.987 1.00 96.56 383 ALA A O 1
ATOM 2990 N N . LEU A 1 384 ? 2.033 7.655 4.039 1.00 97.50 384 LEU A N 1
ATOM 2991 C CA . LEU A 1 384 ? 1.585 7.876 5.410 1.00 97.50 384 LEU A CA 1
ATOM 2992 C C . LEU A 1 384 ? 0.065 7.708 5.530 1.00 97.50 384 LEU A C 1
ATOM 2994 O O . LEU A 1 384 ? -0.725 8.416 4.910 1.00 97.50 384 LEU A O 1
ATOM 2998 N N . SER A 1 385 ? -0.350 6.797 6.409 1.00 97.12 385 SER A N 1
ATOM 2999 C CA . SER A 1 385 ? -1.754 6.590 6.749 1.00 97.12 385 SER A CA 1
ATOM 3000 C C . SER A 1 385 ? -2.176 7.401 7.977 1.00 97.12 385 SER A C 1
ATOM 3002 O O . SER A 1 385 ? -1.360 7.842 8.792 1.00 97.12 385 SER A O 1
ATOM 3004 N N . SER A 1 386 ? -3.486 7.531 8.179 1.00 97.31 386 SER A N 1
ATOM 3005 C CA . SER A 1 386 ? -4.046 8.093 9.411 1.00 97.31 386 SER A CA 1
ATOM 3006 C C . SER A 1 386 ? -3.630 7.334 10.676 1.00 97.31 386 SER A C 1
ATOM 3008 O O . SER A 1 386 ? -3.594 7.948 11.739 1.00 97.31 386 SER A O 1
ATOM 3010 N N . MET A 1 387 ? -3.266 6.044 10.586 1.00 97.94 387 MET A N 1
ATOM 3011 C CA . MET A 1 387 ? -2.730 5.282 11.721 1.00 97.94 387 MET A CA 1
ATOM 3012 C C . MET A 1 387 ? -1.441 5.926 12.240 1.00 97.94 387 MET A C 1
ATOM 3014 O O . MET A 1 387 ? -1.371 6.249 13.426 1.00 97.94 387 MET A O 1
ATOM 3018 N N . HIS A 1 388 ? -0.483 6.206 11.345 1.00 98.38 388 HIS A N 1
ATOM 3019 C CA . HIS A 1 388 ? 0.773 6.878 11.687 1.00 98.38 388 HIS A CA 1
ATOM 3020 C C . HIS A 1 388 ? 0.504 8.237 12.336 1.00 98.38 388 HIS A C 1
ATOM 3022 O O . HIS A 1 388 ? 1.003 8.535 13.417 1.00 98.38 388 HIS A O 1
ATOM 3028 N N . LEU A 1 389 ? -0.356 9.045 11.715 1.00 97.94 389 LEU A N 1
ATOM 3029 C CA . LEU A 1 389 ? -0.645 10.403 12.175 1.00 97.94 389 LEU A CA 1
ATOM 3030 C C . LEU A 1 389 ? -1.337 10.412 13.548 1.00 97.94 389 LEU A C 1
ATOM 3032 O O . LEU A 1 389 ? -0.913 11.144 14.442 1.00 97.94 389 LEU A O 1
ATOM 3036 N N . PHE A 1 390 ? -2.363 9.578 13.753 1.00 97.25 390 PHE A N 1
ATOM 3037 C CA . PHE A 1 390 ? -3.015 9.433 15.058 1.00 97.25 390 PHE A CA 1
ATOM 3038 C C . PHE A 1 390 ? -2.038 8.966 16.134 1.00 97.25 390 PHE A C 1
ATOM 3040 O O . PHE A 1 390 ? -2.081 9.479 17.253 1.00 97.25 390 PHE A O 1
ATOM 3047 N N . PHE A 1 391 ? -1.164 8.016 15.799 1.00 97.94 391 PHE A N 1
ATOM 3048 C CA . PHE A 1 391 ? -0.169 7.492 16.722 1.00 97.94 391 PHE A CA 1
ATOM 3049 C C . PHE A 1 391 ? 0.794 8.588 17.189 1.00 97.94 391 PHE A C 1
ATOM 3051 O O . PHE A 1 391 ? 0.961 8.773 18.392 1.00 97.94 391 PHE A O 1
ATOM 3058 N N . LEU A 1 392 ? 1.319 9.403 16.271 1.00 96.62 392 LEU A N 1
ATOM 3059 C CA . LEU A 1 392 ? 2.194 10.530 16.609 1.00 96.62 392 LEU A CA 1
ATOM 3060 C C . LEU A 1 392 ? 1.523 11.549 17.543 1.00 96.62 392 LEU A C 1
ATOM 3062 O O . LEU A 1 392 ? 2.130 11.993 18.519 1.00 96.62 392 LEU A O 1
ATOM 3066 N N . PHE A 1 393 ?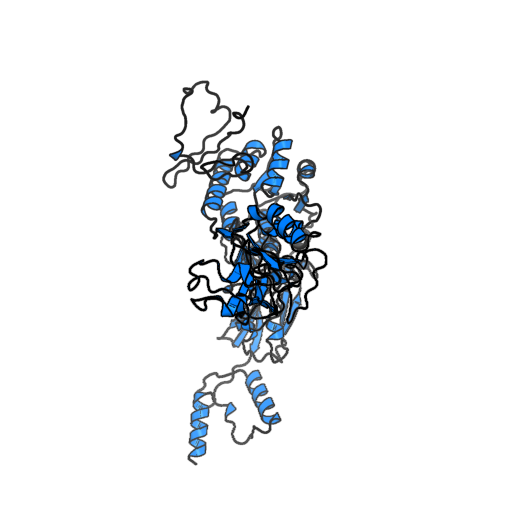 0.254 11.897 17.300 1.00 94.50 393 PHE A N 1
ATOM 3067 C CA . PHE A 1 393 ? -0.493 12.762 18.221 1.00 94.50 393 PHE A CA 1
ATOM 3068 C C . PHE A 1 393 ? -0.688 12.114 19.594 1.00 94.50 393 PHE A C 1
ATOM 3070 O O . PHE A 1 393 ? -0.543 12.793 20.611 1.00 94.50 393 PHE A O 1
ATOM 3077 N N . ALA A 1 394 ? -0.980 10.813 19.639 1.00 94.69 394 ALA A N 1
ATOM 3078 C CA . ALA A 1 394 ? -1.151 10.068 20.884 1.00 94.69 394 ALA A CA 1
ATOM 3079 C C . ALA A 1 394 ? 0.151 9.969 21.705 1.00 94.69 394 ALA A C 1
ATOM 3081 O O . ALA A 1 394 ? 0.096 9.936 22.936 1.00 94.69 394 ALA A O 1
ATOM 3082 N N . LEU A 1 395 ? 1.310 9.994 21.039 1.00 94.44 395 LEU A N 1
ATOM 3083 C CA . LEU A 1 395 ? 2.634 10.082 21.664 1.00 94.44 395 LEU A CA 1
ATOM 3084 C C . LEU A 1 395 ? 3.028 11.501 22.103 1.00 94.44 395 LEU A C 1
ATOM 3086 O O . LEU A 1 395 ? 4.057 11.673 22.748 1.00 94.44 395 LEU A O 1
ATOM 3090 N N . GLY A 1 396 ? 2.217 12.521 21.804 1.00 90.69 396 GLY A N 1
ATOM 3091 C CA . GLY A 1 396 ? 2.420 13.881 22.310 1.00 90.69 396 GLY A CA 1
ATOM 3092 C C . GLY A 1 396 ? 2.839 14.915 21.267 1.00 90.69 396 GLY A C 1
ATOM 3093 O O . GLY A 1 396 ? 3.093 16.067 21.648 1.00 90.69 396 GLY A O 1
ATOM 3094 N N . ALA A 1 397 ? 2.854 14.567 19.973 1.00 92.69 397 ALA A N 1
ATOM 3095 C CA . ALA A 1 397 ? 3.109 15.533 18.908 1.00 92.69 397 ALA A CA 1
ATOM 3096 C C . ALA A 1 397 ? 2.123 16.711 18.990 1.00 92.69 397 ALA A C 1
ATOM 3098 O O . ALA A 1 397 ? 0.908 16.534 19.115 1.00 92.69 397 ALA A O 1
ATOM 3099 N N . ALA A 1 398 ? 2.648 17.934 18.923 1.00 90.62 398 ALA A N 1
ATOM 3100 C CA . ALA A 1 398 ? 1.859 19.158 18.878 1.00 90.62 398 ALA A CA 1
ATOM 3101 C C . ALA A 1 398 ? 1.399 19.499 17.460 1.00 90.62 398 ALA A C 1
ATOM 3103 O O . ALA A 1 398 ? 0.304 20.024 17.272 1.00 90.62 398 ALA A O 1
ATOM 3104 N N . ARG A 1 399 ? 2.236 19.210 16.473 1.00 92.50 399 ARG A N 1
ATOM 3105 C CA . ARG A 1 399 ? 2.030 19.562 15.073 1.00 92.50 399 ARG A CA 1
ATOM 3106 C C . ARG A 1 399 ? 2.810 18.582 14.215 1.00 92.50 399 ARG A C 1
ATOM 3108 O O . ARG A 1 399 ? 3.903 18.182 14.607 1.00 92.50 399 ARG A O 1
ATOM 3115 N N . ILE A 1 400 ? 2.266 18.238 13.057 1.00 96.31 400 ILE A N 1
ATOM 3116 C CA . ILE A 1 400 ? 2.953 17.421 12.060 1.00 96.31 400 ILE A CA 1
ATOM 3117 C C . ILE A 1 400 ? 3.074 18.254 10.784 1.00 96.31 400 ILE A C 1
ATOM 3119 O O . ILE A 1 400 ? 2.079 18.764 10.277 1.00 96.31 400 ILE A O 1
ATOM 3123 N N . CYS A 1 401 ? 4.286 18.423 10.276 1.00 97.56 401 CYS A N 1
ATOM 3124 C CA . CYS A 1 401 ? 4.552 19.061 8.994 1.00 97.56 401 CYS A CA 1
ATOM 3125 C C . CYS A 1 401 ? 5.045 17.984 8.031 1.00 97.56 401 CYS A C 1
ATOM 3127 O O . CYS A 1 401 ? 6.102 17.408 8.263 1.00 97.56 401 CYS A O 1
ATOM 3129 N N . ILE A 1 402 ? 4.292 17.710 6.973 1.00 98.31 402 ILE A N 1
ATOM 3130 C CA . ILE A 1 402 ? 4.671 16.764 5.925 1.00 98.31 402 ILE A CA 1
ATOM 3131 C C . ILE A 1 402 ? 5.223 17.580 4.760 1.00 98.31 402 ILE A C 1
ATOM 3133 O O . ILE A 1 402 ? 4.549 18.487 4.271 1.00 98.31 402 ILE A O 1
ATOM 3137 N N . LEU A 1 403 ? 6.454 17.299 4.352 1.00 97.38 403 LEU A N 1
ATOM 3138 C CA . LEU A 1 403 ? 7.086 17.957 3.221 1.00 97.38 403 LEU A CA 1
ATOM 3139 C C . LEU A 1 403 ? 6.729 17.257 1.915 1.00 97.38 403 LEU A C 1
ATOM 3141 O O . LEU A 1 403 ? 6.682 16.027 1.861 1.00 97.38 403 LEU A O 1
ATOM 3145 N N . GLN A 1 404 ? 6.477 18.068 0.892 1.00 94.12 404 GLN A N 1
ATOM 3146 C CA . GLN A 1 404 ? 6.215 17.619 -0.466 1.00 94.12 404 GLN A CA 1
ATOM 3147 C C . GLN A 1 404 ? 6.776 18.650 -1.446 1.00 94.12 404 GLN A C 1
ATOM 3149 O O . GLN A 1 404 ? 6.394 19.816 -1.363 1.00 94.12 404 GLN A O 1
ATOM 3154 N N . HIS A 1 405 ? 7.664 18.240 -2.357 1.00 90.44 405 HIS A N 1
ATOM 3155 C CA . HIS A 1 405 ? 8.153 19.094 -3.454 1.00 90.44 405 HIS A CA 1
ATOM 3156 C C . HIS A 1 405 ? 7.139 19.269 -4.589 1.00 90.44 405 HIS A C 1
ATOM 3158 O O . HIS A 1 405 ? 7.177 20.278 -5.291 1.00 90.44 405 HIS A O 1
ATOM 3164 N N . GLN A 1 406 ? 6.239 18.310 -4.800 1.00 85.38 406 GLN A N 1
ATOM 3165 C CA . GLN A 1 406 ? 5.208 18.402 -5.837 1.00 85.38 406 GLN A CA 1
ATOM 3166 C C . GLN A 1 406 ? 4.147 19.444 -5.459 1.00 85.38 406 GLN A C 1
ATOM 3168 O O . GLN A 1 406 ? 3.764 19.544 -4.292 1.00 85.38 406 GLN A O 1
ATOM 3173 N N . GLU A 1 407 ? 3.698 20.247 -6.429 1.00 81.31 407 GLU A N 1
ATOM 3174 C CA . GLU A 1 407 ? 2.670 21.271 -6.185 1.00 81.31 407 GLU A CA 1
ATOM 3175 C C . GLU A 1 407 ? 1.328 20.640 -5.798 1.00 81.31 407 GLU A C 1
ATOM 3177 O O . GLU A 1 407 ? 0.666 21.116 -4.873 1.00 81.31 407 GLU A O 1
ATOM 3182 N N . ASP A 1 408 ? 0.972 19.539 -6.461 1.00 87.81 408 ASP A N 1
ATOM 3183 C CA . ASP A 1 408 ? -0.249 18.799 -6.185 1.00 87.81 408 ASP A CA 1
ATOM 3184 C C . ASP A 1 408 ? -0.079 17.881 -4.972 1.00 87.81 408 ASP A C 1
ATOM 3186 O O . ASP A 1 408 ? 0.868 17.098 -4.856 1.00 87.81 408 ASP A O 1
ATOM 3190 N N . ILE A 1 409 ? -1.038 17.971 -4.052 1.00 89.00 409 ILE A N 1
ATOM 3191 C CA . ILE A 1 409 ? -1.099 17.094 -2.888 1.00 89.00 409 ILE A CA 1
ATOM 3192 C C . ILE A 1 409 ? -1.804 15.795 -3.299 1.00 89.00 409 ILE A C 1
ATOM 3194 O O . ILE A 1 409 ? -2.956 15.859 -3.742 1.00 89.00 409 ILE A O 1
ATOM 3198 N N . PRO A 1 410 ? -1.189 14.618 -3.083 1.00 91.00 410 PRO A N 1
ATOM 3199 C CA . PRO A 1 410 ? -1.826 13.336 -3.362 1.00 91.00 410 PRO A CA 1
ATOM 3200 C C . PRO A 1 410 ? -3.175 13.207 -2.647 1.00 91.00 410 PRO A C 1
ATOM 3202 O O . PRO A 1 410 ? -3.285 13.427 -1.433 1.00 91.00 410 PRO A O 1
ATOM 3205 N N . ALA A 1 411 ? -4.216 12.842 -3.398 1.00 91.81 411 ALA A N 1
ATOM 3206 C CA . ALA A 1 411 ? -5.596 12.859 -2.913 1.00 91.81 411 ALA A CA 1
ATOM 3207 C C . ALA A 1 411 ? -5.799 11.963 -1.680 1.00 91.81 411 ALA A C 1
ATOM 3209 O O . ALA A 1 411 ? -6.500 12.345 -0.737 1.00 91.81 411 ALA A O 1
ATOM 3210 N N . LEU A 1 412 ? -5.154 10.790 -1.650 1.00 93.62 412 LEU A N 1
ATOM 3211 C CA . LEU A 1 412 ? -5.245 9.884 -0.509 1.00 93.62 412 LEU A CA 1
ATOM 3212 C C . LEU A 1 412 ? -4.502 10.413 0.713 1.00 93.62 412 LEU A C 1
ATOM 3214 O O . LEU A 1 412 ? -5.069 10.355 1.804 1.00 93.62 412 LEU A O 1
ATOM 3218 N N . LEU A 1 413 ? -3.309 10.993 0.556 1.00 94.38 413 LEU A N 1
ATOM 3219 C CA . LEU A 1 413 ? -2.612 11.650 1.664 1.00 94.38 413 LEU A CA 1
ATOM 3220 C C . LEU A 1 413 ? -3.489 12.755 2.275 1.00 94.38 413 LEU A C 1
ATOM 3222 O O . LEU A 1 413 ? -3.686 12.785 3.493 1.00 94.38 413 LEU A O 1
ATOM 3226 N N . GLN A 1 414 ? -4.099 13.602 1.439 1.00 94.69 414 GLN A N 1
ATOM 3227 C CA . GLN A 1 414 ? -5.032 14.636 1.892 1.00 94.69 414 GLN A CA 1
ATOM 3228 C C . GLN A 1 414 ? -6.256 14.040 2.607 1.00 94.69 414 GLN A C 1
ATOM 3230 O O . GLN A 1 414 ? -6.723 14.574 3.614 1.00 94.69 414 GLN A O 1
ATOM 3235 N N . GLN A 1 415 ? -6.788 12.910 2.137 1.00 95.19 415 GLN A N 1
ATOM 3236 C CA . GLN A 1 415 ? -7.880 12.218 2.821 1.00 95.19 415 GLN A CA 1
ATOM 3237 C C . GLN A 1 415 ? -7.457 11.713 4.213 1.00 95.19 415 GLN A C 1
ATOM 3239 O O . GLN A 1 415 ? -8.243 11.820 5.162 1.00 95.19 415 GLN A O 1
ATOM 3244 N N . GLN A 1 416 ? -6.231 11.195 4.362 1.00 96.62 416 GLN A N 1
ATOM 3245 C CA . GLN A 1 416 ? -5.702 10.737 5.651 1.00 96.62 416 GLN A CA 1
ATOM 3246 C C . GLN A 1 416 ? -5.524 11.896 6.639 1.00 96.62 416 GLN A C 1
ATOM 3248 O O . GLN A 1 416 ? -5.933 11.780 7.798 1.00 96.62 416 GLN A O 1
ATOM 3253 N N . THR A 1 417 ? -4.973 13.031 6.198 1.00 96.38 417 THR A N 1
ATOM 3254 C CA . THR A 1 417 ? -4.812 14.216 7.056 1.00 96.38 417 THR A CA 1
ATOM 3255 C C . THR A 1 417 ? -6.165 14.813 7.446 1.00 96.38 417 THR A C 1
ATOM 3257 O O . THR A 1 417 ? -6.389 15.091 8.627 1.00 96.38 417 THR A O 1
ATOM 3260 N N . ASN A 1 418 ? -7.113 14.900 6.505 1.00 95.88 418 ASN A N 1
ATOM 3261 C CA . ASN A 1 418 ? -8.479 15.368 6.760 1.00 95.88 418 ASN A CA 1
ATOM 3262 C C . ASN A 1 418 ? -9.205 14.495 7.789 1.00 95.88 418 ASN A C 1
ATOM 3264 O O . ASN A 1 418 ? -9.967 15.008 8.614 1.00 95.88 418 ASN A O 1
ATOM 3268 N N . LEU A 1 419 ? -8.986 13.176 7.762 1.00 96.19 419 LEU A N 1
ATOM 3269 C CA . LEU A 1 419 ? -9.549 12.259 8.752 1.00 96.19 419 LEU A CA 1
ATOM 3270 C C . LEU A 1 419 ? -9.037 12.570 10.153 1.00 96.19 419 LEU A C 1
ATOM 3272 O O . LEU A 1 419 ? -9.837 12.708 11.083 1.00 96.19 419 LEU A O 1
ATOM 3276 N N . VAL A 1 420 ? -7.719 12.702 10.296 1.00 96.19 420 VAL A N 1
ATOM 3277 C CA . VAL A 1 420 ? -7.104 13.006 11.590 1.00 96.19 420 VAL A CA 1
ATOM 3278 C C . VAL A 1 420 ? -7.560 14.372 12.087 1.00 96.19 420 VAL A C 1
ATOM 3280 O O . VAL A 1 420 ? -7.986 14.487 13.237 1.00 96.19 420 VAL A O 1
ATOM 3283 N N . HIS A 1 421 ? -7.587 15.379 11.212 1.00 94.44 421 HIS A N 1
ATOM 3284 C CA . HIS A 1 421 ? -8.106 16.701 11.544 1.00 94.44 421 HIS A CA 1
ATOM 3285 C C . HIS A 1 421 ? -9.566 16.648 12.015 1.00 94.44 421 HIS A C 1
ATOM 3287 O O . HIS A 1 421 ? -9.880 17.180 13.078 1.00 94.44 421 HIS A O 1
ATOM 3293 N N . SER A 1 422 ? -10.444 15.951 11.286 1.00 94.94 422 SER A N 1
ATOM 3294 C CA . SER A 1 422 ? -11.867 15.834 11.634 1.00 94.94 422 SER A CA 1
ATOM 3295 C C . SER A 1 422 ? -12.061 15.227 13.023 1.00 94.94 422 SER A C 1
ATOM 3297 O O . SER A 1 422 ? -12.860 15.722 13.816 1.00 94.94 422 SER A O 1
ATOM 3299 N N . VAL A 1 423 ? -11.303 14.178 13.351 1.00 94.62 423 VAL A N 1
ATOM 3300 C CA . VAL A 1 423 ? -11.373 13.519 14.661 1.00 94.62 423 VAL A CA 1
ATOM 3301 C C . VAL A 1 423 ? -10.826 14.412 15.773 1.00 94.62 423 VAL A C 1
ATOM 3303 O O . VAL A 1 423 ? -11.502 14.596 16.787 1.00 94.62 423 VAL A O 1
ATOM 3306 N N . LEU A 1 424 ? -9.635 14.991 15.600 1.00 92.31 424 LEU A N 1
ATOM 3307 C CA . LEU A 1 424 ? -9.016 15.842 16.621 1.00 92.31 424 LEU A CA 1
ATOM 3308 C C . LEU A 1 424 ? -9.824 17.122 16.857 1.00 92.31 424 LEU A C 1
ATOM 3310 O O . LEU A 1 424 ? -10.061 17.496 18.005 1.00 92.31 424 LEU A O 1
ATOM 3314 N N . SER A 1 425 ? -10.325 17.753 15.794 1.00 91.69 425 SER A N 1
ATOM 3315 C CA . SER A 1 425 ? -11.210 18.912 15.895 1.00 91.69 425 SER A CA 1
ATOM 3316 C C . SER A 1 425 ? -12.499 18.550 16.633 1.00 91.69 425 SER A C 1
ATOM 3318 O O . SER A 1 425 ? -12.911 19.232 17.577 1.00 91.69 425 SER A O 1
ATOM 3320 N N . ALA A 1 426 ? -13.101 17.408 16.299 1.00 92.56 426 ALA A N 1
ATOM 3321 C CA . ALA A 1 426 ? -14.324 16.984 16.950 1.00 92.56 426 ALA A CA 1
ATOM 3322 C C . ALA A 1 426 ? -14.118 16.626 18.430 1.00 92.56 426 ALA A C 1
ATOM 3324 O O . ALA A 1 426 ? -14.984 16.967 19.234 1.00 92.56 426 ALA A O 1
ATOM 3325 N N . LEU A 1 427 ? -12.989 16.026 18.822 1.00 91.25 427 LEU A N 1
ATOM 3326 C CA . LEU A 1 427 ? -12.686 15.674 20.216 1.00 91.25 427 LEU A CA 1
ATOM 3327 C C . LEU A 1 427 ? -12.179 16.856 21.057 1.00 91.25 427 LEU A C 1
ATOM 3329 O O . LEU A 1 427 ? -12.579 16.989 22.215 1.00 91.25 427 LEU A O 1
ATOM 3333 N N . PHE A 1 428 ? -11.328 17.719 20.504 1.00 88.62 428 PHE A N 1
ATOM 3334 C CA . PHE A 1 428 ? -10.555 18.715 21.262 1.00 88.62 428 PHE A CA 1
ATOM 3335 C C . PHE A 1 428 ? -10.812 20.174 20.829 1.00 88.62 428 PHE A C 1
ATOM 3337 O O . PHE A 1 428 ? -10.281 21.110 21.437 1.00 88.62 428 PHE A O 1
ATOM 3344 N N . GLY A 1 429 ? -11.653 20.396 19.810 1.00 83.75 429 GLY A N 1
ATOM 3345 C CA . GLY A 1 429 ? -11.987 21.726 19.284 1.00 83.75 429 GLY A CA 1
ATOM 3346 C C . GLY A 1 429 ? -10.769 22.447 18.710 1.00 83.75 429 GLY A C 1
ATOM 3347 O O . GLY A 1 429 ? -10.549 23.617 19.017 1.00 83.75 429 GLY A O 1
ATOM 3348 N N . GLU A 1 430 ? -9.889 21.714 18.033 1.00 72.00 430 GLU A N 1
ATOM 3349 C CA . GLU A 1 430 ? -8.597 22.196 17.537 1.00 72.00 430 GLU A CA 1
ATOM 3350 C C . GLU A 1 430 ? -8.657 22.667 16.087 1.00 72.00 430 GLU A C 1
ATOM 3352 O O . GLU A 1 430 ? -9.419 22.134 15.277 1.00 72.00 430 GLU A O 1
ATOM 3357 N N . GLU A 1 431 ? -7.825 23.668 15.792 1.00 77.19 431 GLU A N 1
ATOM 3358 C CA . GLU A 1 431 ? -7.480 24.070 14.430 1.00 77.19 431 GLU A CA 1
ATOM 3359 C C . GLU A 1 431 ? -6.641 22.980 13.744 1.00 77.19 431 GLU A C 1
ATOM 3361 O O . GLU A 1 431 ? -6.283 21.960 14.337 1.00 77.19 431 GLU A O 1
ATOM 3366 N N . GLU A 1 432 ? -6.344 23.176 12.466 1.00 82.31 432 GLU A N 1
ATOM 3367 C CA . GLU A 1 432 ? -5.527 22.257 11.684 1.00 82.31 432 GLU A CA 1
ATOM 3368 C C . GLU A 1 432 ? -4.094 22.162 12.242 1.00 82.31 432 GLU A C 1
ATOM 3370 O O . GLU A 1 432 ? -3.371 23.154 12.326 1.00 82.31 432 GLU A O 1
ATOM 3375 N N . ARG A 1 433 ? -3.695 20.950 12.658 1.00 88.94 433 ARG A N 1
ATOM 3376 C CA . ARG A 1 433 ? -2.386 20.642 13.276 1.00 88.94 433 ARG A CA 1
ATOM 3377 C C . ARG A 1 433 ? -1.465 19.831 12.368 1.00 88.94 433 ARG A C 1
ATOM 3379 O O . ARG A 1 433 ? -0.352 19.495 12.774 1.00 88.94 433 ARG A O 1
ATOM 3386 N N . ILE A 1 434 ? -1.940 19.479 11.179 1.00 94.38 434 ILE A N 1
ATOM 3387 C CA . ILE A 1 434 ? -1.166 18.781 10.158 1.00 94.38 434 ILE A CA 1
ATOM 3388 C C . ILE A 1 434 ? -1.056 19.722 8.973 1.00 94.38 434 ILE A C 1
ATOM 3390 O O . ILE A 1 434 ? -2.069 20.232 8.514 1.00 94.38 434 ILE A O 1
ATOM 3394 N N . HIS A 1 435 ? 0.153 19.961 8.488 1.00 94.88 435 HIS A N 1
ATOM 3395 C CA . HIS A 1 435 ? 0.367 20.825 7.336 1.00 94.88 435 HIS A CA 1
ATOM 3396 C C . HIS A 1 435 ? 1.182 20.081 6.293 1.00 94.88 435 HIS A C 1
ATOM 3398 O O . HIS A 1 435 ? 2.275 19.612 6.599 1.00 94.88 435 HIS A O 1
ATOM 3404 N N . ILE A 1 436 ? 0.661 20.005 5.072 1.00 96.44 436 ILE A N 1
ATOM 3405 C CA . ILE A 1 436 ? 1.413 19.540 3.908 1.00 96.44 436 ILE A CA 1
ATOM 3406 C C . ILE A 1 436 ? 2.020 20.785 3.262 1.00 96.44 436 ILE A C 1
ATOM 3408 O O . ILE A 1 436 ? 1.300 21.731 2.941 1.00 96.44 436 ILE A O 1
ATOM 3412 N N . LEU A 1 437 ? 3.348 20.847 3.192 1.00 95.56 437 LEU A N 1
ATOM 3413 C CA . LEU A 1 437 ? 4.084 22.069 2.880 1.00 95.56 437 LEU A CA 1
ATOM 3414 C C . LEU A 1 437 ? 5.238 21.794 1.922 1.00 95.56 437 LEU A C 1
ATOM 3416 O O . LEU A 1 437 ? 5.946 20.801 2.039 1.00 95.56 437 LEU A O 1
ATOM 3420 N N . GLN A 1 438 ? 5.516 22.771 1.070 1.00 95.19 438 GLN A N 1
ATOM 3421 C CA . GLN A 1 438 ? 6.781 22.841 0.347 1.00 95.19 438 GLN A CA 1
ATOM 3422 C C . GLN A 1 438 ? 7.944 23.120 1.319 1.00 95.19 438 GLN A C 1
ATOM 3424 O O . GLN A 1 438 ? 7.754 23.905 2.265 1.00 95.19 438 GLN A O 1
ATOM 3429 N N . PRO A 1 439 ? 9.155 22.572 1.090 1.00 94.94 439 PRO A N 1
ATOM 3430 C CA . PRO A 1 439 ? 10.311 22.765 1.974 1.00 94.94 439 PRO A CA 1
ATOM 3431 C C . PRO A 1 439 ? 10.615 24.238 2.295 1.00 94.94 439 PRO A C 1
ATOM 3433 O O . PRO A 1 439 ? 10.930 24.588 3.432 1.00 94.94 439 PRO A O 1
ATOM 3436 N N . GLU A 1 440 ? 10.448 25.141 1.325 1.00 93.75 440 GLU A N 1
ATOM 3437 C CA . GLU A 1 440 ? 10.645 26.590 1.486 1.00 93.75 440 GLU A CA 1
ATOM 3438 C C . GLU A 1 440 ? 9.716 27.230 2.526 1.00 93.75 440 GLU A C 1
ATOM 3440 O O . GLU A 1 440 ? 10.070 28.223 3.164 1.00 93.75 440 GLU A O 1
ATOM 3445 N N . SER A 1 441 ? 8.513 26.680 2.690 1.00 94.56 441 SER A N 1
ATOM 3446 C CA . SER A 1 441 ? 7.486 27.226 3.580 1.00 94.56 441 SER A CA 1
ATOM 3447 C C . SER A 1 441 ? 7.625 26.731 5.020 1.00 94.56 441 SER A C 1
ATOM 3449 O O . SER A 1 441 ? 7.033 27.324 5.930 1.00 94.56 441 SER A O 1
ATOM 3451 N N . LEU A 1 442 ? 8.427 25.685 5.253 1.00 95.06 442 LEU A N 1
ATOM 3452 C CA . LEU A 1 442 ? 8.551 25.044 6.558 1.00 95.06 442 LEU A CA 1
ATOM 3453 C C . LEU A 1 442 ? 9.050 26.015 7.631 1.00 95.06 442 LEU A C 1
ATOM 3455 O O . LEU A 1 442 ? 8.447 26.101 8.695 1.00 95.06 442 LEU A O 1
ATOM 3459 N N . THR A 1 443 ? 10.082 26.816 7.359 1.00 93.94 443 THR A N 1
ATOM 3460 C CA . THR A 1 443 ? 10.634 27.761 8.347 1.00 93.94 443 THR A CA 1
ATOM 3461 C C . THR A 1 443 ? 9.578 28.755 8.844 1.00 93.94 443 THR A C 1
ATOM 3463 O O . THR A 1 443 ? 9.501 29.049 10.040 1.00 93.94 443 THR A O 1
ATOM 3466 N N . LYS A 1 444 ? 8.713 29.239 7.941 1.00 92.25 444 LYS A N 1
ATOM 3467 C CA . LYS A 1 444 ? 7.588 30.117 8.290 1.00 92.25 444 LYS A CA 1
ATOM 3468 C C . LYS A 1 444 ? 6.555 29.372 9.134 1.00 92.25 444 LYS A C 1
ATOM 3470 O O . LYS A 1 444 ? 6.069 29.931 10.115 1.00 92.25 444 LYS A O 1
ATOM 3475 N N . ALA A 1 445 ? 6.239 28.124 8.797 1.00 90.81 445 ALA A N 1
ATOM 3476 C CA . ALA A 1 445 ? 5.337 27.304 9.600 1.00 90.81 445 ALA A CA 1
ATOM 3477 C C . ALA A 1 445 ? 5.903 27.050 11.007 1.00 90.81 445 ALA A C 1
ATOM 3479 O O . ALA A 1 445 ? 5.202 27.287 11.990 1.00 90.81 445 ALA A O 1
ATOM 3480 N N . LEU A 1 446 ? 7.182 26.676 11.119 1.00 90.06 446 LEU A N 1
ATOM 3481 C CA . LEU A 1 446 ? 7.860 26.420 12.393 1.00 90.06 446 LEU A CA 1
ATOM 3482 C C . LEU A 1 446 ? 7.904 27.656 13.297 1.00 90.06 446 LEU A C 1
ATOM 3484 O O . LEU A 1 446 ? 7.733 27.517 14.504 1.00 90.06 446 LEU A O 1
ATOM 3488 N N . SER A 1 447 ? 8.034 28.858 12.723 1.00 86.69 447 SER A N 1
ATOM 3489 C CA . SER A 1 447 ? 8.024 30.120 13.480 1.00 86.69 447 SER A CA 1
ATOM 3490 C C . SER A 1 447 ? 6.672 30.486 14.108 1.00 86.69 447 SER A C 1
ATOM 3492 O O . SER A 1 447 ? 6.617 31.341 14.993 1.00 86.69 447 SER A O 1
ATOM 3494 N N . ARG A 1 448 ? 5.567 29.860 13.676 1.00 82.44 448 ARG A N 1
ATOM 3495 C CA . ARG A 1 448 ? 4.247 30.106 14.269 1.00 82.44 448 ARG A CA 1
ATOM 3496 C C . ARG A 1 448 ? 4.150 29.423 15.638 1.00 82.44 448 ARG A C 1
ATOM 3498 O O . ARG A 1 448 ? 4.396 28.215 15.708 1.00 82.44 448 ARG A O 1
ATOM 3505 N N . PRO A 1 449 ? 3.752 30.150 16.699 1.00 72.69 449 PRO A N 1
ATOM 3506 C CA . PRO A 1 449 ? 3.623 29.583 18.035 1.00 72.69 449 PRO A CA 1
ATOM 3507 C C . PRO A 1 449 ? 2.537 28.504 18.073 1.00 72.69 449 PRO A C 1
ATOM 3509 O O . PRO A 1 449 ? 1.476 28.639 17.460 1.00 72.69 449 PRO A O 1
ATOM 3512 N N . LEU A 1 450 ? 2.799 27.436 18.825 1.00 73.69 450 LEU A N 1
ATOM 3513 C CA . LEU A 1 450 ? 1.837 26.365 19.065 1.00 73.69 450 LEU A CA 1
ATOM 3514 C C . LEU A 1 450 ? 0.748 26.878 20.018 1.00 73.69 450 LEU A C 1
ATOM 3516 O O . LEU A 1 450 ? 1.037 27.248 21.154 1.00 73.69 450 LEU A O 1
ATOM 3520 N N . GLN A 1 451 ? -0.507 26.923 19.562 1.00 61.88 451 GLN A N 1
ATOM 3521 C CA . GLN A 1 451 ? -1.600 27.543 20.324 1.00 61.88 451 GLN A CA 1
ATOM 3522 C C . GLN A 1 451 ? -2.200 26.650 21.434 1.00 61.88 451 GLN A C 1
ATOM 3524 O O . GLN A 1 451 ? -2.958 27.150 22.265 1.00 61.88 451 GLN A O 1
ATOM 3529 N N . LYS A 1 452 ? -1.884 25.345 21.498 1.00 62.78 452 LYS A N 1
ATOM 3530 C CA . LYS A 1 452 ? -2.451 24.406 22.492 1.00 62.78 452 LYS A CA 1
ATOM 3531 C C . LYS A 1 452 ? -1.412 23.451 23.089 1.00 62.78 452 LYS A C 1
ATOM 3533 O O . LYS A 1 452 ? -0.423 23.112 22.447 1.00 62.78 452 LYS A O 1
ATOM 3538 N N . LYS A 1 453 ? -1.664 23.026 24.336 1.00 64.88 453 LYS A N 1
ATOM 3539 C CA . LYS A 1 453 ? -0.862 22.032 25.073 1.00 64.88 453 LYS A CA 1
ATOM 3540 C C . LYS A 1 453 ? -1.101 20.629 24.510 1.00 64.88 453 LYS A C 1
ATOM 3542 O O . LYS A 1 453 ? -2.239 20.291 24.195 1.00 64.88 453 LYS A O 1
ATOM 3547 N N . SER A 1 454 ? -0.042 19.825 24.430 1.00 66.06 454 SER A N 1
ATOM 3548 C CA . SER A 1 454 ? -0.125 18.423 24.015 1.00 66.06 454 SER A CA 1
ATOM 3549 C C . SER A 1 454 ? -1.020 17.578 24.914 1.00 66.06 454 SER A C 1
ATOM 3551 O O . SER A 1 454 ? -1.283 17.911 26.073 1.00 66.06 454 SER A O 1
ATOM 3553 N N . LEU A 1 455 ? -1.476 16.469 24.337 1.00 71.31 455 LEU A N 1
ATOM 3554 C CA . LEU A 1 455 ? -2.264 15.449 25.009 1.00 71.31 455 LEU A CA 1
ATOM 3555 C C . LEU A 1 455 ? -1.484 14.861 26.193 1.00 71.31 455 LEU A C 1
ATOM 3557 O O . LEU A 1 455 ? -0.280 14.636 26.094 1.00 71.31 455 LEU A O 1
ATOM 3561 N N . TYR A 1 456 ? -2.164 14.651 27.322 1.00 73.00 456 TYR A N 1
ATOM 3562 C CA . TYR A 1 456 ? -1.590 14.010 28.506 1.00 73.00 456 TYR A CA 1
ATOM 3563 C C . TYR A 1 456 ? -2.673 13.220 29.268 1.00 73.00 456 TYR A C 1
ATOM 3565 O O . TYR A 1 456 ? -3.793 13.733 29.386 1.00 73.00 456 TYR A O 1
ATOM 3573 N N . PRO A 1 457 ? -2.384 12.017 29.820 1.00 86.31 457 PRO A N 1
ATOM 3574 C CA . PRO A 1 457 ? -1.120 11.254 29.740 1.00 86.31 457 PRO A CA 1
ATOM 3575 C C . PRO A 1 457 ? -0.747 10.846 28.307 1.00 86.31 457 PRO A C 1
ATOM 3577 O O . PRO A 1 457 ? -1.543 11.038 27.399 1.00 86.31 457 PRO A O 1
ATOM 3580 N N . LEU A 1 458 ? 0.459 10.328 28.078 1.00 90.25 458 LEU A N 1
ATOM 3581 C CA . LEU A 1 458 ? 0.865 9.855 26.749 1.00 90.25 458 LEU A CA 1
ATOM 3582 C C . LEU A 1 458 ? 0.417 8.407 26.513 1.00 90.25 458 LEU A C 1
ATOM 3584 O O . LEU A 1 458 ? 0.100 7.668 27.449 1.00 90.25 458 LEU A O 1
ATOM 3588 N N . TYR A 1 459 ? 0.324 8.025 25.244 1.00 94.00 459 TYR A N 1
ATOM 3589 C CA . TYR A 1 459 ? 0.032 6.654 24.842 1.00 94.00 459 TYR A CA 1
ATOM 3590 C C . TYR A 1 459 ? 1.285 5.780 24.996 1.00 94.00 459 TYR A C 1
ATOM 3592 O O . TYR A 1 459 ? 2.386 6.215 24.673 1.00 94.00 459 TYR A O 1
ATOM 3600 N N . HIS A 1 460 ? 1.118 4.552 25.493 1.00 93.12 460 HIS A N 1
ATOM 3601 C CA . HIS A 1 460 ? 2.232 3.645 25.818 1.00 93.12 460 HIS A CA 1
ATOM 3602 C C . HIS A 1 460 ? 2.024 2.208 25.303 1.00 93.12 460 HIS A C 1
ATOM 3604 O O . HIS A 1 460 ? 2.739 1.297 25.708 1.00 93.12 460 HIS A O 1
ATOM 3610 N N . ASP A 1 461 ? 1.037 1.981 24.430 1.00 95.75 461 ASP A N 1
ATOM 3611 C CA . ASP A 1 461 ? 0.822 0.676 23.795 1.00 95.75 461 ASP A CA 1
ATOM 3612 C C . ASP A 1 461 ? 1.496 0.639 22.413 1.00 95.75 461 ASP A C 1
ATOM 3614 O O . ASP A 1 461 ? 0.968 1.140 21.416 1.00 95.75 461 ASP A O 1
ATOM 3618 N N . PHE A 1 462 ? 2.666 0.003 22.369 1.00 96.31 462 PHE A N 1
ATOM 3619 C CA . PHE A 1 462 ? 3.477 -0.203 21.166 1.00 96.31 462 PHE A CA 1
ATOM 3620 C C . PHE A 1 462 ? 3.257 -1.581 20.516 1.00 96.31 462 PHE A C 1
ATOM 3622 O O . PHE A 1 462 ? 3.970 -1.939 19.587 1.00 96.31 462 PHE A O 1
ATOM 3629 N N . SER A 1 463 ? 2.270 -2.368 20.963 1.00 96.62 463 SER A N 1
ATOM 3630 C CA . SER A 1 463 ? 1.930 -3.630 20.287 1.00 96.62 463 SER A CA 1
ATOM 3631 C C . SER A 1 463 ? 1.330 -3.354 18.908 1.00 96.62 463 SER A C 1
ATOM 3633 O O . SER A 1 463 ? 0.590 -2.389 18.755 1.00 96.62 463 SER A O 1
ATOM 3635 N N . PHE A 1 464 ? 1.597 -4.167 17.891 1.00 96.38 464 PHE A N 1
ATOM 3636 C CA . PHE A 1 464 ? 0.989 -3.978 16.573 1.00 96.38 464 PHE A CA 1
ATOM 3637 C C . PHE A 1 464 ? 0.454 -5.295 16.025 1.00 96.38 464 PHE A C 1
ATOM 3639 O O . PHE A 1 464 ? 1.145 -6.308 16.030 1.00 96.38 464 PHE A O 1
ATOM 3646 N N . THR A 1 465 ? -0.785 -5.257 15.539 1.00 95.12 465 THR A N 1
ATOM 3647 C CA . THR A 1 465 ? -1.446 -6.397 14.887 1.00 95.12 465 THR A CA 1
ATOM 3648 C C . THR A 1 465 ? -1.776 -6.038 13.448 1.00 95.12 465 THR A C 1
ATOM 3650 O O . THR A 1 465 ? -1.324 -6.684 12.511 1.00 95.12 465 THR A O 1
ATOM 3653 N N . ASN A 1 466 ? -2.553 -4.974 13.268 1.00 96.31 466 ASN A N 1
ATOM 3654 C CA . ASN A 1 466 ? -2.877 -4.380 11.979 1.00 96.31 466 ASN A CA 1
ATOM 3655 C C . ASN A 1 466 ? -3.277 -2.911 12.202 1.00 96.31 466 ASN A C 1
ATOM 3657 O O . ASN A 1 466 ? -3.514 -2.482 13.341 1.00 96.31 466 ASN A O 1
ATOM 3661 N N . ARG A 1 467 ? -3.396 -2.127 11.123 1.00 97.31 467 ARG A N 1
ATOM 3662 C CA . ARG A 1 467 ? -3.710 -0.690 11.237 1.00 97.31 467 ARG A CA 1
ATOM 3663 C C . ARG A 1 467 ? -5.032 -0.432 11.926 1.00 97.31 467 ARG A C 1
ATOM 3665 O O . ARG A 1 467 ? -5.160 0.538 12.669 1.00 97.31 467 ARG A O 1
ATOM 3672 N N . ARG A 1 468 ? -6.027 -1.276 11.667 1.00 95.56 468 ARG A N 1
ATOM 3673 C CA . ARG A 1 468 ? -7.386 -1.026 12.122 1.00 95.56 468 ARG A CA 1
ATOM 3674 C C . ARG A 1 468 ? -7.528 -1.230 13.624 1.00 95.56 468 ARG A C 1
ATOM 3676 O O . ARG A 1 468 ? -8.144 -0.399 14.289 1.00 95.56 468 ARG A O 1
ATOM 3683 N N . GLU A 1 469 ? -6.903 -2.268 14.163 1.00 96.50 469 GLU A N 1
ATOM 3684 C CA . GLU A 1 469 ? -6.807 -2.484 15.607 1.00 96.50 469 GLU A CA 1
ATOM 3685 C C . GLU A 1 469 ? -5.983 -1.397 16.294 1.00 96.50 469 GLU A C 1
ATOM 3687 O O . GLU A 1 469 ? -6.426 -0.835 17.299 1.00 96.50 469 GLU A O 1
ATOM 3692 N N . LYS A 1 470 ? -4.840 -1.012 15.712 1.00 97.81 470 LYS A N 1
ATOM 3693 C CA . LYS A 1 470 ? -4.023 0.076 16.262 1.00 97.81 470 LYS A CA 1
ATOM 3694 C C . LYS A 1 470 ? -4.797 1.399 16.292 1.00 97.81 470 LYS A C 1
ATOM 3696 O O . LYS A 1 470 ? -4.837 2.056 17.332 1.00 97.81 470 LYS A O 1
ATOM 3701 N N . ILE A 1 471 ? -5.498 1.755 15.211 1.00 97.31 471 ILE A N 1
ATOM 3702 C CA . ILE A 1 471 ? -6.409 2.910 15.178 1.00 97.31 471 ILE A CA 1
ATOM 3703 C C . ILE A 1 471 ? -7.490 2.777 16.256 1.00 97.31 471 ILE A C 1
ATOM 3705 O O . ILE A 1 471 ? -7.763 3.751 16.952 1.00 97.31 471 ILE A O 1
ATOM 3709 N N . ALA A 1 472 ? -8.097 1.600 16.438 1.00 96.69 472 ALA A N 1
ATOM 3710 C CA . ALA A 1 472 ? -9.119 1.400 17.462 1.00 96.69 472 ALA A CA 1
ATOM 3711 C C . ALA A 1 472 ? -8.591 1.693 18.876 1.00 96.69 472 ALA A C 1
ATOM 3713 O O . ALA A 1 472 ? -9.257 2.390 19.648 1.00 96.69 472 ALA A O 1
ATOM 3714 N N . HIS A 1 473 ? -7.386 1.216 19.202 1.00 97.00 473 HIS A N 1
ATOM 3715 C CA . HIS A 1 473 ? -6.744 1.473 20.493 1.00 97.00 473 HIS A CA 1
ATOM 3716 C C . HIS A 1 473 ? -6.419 2.958 20.676 1.00 97.00 473 HIS A C 1
ATOM 3718 O O . HIS A 1 473 ? -6.755 3.535 21.714 1.00 97.00 473 HIS A O 1
ATOM 3724 N N . ILE A 1 474 ? -5.839 3.599 19.656 1.00 97.31 474 ILE A N 1
ATOM 3725 C CA . ILE A 1 474 ? -5.491 5.023 19.703 1.00 97.31 474 ILE A CA 1
ATOM 3726 C C . ILE A 1 474 ? -6.751 5.885 19.832 1.00 97.31 474 ILE A C 1
ATOM 3728 O O . ILE A 1 474 ? -6.825 6.743 20.707 1.00 97.31 474 ILE A O 1
ATOM 3732 N N . LEU A 1 475 ? -7.783 5.644 19.022 1.00 96.06 475 LEU A N 1
ATOM 3733 C CA . LEU A 1 475 ? -9.036 6.394 19.096 1.00 96.06 475 LEU A CA 1
ATOM 3734 C C . LEU A 1 475 ? -9.729 6.202 20.448 1.00 96.06 475 LEU A C 1
ATOM 3736 O O . LEU A 1 475 ? -10.214 7.181 21.017 1.00 96.06 475 LEU A O 1
ATOM 3740 N N . SER A 1 476 ? -9.743 4.983 21.000 1.00 95.31 476 SER A N 1
ATOM 3741 C CA . SER A 1 476 ? -10.272 4.749 22.347 1.00 95.31 476 SER A CA 1
ATOM 3742 C C . SER A 1 476 ? -9.491 5.538 23.399 1.00 95.31 476 SER A C 1
ATOM 3744 O O . SER A 1 476 ? -10.098 6.056 24.337 1.00 95.31 476 SER A O 1
ATOM 3746 N N . PHE A 1 477 ? -8.167 5.626 23.269 1.00 95.12 477 PHE A N 1
ATOM 3747 C CA . PHE A 1 477 ? -7.320 6.423 24.150 1.00 95.12 477 PHE A CA 1
ATOM 3748 C C . PHE A 1 477 ? -7.638 7.921 24.030 1.00 95.12 477 PHE A C 1
ATOM 3750 O O . PHE A 1 477 ? -7.946 8.556 25.038 1.00 95.12 477 PHE A O 1
ATOM 3757 N N . LEU A 1 478 ? -7.686 8.465 22.811 1.00 92.81 478 LEU A N 1
ATOM 3758 C CA . LEU A 1 478 ? -8.019 9.871 22.554 1.00 92.81 478 LEU A CA 1
ATOM 3759 C C . LEU A 1 478 ? -9.416 10.240 23.080 1.00 92.81 478 LEU A C 1
ATOM 3761 O O . LEU A 1 478 ? -9.602 11.307 23.665 1.00 92.81 478 LEU A O 1
ATOM 3765 N N . CYS A 1 479 ? -10.398 9.343 22.943 1.00 92.69 479 CYS A N 1
ATOM 3766 C CA . CYS A 1 479 ? -11.743 9.551 23.484 1.00 92.69 479 CYS A CA 1
ATOM 3767 C C . CYS A 1 479 ? -11.742 9.700 25.008 1.00 92.69 479 CYS A C 1
ATOM 3769 O O . CYS A 1 479 ? -12.447 10.557 25.531 1.00 92.69 479 CYS A O 1
ATOM 3771 N N . ARG A 1 480 ? -10.939 8.901 25.727 1.00 91.19 480 ARG A N 1
ATOM 3772 C CA . ARG A 1 480 ? -10.827 8.985 27.196 1.00 91.19 480 ARG A CA 1
ATOM 3773 C C . ARG A 1 480 ? -10.205 10.302 27.664 1.00 91.19 480 ARG A C 1
ATOM 3775 O O . ARG A 1 480 ? -10.451 10.711 28.793 1.00 91.19 480 ARG A O 1
ATOM 3782 N N . GLN A 1 481 ? -9.421 10.959 26.810 1.00 88.69 481 GLN A N 1
ATOM 3783 C CA . GLN A 1 481 ? -8.809 12.258 27.102 1.00 88.69 481 GLN A CA 1
ATOM 3784 C C . GLN A 1 481 ? -9.704 13.449 26.765 1.00 88.69 481 GLN A C 1
ATOM 3786 O O . GLN A 1 481 ? -9.504 14.551 27.280 1.00 88.69 481 GLN A O 1
ATOM 3791 N N . SER A 1 482 ? -10.685 13.258 25.885 1.00 89.25 482 SER A N 1
ATOM 3792 C CA . SER A 1 482 ? -11.613 14.320 25.527 1.00 89.25 482 SER A CA 1
ATOM 3793 C C . SER A 1 482 ? -12.594 14.607 26.665 1.00 89.25 482 SER A C 1
ATOM 3795 O O . SER A 1 482 ? -13.104 13.712 27.336 1.00 89.25 482 SER A O 1
ATOM 3797 N N . LYS A 1 483 ? -12.945 15.887 26.834 1.00 87.75 483 LYS A N 1
ATOM 3798 C CA . LYS A 1 483 ? -14.070 16.295 27.692 1.00 87.75 483 LYS A CA 1
ATOM 3799 C C . LYS A 1 483 ? -15.431 15.928 27.085 1.00 87.75 483 LYS A C 1
ATOM 3801 O O . LYS A 1 483 ? -16.442 15.964 27.786 1.00 87.75 483 LYS A O 1
ATOM 3806 N N . LYS A 1 484 ? -15.485 15.610 25.787 1.00 87.19 484 LYS A N 1
ATOM 3807 C CA . LYS A 1 484 ? -16.714 15.225 25.089 1.00 87.19 484 LYS A CA 1
ATOM 3808 C C . LYS A 1 484 ? -16.936 13.725 25.248 1.00 87.19 484 LYS A C 1
ATOM 3810 O O . LYS A 1 484 ? -16.137 12.919 24.793 1.00 87.19 484 LYS A O 1
ATOM 3815 N N . LYS A 1 485 ? -18.059 13.355 25.867 1.00 81.25 485 LYS A N 1
ATOM 3816 C CA . LYS A 1 485 ? -18.402 11.949 26.142 1.00 81.25 485 LYS A CA 1
ATOM 3817 C C . LYS A 1 485 ? -18.854 11.167 24.906 1.00 81.25 485 LYS A C 1
ATOM 3819 O O . LYS A 1 485 ? -18.742 9.945 24.884 1.00 81.25 485 LYS A O 1
ATOM 3824 N N . GLN A 1 486 ? -19.406 11.861 23.915 1.00 89.56 486 GLN A N 1
ATOM 3825 C CA . GLN A 1 486 ? -19.894 11.263 22.681 1.00 89.56 486 GLN A CA 1
ATOM 3826 C C . GLN A 1 486 ? -19.766 12.264 21.539 1.00 89.56 486 GLN A C 1
ATOM 3828 O O . GLN A 1 486 ? -20.197 13.411 21.654 1.00 89.56 486 GLN A O 1
ATOM 3833 N N . VAL A 1 487 ? -19.187 11.811 20.433 1.00 93.19 487 VAL A N 1
ATOM 3834 C CA . VAL A 1 487 ? -19.073 12.570 19.187 1.00 93.19 487 VAL A CA 1
ATOM 3835 C C . VAL A 1 487 ? -19.474 11.650 18.041 1.00 93.19 487 VAL A C 1
ATOM 3837 O O . VAL A 1 487 ? -19.061 10.495 18.004 1.00 93.19 487 VAL A O 1
ATOM 3840 N N . ARG A 1 488 ? -20.278 12.149 17.101 1.00 94.50 488 ARG A N 1
ATOM 3841 C CA . ARG A 1 488 ? -20.651 11.417 15.888 1.00 94.50 488 ARG A CA 1
ATOM 3842 C C . ARG A 1 488 ? -20.242 12.228 14.669 1.00 94.50 488 ARG A C 1
ATOM 3844 O O . ARG A 1 488 ? -20.594 13.398 14.571 1.00 94.50 488 ARG A O 1
ATOM 3851 N N . LEU A 1 489 ? -19.518 11.588 13.760 1.00 94.62 489 LEU A N 1
ATOM 3852 C CA . LEU A 1 489 ? -19.069 12.149 12.492 1.00 94.62 489 LEU A CA 1
ATOM 3853 C C . LEU A 1 489 ? -19.633 11.299 11.351 1.00 94.62 489 LEU A C 1
ATOM 3855 O O . LEU A 1 489 ? -19.671 10.070 11.445 1.00 94.62 489 LEU A O 1
ATOM 3859 N N . THR A 1 490 ? -20.062 11.944 10.272 1.00 94.19 490 THR A N 1
ATOM 3860 C CA . THR A 1 490 ? -20.663 11.298 9.095 1.00 94.19 490 THR A CA 1
ATOM 3861 C C . THR A 1 490 ? -20.099 11.899 7.812 1.00 94.19 490 THR A C 1
ATOM 3863 O O . THR A 1 490 ? -19.670 13.049 7.821 1.00 94.19 490 THR A O 1
ATOM 3866 N N . GLY A 1 491 ? -20.153 11.150 6.709 1.00 92.31 491 GLY A N 1
ATOM 3867 C CA . GLY A 1 491 ? -19.626 11.584 5.412 1.00 92.31 491 GLY A CA 1
ATOM 3868 C C . GLY A 1 491 ? -18.120 11.358 5.263 1.00 92.31 491 GLY A C 1
ATOM 3869 O O . GLY A 1 491 ? -17.471 10.746 6.114 1.00 92.31 491 GLY A O 1
ATOM 3870 N N . ALA A 1 492 ? -17.554 11.823 4.151 1.00 87.69 492 ALA A N 1
ATOM 3871 C CA . ALA A 1 492 ? -16.106 11.832 3.976 1.00 87.69 492 ALA A CA 1
ATOM 3872 C C . ALA A 1 492 ? -15.459 12.803 4.986 1.00 87.69 492 ALA A C 1
ATOM 3874 O O . ALA A 1 492 ? -16.039 13.855 5.259 1.00 87.69 492 ALA A O 1
ATOM 3875 N N . PRO A 1 493 ? -14.283 12.481 5.556 1.00 89.75 493 PRO A N 1
ATOM 3876 C CA . PRO A 1 493 ? -13.432 11.303 5.307 1.00 89.75 493 PRO A CA 1
ATOM 3877 C C . PRO A 1 493 ? -13.682 10.107 6.260 1.00 89.75 493 PRO A C 1
ATOM 3879 O O . PRO A 1 493 ? -12.948 9.117 6.225 1.00 89.75 493 PRO A O 1
ATOM 3882 N N . VAL A 1 494 ? -14.699 10.172 7.129 1.00 94.31 494 VAL A N 1
ATOM 3883 C CA . VAL A 1 494 ? -14.980 9.153 8.167 1.00 94.31 494 VAL A CA 1
ATOM 3884 C C . VAL A 1 494 ? -15.872 7.998 7.696 1.00 94.31 494 VAL A C 1
ATOM 3886 O O . VAL A 1 494 ? -16.102 7.061 8.457 1.00 94.31 494 VAL A O 1
ATOM 3889 N N . ALA A 1 495 ? -16.364 8.032 6.456 1.00 93.38 495 ALA A N 1
ATOM 3890 C CA . ALA A 1 495 ? -17.248 7.009 5.886 1.00 93.38 495 ALA A CA 1
ATOM 3891 C C . ALA A 1 495 ? -16.622 5.600 5.813 1.00 93.38 495 ALA A C 1
ATOM 3893 O O . ALA A 1 495 ? -17.342 4.617 5.715 1.00 93.38 495 ALA A O 1
ATOM 3894 N N . GLN A 1 496 ? -15.297 5.491 5.924 1.00 91.88 496 GLN A N 1
ATOM 3895 C CA . GLN A 1 496 ? -14.573 4.218 6.048 1.00 91.88 496 GLN A CA 1
ATOM 3896 C C . GLN A 1 496 ? -14.740 3.531 7.420 1.00 91.88 496 GLN A C 1
ATOM 3898 O O . GLN A 1 496 ? -14.235 2.435 7.647 1.00 91.88 496 GLN A O 1
ATOM 3903 N N . PHE A 1 497 ? -15.367 4.196 8.389 1.00 95.06 497 PHE A N 1
ATOM 3904 C CA . PHE A 1 497 ? -15.827 3.597 9.642 1.00 95.06 497 PHE A CA 1
ATOM 3905 C C . PHE A 1 497 ? -17.330 3.415 9.561 1.00 95.06 497 PHE A C 1
ATOM 3907 O O . PHE A 1 497 ? -17.997 4.114 8.802 1.00 95.06 497 PHE A O 1
ATOM 3914 N N . GLY A 1 498 ? -17.888 2.521 10.364 1.00 92.62 498 GLY A N 1
ATOM 3915 C CA . GLY A 1 498 ? -19.335 2.459 10.449 1.00 92.62 498 GLY A CA 1
ATOM 3916 C C . GLY A 1 498 ? -19.861 1.335 11.300 1.00 92.62 498 GLY A C 1
ATOM 3917 O O . GLY A 1 498 ? -19.148 0.415 11.703 1.00 92.62 498 GLY A O 1
ATOM 3918 N N . ASN A 1 499 ? -21.158 1.434 11.553 1.00 93.81 499 ASN A N 1
ATOM 3919 C CA . ASN A 1 499 ? -21.932 0.305 12.022 1.00 93.81 499 ASN A CA 1
ATOM 3920 C C . ASN A 1 499 ? -22.427 -0.508 10.823 1.00 93.81 499 ASN A C 1
ATOM 3922 O O . ASN A 1 499 ? -22.314 -0.105 9.662 1.00 93.81 499 ASN A O 1
ATOM 3926 N N . ILE A 1 500 ? -22.991 -1.660 11.135 1.00 94.31 500 ILE A N 1
ATOM 3927 C CA . ILE A 1 500 ? -23.841 -2.419 10.233 1.00 94.31 500 ILE A CA 1
ATOM 3928 C C . ILE A 1 500 ? -25.136 -2.683 10.986 1.00 94.31 500 ILE A C 1
ATOM 3930 O O . ILE A 1 500 ? -25.120 -2.873 12.202 1.00 94.31 500 ILE A O 1
ATOM 3934 N N . HIS A 1 501 ? -26.248 -2.640 10.274 1.00 95.25 501 HIS A N 1
ATOM 3935 C CA . HIS A 1 501 ? -27.556 -2.957 10.815 1.00 95.25 501 HIS A CA 1
ATOM 3936 C C . HIS A 1 501 ? -27.968 -4.345 10.338 1.00 95.25 501 HIS A C 1
ATOM 3938 O O . HIS A 1 501 ? -27.827 -4.640 9.152 1.00 95.25 501 HIS A O 1
ATOM 3944 N N . PHE A 1 502 ? -28.467 -5.166 11.262 1.00 95.12 502 PHE A N 1
ATOM 3945 C CA . PHE A 1 502 ? -29.091 -6.449 10.964 1.00 95.12 502 PHE A CA 1
ATOM 3946 C C . PHE A 1 502 ? -30.606 -6.341 11.124 1.00 95.12 502 PHE A C 1
ATOM 3948 O O . PHE A 1 502 ? -31.093 -5.949 12.185 1.00 95.12 502 PHE A O 1
ATOM 3955 N N . ASP A 1 503 ? -31.331 -6.761 10.095 1.00 94.88 503 ASP A N 1
ATOM 3956 C CA . ASP A 1 503 ? -32.735 -7.134 10.188 1.00 94.88 503 ASP A CA 1
ATOM 3957 C C . ASP A 1 503 ? -32.807 -8.522 10.844 1.00 94.88 503 ASP A C 1
ATOM 3959 O O . ASP A 1 503 ? -32.497 -9.552 10.235 1.00 94.88 503 ASP A O 1
ATOM 3963 N N . THR A 1 504 ? -33.147 -8.542 12.133 1.00 91.75 504 THR A N 1
ATOM 3964 C CA . THR A 1 504 ? -33.177 -9.765 12.945 1.00 91.75 504 THR A CA 1
ATOM 3965 C C . THR A 1 504 ? -34.284 -10.727 12.537 1.00 91.75 504 THR A C 1
ATOM 3967 O O . THR A 1 504 ? -34.176 -11.917 12.827 1.00 91.75 504 THR A O 1
ATOM 3970 N N . ASP A 1 505 ? -35.316 -10.238 11.849 1.00 89.56 505 ASP A N 1
ATOM 3971 C CA . ASP A 1 505 ? -36.435 -11.063 11.395 1.00 89.56 505 ASP A CA 1
ATOM 3972 C C . ASP A 1 505 ? -36.065 -11.826 10.117 1.00 89.56 505 ASP A C 1
ATOM 3974 O O . ASP A 1 505 ? -36.506 -12.958 9.910 1.00 89.56 505 ASP A O 1
ATOM 3978 N N . LYS A 1 506 ? -35.203 -11.237 9.279 1.00 91.06 506 LYS A N 1
ATOM 3979 C CA . LYS A 1 506 ? -34.684 -11.874 8.058 1.00 91.06 506 LYS A CA 1
ATOM 3980 C C . LYS A 1 506 ? -33.426 -12.704 8.282 1.00 91.06 506 LYS A C 1
ATOM 3982 O O . LYS A 1 506 ? -33.175 -13.654 7.542 1.00 91.06 506 LYS A O 1
ATOM 3987 N N . CYS A 1 507 ? -32.599 -12.351 9.264 1.00 92.56 507 CYS A N 1
ATOM 3988 C CA . CYS A 1 507 ? -31.327 -13.029 9.479 1.00 92.56 507 CYS A CA 1
ATOM 3989 C C . CYS A 1 507 ? -31.532 -14.504 9.871 1.00 92.56 507 CYS A C 1
ATOM 3991 O O . CYS A 1 507 ? -32.022 -14.828 10.949 1.00 92.56 507 CYS A O 1
ATOM 3993 N N . THR A 1 508 ? -31.077 -15.420 9.015 1.00 91.38 508 THR A N 1
ATOM 3994 C CA . THR A 1 508 ? -31.128 -16.872 9.271 1.00 91.38 508 THR A CA 1
ATOM 3995 C C . THR A 1 508 ? -29.947 -17.394 10.091 1.00 91.38 508 THR A C 1
ATOM 3997 O O . THR A 1 508 ? -29.913 -18.579 10.429 1.00 91.38 508 THR A O 1
ATOM 4000 N N . LEU A 1 509 ? -28.992 -16.518 10.428 1.00 92.12 509 LEU A N 1
ATOM 4001 C CA . LEU A 1 509 ? -27.751 -16.844 11.133 1.00 92.12 509 LEU A CA 1
ATOM 4002 C C . LEU A 1 509 ? -26.864 -17.869 10.392 1.00 92.12 509 LEU A C 1
ATOM 4004 O O . LEU A 1 509 ? -26.220 -18.719 11.001 1.00 92.12 509 LEU A O 1
ATOM 4008 N N . CYS A 1 510 ? -26.814 -17.788 9.057 1.00 91.31 510 CYS A N 1
ATOM 4009 C CA . CYS A 1 510 ? -26.008 -18.686 8.217 1.00 91.31 510 CYS A CA 1
ATOM 4010 C C . CYS A 1 510 ? -24.486 -18.471 8.331 1.00 91.31 510 CYS A C 1
ATOM 4012 O O . CYS A 1 510 ? -23.718 -19.260 7.787 1.00 91.31 510 CYS A O 1
ATOM 4014 N N . ASN A 1 511 ? -24.053 -17.396 9.002 1.00 92.69 511 ASN A N 1
ATOM 4015 C CA . ASN A 1 511 ? -22.657 -17.006 9.228 1.00 92.69 511 ASN A CA 1
ATOM 4016 C C . ASN A 1 511 ? -21.807 -16.739 7.969 1.00 92.69 511 ASN A C 1
ATOM 4018 O O . ASN A 1 511 ? -20.602 -16.541 8.096 1.00 92.69 511 ASN A O 1
ATOM 4022 N N . ALA A 1 512 ? -22.402 -16.632 6.774 1.00 94.00 512 ALA A N 1
ATOM 4023 C CA . ALA A 1 512 ? -21.665 -16.285 5.551 1.00 94.00 512 ALA A CA 1
ATOM 4024 C C . ALA A 1 512 ? -20.935 -14.931 5.668 1.00 94.00 512 ALA A C 1
ATOM 4026 O O . ALA A 1 512 ? -19.769 -14.814 5.300 1.00 94.00 512 ALA A O 1
ATOM 4027 N N . CYS A 1 513 ? -21.593 -13.924 6.255 1.00 95.50 513 CYS A N 1
ATOM 4028 C CA . CYS A 1 513 ? -20.998 -12.608 6.491 1.00 95.50 513 CYS A CA 1
ATOM 4029 C C . CYS A 1 513 ? -19.843 -12.635 7.505 1.00 95.50 513 CYS A C 1
ATOM 4031 O O . CYS A 1 513 ? -18.889 -11.877 7.355 1.00 95.50 513 CYS A O 1
ATOM 4033 N N . VAL A 1 514 ? -19.920 -13.506 8.517 1.00 95.69 514 VAL A N 1
ATOM 4034 C CA . VAL A 1 514 ? -18.845 -13.708 9.499 1.00 95.69 514 VAL A CA 1
ATOM 4035 C C . VAL A 1 514 ? -17.656 -14.388 8.823 1.00 95.69 514 VAL A C 1
ATOM 4037 O O . VAL A 1 514 ? -16.529 -13.938 8.986 1.00 95.69 514 VAL A O 1
ATOM 4040 N N . GLY A 1 515 ? -17.910 -15.422 8.013 1.00 93.44 515 GLY A N 1
ATOM 4041 C CA . GLY A 1 515 ? -16.870 -16.196 7.334 1.00 93.44 515 GLY A CA 1
ATOM 4042 C C . GLY A 1 515 ? -16.013 -15.393 6.350 1.00 93.44 515 GLY A C 1
ATOM 4043 O O . GLY A 1 515 ? -14.846 -15.723 6.172 1.00 93.44 515 GLY A O 1
ATOM 4044 N N . GLU A 1 516 ? -16.551 -14.330 5.742 1.00 93.81 516 GLU A N 1
ATOM 4045 C CA . GLU A 1 516 ? -15.775 -13.468 4.834 1.00 93.81 516 GLU A CA 1
ATOM 4046 C C . GLU A 1 516 ? -15.122 -12.262 5.541 1.00 93.81 516 GLU A C 1
ATOM 4048 O O . GLU A 1 516 ? -14.242 -11.612 4.978 1.00 93.81 516 GLU A O 1
ATOM 4053 N N . CYS A 1 517 ? -15.500 -11.942 6.785 1.00 95.12 517 CYS A N 1
ATOM 4054 C CA . CYS A 1 517 ? -14.982 -10.768 7.492 1.00 95.12 517 CYS A CA 1
ATOM 4055 C C . CYS A 1 517 ? -13.591 -11.018 8.100 1.00 95.12 517 CYS A C 1
ATOM 4057 O O . CYS A 1 517 ? -13.448 -11.228 9.303 1.00 95.12 517 CYS A O 1
ATOM 4059 N N . ARG A 1 518 ? -12.530 -10.932 7.287 1.00 93.12 518 ARG A N 1
ATOM 4060 C CA . ARG A 1 518 ? -11.154 -11.267 7.737 1.00 93.12 518 ARG A CA 1
ATOM 4061 C C . ARG A 1 518 ? -10.530 -10.323 8.778 1.00 93.12 518 ARG A C 1
ATOM 4063 O O . ARG A 1 518 ? -9.510 -10.631 9.371 1.00 93.12 518 ARG A O 1
ATOM 4070 N N . ILE A 1 519 ? -11.140 -9.162 9.007 1.00 92.25 519 ILE A N 1
ATOM 4071 C CA . ILE A 1 519 ? -10.711 -8.178 10.018 1.00 92.25 519 ILE A CA 1
ATOM 4072 C C . ILE A 1 519 ? -11.429 -8.372 11.353 1.00 92.25 519 ILE A C 1
ATOM 4074 O O . ILE A 1 519 ? -11.341 -7.508 12.224 1.00 92.25 519 ILE A O 1
ATOM 4078 N N . SER A 1 520 ? -12.207 -9.451 11.483 1.00 93.38 520 SER A N 1
ATOM 4079 C CA . SER A 1 520 ? -12.919 -9.808 12.712 1.00 93.38 520 SER A CA 1
ATOM 4080 C C . SER A 1 520 ? -13.806 -8.678 13.245 1.00 93.38 520 SER A C 1
ATOM 4082 O O . SER A 1 520 ? -14.032 -8.547 14.446 1.00 93.38 520 SER A O 1
ATOM 4084 N N . ALA A 1 521 ? -14.328 -7.835 12.345 1.00 96.19 521 ALA A N 1
ATOM 4085 C CA . ALA A 1 521 ? -15.357 -6.865 12.698 1.00 96.19 521 ALA A CA 1
ATOM 4086 C C . ALA A 1 521 ? -16.697 -7.564 12.950 1.00 96.19 521 ALA A C 1
ATOM 4088 O O . ALA A 1 521 ? -17.525 -7.022 13.673 1.00 96.19 521 ALA A O 1
ATOM 4089 N N . LEU A 1 522 ? -16.895 -8.749 12.368 1.00 96.69 522 LEU A N 1
ATOM 4090 C CA . LEU A 1 522 ? -18.000 -9.666 12.608 1.00 96.69 522 LEU A CA 1
ATOM 4091 C C . LEU A 1 522 ? -17.464 -10.966 13.209 1.00 96.69 522 LEU A C 1
ATOM 4093 O O . LEU A 1 522 ? -16.497 -11.525 12.697 1.00 96.69 522 LEU A O 1
ATOM 4097 N N . THR A 1 523 ? -18.120 -11.465 14.248 1.00 96.25 523 THR A N 1
ATOM 4098 C CA . THR A 1 523 ? -17.772 -12.716 14.937 1.00 96.25 523 THR A CA 1
ATOM 4099 C C . THR A 1 523 ? -19.046 -13.510 15.232 1.00 96.25 523 THR A C 1
ATOM 4101 O O . THR A 1 523 ? -20.144 -12.951 15.321 1.00 96.25 523 THR A O 1
ATOM 4104 N N . ALA A 1 524 ? -18.922 -14.832 15.343 1.00 93.94 524 ALA A N 1
ATOM 4105 C CA . ALA A 1 524 ? -20.027 -15.715 15.702 1.00 93.94 524 ALA A CA 1
ATOM 4106 C C . ALA A 1 524 ? -19.835 -16.243 17.128 1.00 93.94 524 ALA A C 1
ATOM 4108 O O . ALA A 1 524 ? -18.771 -16.760 17.466 1.00 93.94 524 ALA A O 1
ATOM 4109 N N . ASP A 1 525 ? -20.887 -16.160 17.937 1.00 91.56 525 ASP A N 1
ATOM 4110 C CA . ASP A 1 525 ? -21.000 -16.849 19.218 1.00 91.56 525 ASP A CA 1
ATOM 4111 C C . ASP A 1 525 ? -21.824 -18.124 19.014 1.00 91.56 525 ASP A C 1
ATOM 4113 O O . ASP A 1 525 ? -23.061 -18.112 18.996 1.00 91.56 525 ASP A O 1
ATOM 4117 N N . SER A 1 526 ? -21.114 -19.237 18.840 1.00 82.94 526 SER A N 1
ATOM 4118 C CA . SER A 1 526 ? -21.705 -20.559 18.628 1.00 82.94 526 SER A CA 1
ATOM 4119 C C . SER A 1 526 ? -22.501 -21.064 19.832 1.00 82.94 526 SER A C 1
ATOM 4121 O O . SER A 1 526 ? -23.406 -21.874 19.653 1.00 82.94 526 SER A O 1
ATOM 4123 N N . ASN A 1 527 ? -22.189 -20.603 21.048 1.00 83.75 527 ASN A N 1
ATOM 4124 C CA . ASN A 1 527 ? -22.869 -21.060 22.260 1.00 83.75 527 ASN A CA 1
ATOM 4125 C C . ASN A 1 527 ? -24.239 -20.397 22.402 1.00 83.75 527 ASN A C 1
ATOM 4127 O O . ASN A 1 527 ? -25.205 -21.042 22.804 1.00 83.75 527 ASN A O 1
ATOM 4131 N N . ASN A 1 528 ? -24.327 -19.113 22.050 1.00 85.44 528 ASN A N 1
ATOM 4132 C CA . ASN A 1 528 ? -25.556 -18.331 22.174 1.00 85.44 528 ASN A CA 1
ATOM 4133 C C . ASN A 1 528 ? -26.331 -18.172 20.860 1.00 85.44 528 ASN A C 1
ATOM 4135 O O . ASN A 1 528 ? -27.354 -17.482 20.857 1.00 85.44 528 ASN A O 1
ATOM 4139 N N . PHE A 1 529 ? -25.864 -18.787 19.766 1.00 88.81 529 PHE A N 1
ATOM 4140 C CA . PHE A 1 529 ? -26.427 -18.634 18.420 1.00 88.81 529 PHE A CA 1
ATOM 4141 C C . PHE A 1 529 ? -26.605 -17.157 18.072 1.00 88.81 529 PHE A C 1
ATOM 4143 O O . PHE A 1 529 ? -27.704 -16.700 17.747 1.00 88.81 529 PHE A O 1
ATOM 4150 N N . ALA A 1 530 ? -25.514 -16.399 18.181 1.00 93.06 530 ALA A N 1
ATOM 4151 C CA . ALA A 1 530 ? -25.520 -14.963 17.961 1.00 93.06 530 ALA A CA 1
ATOM 4152 C C . ALA A 1 530 ? -24.392 -14.510 17.032 1.00 93.06 530 ALA A C 1
ATOM 4154 O O . ALA A 1 530 ? -23.319 -15.106 16.983 1.00 93.06 530 ALA A O 1
ATOM 4155 N N . ILE A 1 531 ? -24.637 -13.417 16.312 1.00 95.31 531 ILE A N 1
ATOM 4156 C CA . ILE A 1 531 ? -23.622 -12.691 15.549 1.00 95.31 531 ILE A CA 1
ATOM 4157 C C . ILE A 1 531 ? -23.316 -11.398 16.290 1.00 95.31 531 ILE A C 1
ATOM 4159 O O . ILE A 1 531 ? -24.219 -10.652 16.683 1.00 95.31 531 ILE A O 1
ATOM 4163 N N . HIS A 1 532 ? -22.031 -11.135 16.456 1.00 96.00 532 HIS A N 1
ATOM 4164 C CA . HIS A 1 532 ? -21.492 -9.969 17.123 1.00 96.00 532 HIS A CA 1
ATOM 4165 C C . HIS A 1 532 ? -20.762 -9.080 16.116 1.00 96.00 532 HIS A C 1
ATOM 4167 O O . HIS A 1 532 ? -20.252 -9.544 15.098 1.00 96.00 532 HIS A O 1
ATOM 4173 N N . HIS A 1 533 ? -20.757 -7.777 16.384 1.00 96.50 533 HIS A N 1
ATOM 4174 C CA . HIS A 1 533 ? -20.100 -6.777 15.556 1.00 96.50 533 HIS A CA 1
ATOM 4175 C C . HIS A 1 533 ? -19.294 -5.810 16.417 1.00 96.50 533 HIS A C 1
ATOM 4177 O O . HIS A 1 533 ? -19.820 -5.273 17.395 1.00 96.50 533 HIS A O 1
ATOM 4183 N N . LYS A 1 534 ? -18.049 -5.539 16.022 1.00 96.81 534 LYS A N 1
ATOM 4184 C CA . LYS A 1 534 ? -17.165 -4.536 16.624 1.00 96.81 534 LYS A CA 1
ATOM 4185 C C . LYS A 1 534 ? -16.986 -3.358 15.650 1.00 96.81 534 LYS A C 1
ATOM 4187 O O . LYS A 1 534 ? -16.124 -3.413 14.769 1.00 96.81 534 LYS A O 1
ATOM 4192 N N . PRO A 1 535 ? -17.774 -2.273 15.792 1.00 96.00 535 PRO A N 1
ATOM 4193 C CA . PRO A 1 535 ? -17.887 -1.220 14.776 1.00 96.00 535 PRO A CA 1
ATOM 4194 C C . PRO A 1 535 ? -16.584 -0.521 14.404 1.00 96.00 535 PRO A C 1
ATOM 4196 O O . PRO A 1 535 ? -16.348 -0.230 13.233 1.00 96.00 535 PRO A O 1
ATOM 4199 N N . VAL A 1 536 ? -15.709 -0.283 15.381 1.00 95.62 536 VAL A N 1
ATOM 4200 C CA . VAL A 1 536 ? -14.420 0.368 15.130 1.00 95.62 536 VAL A CA 1
ATOM 4201 C C . VAL A 1 536 ? -13.521 -0.431 14.180 1.00 95.62 536 VAL A C 1
ATOM 4203 O O . VAL A 1 536 ? -12.715 0.167 13.470 1.00 95.62 536 VAL A O 1
ATOM 4206 N N . LEU A 1 537 ? -13.684 -1.757 14.100 1.00 96.38 537 LEU A N 1
ATOM 4207 C CA . LEU A 1 537 ? -12.922 -2.587 13.169 1.00 96.38 537 LEU A CA 1
ATOM 4208 C C . LEU A 1 537 ? -13.512 -2.586 11.757 1.00 96.38 537 LEU A C 1
ATOM 4210 O O . LEU A 1 537 ? -12.773 -2.742 10.798 1.00 96.38 537 LEU A O 1
ATOM 4214 N N . CYS A 1 538 ? -14.809 -2.339 11.587 1.00 96.12 538 CYS A N 1
ATOM 4215 C CA . CYS A 1 538 ? -15.456 -2.410 10.280 1.00 96.12 538 CYS A CA 1
ATOM 4216 C C . CYS A 1 538 ? -14.927 -1.343 9.312 1.00 96.12 538 CYS A C 1
ATOM 4218 O O . CYS A 1 538 ? -15.041 -0.153 9.598 1.00 96.12 538 CYS A O 1
ATOM 4220 N N . VAL A 1 539 ? -14.406 -1.759 8.152 1.00 95.44 539 VAL A N 1
ATOM 4221 C CA . VAL A 1 539 ? -13.904 -0.864 7.084 1.00 95.44 539 VAL A CA 1
ATOM 4222 C C . VAL A 1 539 ? -14.961 -0.511 6.030 1.00 95.44 539 VAL A C 1
ATOM 4224 O O . VAL A 1 539 ? -14.630 0.056 4.996 1.00 95.44 539 VAL A O 1
ATOM 4227 N N . GLN A 1 540 ? -16.227 -0.875 6.272 1.00 95.50 540 GLN A N 1
ATOM 4228 C CA . GLN A 1 540 ? -17.362 -0.617 5.372 1.00 95.50 540 GLN A CA 1
ATOM 4229 C C . GLN A 1 540 ? -17.159 -1.162 3.941 1.00 95.50 540 GLN A C 1
ATOM 4231 O O . GLN A 1 540 ? -17.616 -0.562 2.976 1.00 95.50 540 GLN A O 1
ATOM 4236 N N . CYS A 1 541 ? -16.510 -2.326 3.797 1.00 94.69 541 CYS A N 1
ATOM 4237 C CA . CYS A 1 541 ? -16.236 -2.947 2.491 1.00 94.69 541 CYS A CA 1
ATOM 4238 C C . CYS A 1 541 ? -17.474 -3.495 1.762 1.00 94.69 541 CYS A C 1
ATOM 4240 O O . CYS A 1 541 ? -17.371 -3.859 0.599 1.00 94.69 541 CYS A O 1
ATOM 4242 N N . GLY A 1 542 ? -18.619 -3.622 2.438 1.00 95.00 542 GLY A N 1
ATOM 4243 C CA . GLY A 1 542 ? -19.865 -4.095 1.826 1.00 95.00 542 GLY A CA 1
ATOM 4244 C C . GLY A 1 542 ? -19.974 -5.603 1.589 1.00 95.00 542 GLY A C 1
ATOM 4245 O O . GLY A 1 542 ? -21.086 -6.066 1.353 1.00 95.00 542 GLY A O 1
ATOM 4246 N N . SER A 1 543 ? -18.905 -6.393 1.759 1.00 95.06 543 SER A N 1
ATOM 4247 C CA . SER A 1 543 ? -18.932 -7.844 1.497 1.00 95.06 543 SER A CA 1
ATOM 4248 C C . SER A 1 543 ? -20.042 -8.579 2.259 1.00 95.06 543 SER A C 1
ATOM 4250 O O . SER A 1 543 ? -20.647 -9.508 1.738 1.00 95.06 543 SER A O 1
ATOM 4252 N N . CYS A 1 544 ? -20.349 -8.156 3.491 1.00 96.06 544 CYS A N 1
ATOM 4253 C CA . CYS A 1 544 ? -21.417 -8.757 4.291 1.00 96.06 544 CYS A CA 1
ATOM 4254 C C . CYS A 1 544 ? -22.822 -8.513 3.722 1.00 96.06 544 CYS A C 1
ATOM 4256 O O . CYS A 1 544 ? -23.683 -9.371 3.891 1.00 96.06 544 CYS A O 1
ATOM 4258 N N . VAL A 1 545 ? -23.049 -7.371 3.067 1.00 96.88 545 VAL A N 1
ATOM 4259 C CA . VAL A 1 545 ? -24.327 -7.043 2.424 1.00 96.88 545 VAL A CA 1
ATOM 4260 C C . VAL A 1 545 ? -24.507 -7.919 1.193 1.00 96.88 545 VAL A C 1
ATOM 4262 O O . VAL A 1 545 ? -25.522 -8.591 1.070 1.00 96.88 545 VAL A O 1
ATOM 4265 N N . GLU A 1 546 ? -23.488 -7.977 0.338 1.00 95.81 546 GLU A N 1
ATOM 4266 C CA . GLU A 1 546 ? -23.526 -8.732 -0.917 1.00 95.81 546 GLU A CA 1
ATOM 4267 C C . GLU A 1 546 ? -23.628 -10.250 -0.705 1.00 95.81 546 GLU A C 1
ATOM 4269 O O . GLU A 1 546 ? -24.290 -10.951 -1.465 1.00 95.81 546 GLU A O 1
ATOM 4274 N N . LEU A 1 547 ? -23.027 -10.766 0.370 1.00 95.31 547 LEU A N 1
ATOM 4275 C CA . LEU A 1 547 ? -23.105 -12.182 0.727 1.00 95.31 547 LEU A CA 1
ATOM 4276 C C . LEU A 1 547 ? -24.408 -12.598 1.407 1.00 95.31 547 LEU A C 1
ATOM 4278 O O . LEU A 1 547 ? -24.614 -13.797 1.602 1.00 95.31 547 LEU A O 1
ATOM 4282 N N . CYS A 1 548 ? -25.250 -11.664 1.850 1.00 95.50 548 CYS A N 1
ATOM 4283 C CA . CYS A 1 548 ? -26.431 -12.008 2.630 1.00 95.50 548 CYS A CA 1
ATOM 4284 C C . CYS A 1 548 ? -27.561 -12.506 1.711 1.00 95.50 548 CYS A C 1
ATOM 4286 O O . CYS A 1 548 ? -28.182 -11.693 1.036 1.00 95.50 548 CYS A O 1
ATOM 4288 N N . PRO A 1 549 ? -27.923 -13.804 1.725 1.00 93.31 549 PRO A N 1
ATOM 4289 C CA . PRO A 1 549 ? -28.950 -14.328 0.819 1.00 93.31 549 PRO A CA 1
ATOM 4290 C C . PRO A 1 549 ? -30.378 -13.880 1.175 1.00 93.31 549 PRO A C 1
ATOM 4292 O O . PRO A 1 549 ? -31.310 -14.148 0.420 1.00 93.31 549 PRO A O 1
ATOM 4295 N N . GLU A 1 550 ? -30.558 -13.256 2.341 1.00 93.81 550 GLU A N 1
ATOM 4296 C CA . GLU A 1 550 ? -31.852 -12.789 2.851 1.00 93.81 550 GLU A CA 1
ATOM 4297 C C . GLU A 1 550 ? -31.952 -11.253 2.874 1.00 93.81 550 GLU A C 1
ATOM 4299 O O . GLU A 1 550 ? -32.898 -10.718 3.450 1.00 93.81 550 GLU A O 1
ATOM 4304 N N . ASP A 1 551 ? -30.966 -10.538 2.313 1.00 95.31 551 ASP A N 1
ATOM 4305 C CA . ASP A 1 551 ? -30.899 -9.067 2.316 1.00 95.31 551 ASP A CA 1
ATOM 4306 C C . ASP A 1 551 ? -31.086 -8.460 3.723 1.00 95.31 551 ASP A C 1
ATOM 4308 O O . ASP A 1 551 ? -31.759 -7.445 3.922 1.00 95.31 551 ASP A O 1
ATOM 4312 N N . ALA A 1 552 ? -30.521 -9.124 4.736 1.00 96.19 552 ALA A N 1
ATOM 4313 C CA . ALA A 1 552 ? -30.724 -8.797 6.145 1.00 96.19 552 ALA A CA 1
ATOM 4314 C C . ALA A 1 552 ? -29.709 -7.784 6.696 1.00 96.19 552 ALA A C 1
ATOM 4316 O O . ALA A 1 552 ? -29.761 -7.469 7.880 1.00 96.19 552 ALA A O 1
ATOM 4317 N N . ILE A 1 553 ? -28.748 -7.314 5.895 1.00 97.31 553 ILE A N 1
ATOM 4318 C CA . ILE A 1 553 ? -27.632 -6.483 6.367 1.00 97.31 553 ILE A CA 1
ATOM 4319 C C . ILE A 1 553 ? -27.601 -5.166 5.595 1.00 97.31 553 ILE A C 1
ATOM 4321 O O . ILE A 1 553 ? -27.730 -5.143 4.375 1.00 97.31 553 ILE A O 1
ATOM 4325 N N . THR A 1 554 ? -27.398 -4.049 6.293 1.00 97.44 554 THR A N 1
ATOM 4326 C CA . THR A 1 554 ? -27.219 -2.724 5.677 1.00 97.44 554 THR A CA 1
ATOM 4327 C C . THR A 1 554 ? -26.045 -1.984 6.313 1.00 97.44 554 THR A C 1
ATOM 4329 O O . THR A 1 554 ? -25.868 -2.013 7.532 1.00 97.44 554 THR A O 1
ATOM 4332 N N . LEU A 1 555 ? -25.238 -1.300 5.499 1.00 96.44 555 LEU A N 1
ATOM 4333 C CA . LEU A 1 555 ? -24.132 -0.471 5.981 1.00 96.44 555 LEU A CA 1
ATOM 4334 C C . LEU A 1 555 ? -24.636 0.825 6.628 1.00 96.44 555 LEU A C 1
ATOM 4336 O O . LEU A 1 555 ? -25.585 1.449 6.155 1.00 96.44 555 LEU A O 1
ATOM 4340 N N . GLN A 1 556 ? -23.961 1.266 7.689 1.00 95.75 556 GLN A N 1
ATOM 4341 C CA . GLN A 1 556 ? -24.200 2.556 8.336 1.00 95.75 556 GLN A CA 1
ATOM 4342 C C . GLN A 1 556 ? -22.871 3.310 8.515 1.00 95.75 556 GLN A C 1
ATOM 4344 O O . GLN A 1 556 ? -22.312 3.311 9.623 1.00 95.75 556 GLN A O 1
ATOM 4349 N N . PRO A 1 557 ? -22.364 3.958 7.447 1.00 96.19 557 PRO A N 1
ATOM 4350 C CA . PRO A 1 557 ? -21.098 4.679 7.477 1.00 96.19 557 PRO A CA 1
ATOM 4351 C C . PRO A 1 557 ? -21.091 5.829 8.488 1.00 96.19 557 PRO A C 1
ATOM 4353 O O . PRO A 1 557 ? -22.086 6.531 8.689 1.00 96.19 557 PRO A O 1
ATOM 4356 N N . GLY A 1 558 ? -19.935 6.059 9.097 1.00 95.19 558 GLY A N 1
ATOM 4357 C CA . GLY A 1 558 ? -19.688 7.117 10.065 1.00 95.19 558 GLY A CA 1
ATOM 4358 C C . GLY A 1 558 ? -18.902 6.642 11.282 1.00 95.19 558 GLY A C 1
ATOM 4359 O O . GLY A 1 558 ? -18.891 5.470 11.653 1.00 95.19 558 GLY A O 1
ATOM 4360 N N . LEU A 1 559 ? -18.261 7.593 11.949 1.00 96.00 559 LEU A N 1
ATOM 4361 C CA . LEU A 1 559 ? -17.441 7.348 13.125 1.00 96.00 559 LEU A CA 1
ATOM 4362 C C . LEU A 1 559 ? -18.176 7.837 14.376 1.00 96.00 559 LEU A C 1
ATOM 4364 O O . LEU A 1 559 ? -18.473 9.026 14.507 1.00 96.00 559 LEU A O 1
ATOM 4368 N N . SER A 1 560 ? -18.472 6.921 15.300 1.00 94.44 560 SER A N 1
ATOM 4369 C CA . SER A 1 560 ? -19.058 7.252 16.604 1.00 94.44 560 SER A CA 1
ATOM 4370 C C . SER A 1 560 ? -18.000 7.119 17.690 1.00 94.44 560 SER A C 1
ATOM 4372 O O . SER A 1 560 ? -17.659 6.027 18.114 1.00 94.44 560 SER A O 1
ATOM 4374 N N . LEU A 1 561 ? -17.483 8.230 18.187 1.00 93.56 561 LEU A N 1
ATOM 4375 C CA . LEU A 1 561 ? -16.492 8.262 19.257 1.00 93.56 561 LEU A CA 1
ATOM 4376 C C . LEU A 1 561 ? -17.217 8.208 20.608 1.00 93.56 561 LEU A C 1
ATOM 4378 O O . LEU A 1 561 ? -17.503 9.229 21.232 1.00 93.56 561 LEU A O 1
ATOM 4382 N N . SER A 1 562 ? -17.589 6.995 21.013 1.00 91.06 562 SER A N 1
ATOM 4383 C CA . SER A 1 562 ? -18.252 6.668 22.283 1.00 91.06 562 SER A CA 1
ATOM 4384 C C . SER A 1 562 ? -17.748 5.316 22.791 1.00 91.06 562 SER A C 1
ATOM 4386 O O . SER A 1 562 ? -17.461 4.474 21.940 1.00 91.06 562 SER A O 1
ATOM 4388 N N . PRO A 1 563 ? -17.727 5.038 24.110 1.00 87.69 563 PRO A N 1
ATOM 4389 C CA . PRO A 1 563 ? -17.246 3.757 24.647 1.00 87.69 563 PRO A CA 1
ATOM 4390 C C . PRO A 1 563 ? -17.840 2.534 23.933 1.00 87.69 563 PRO A C 1
ATOM 4392 O O . PRO A 1 563 ? -17.110 1.666 23.467 1.00 87.69 563 PRO A O 1
ATOM 4395 N N . THR A 1 564 ? -19.150 2.559 23.683 1.00 89.75 564 THR A N 1
ATOM 4396 C CA . THR A 1 564 ? -19.859 1.446 23.040 1.00 89.75 564 THR A CA 1
ATOM 4397 C C . THR A 1 564 ? -19.471 1.206 21.572 1.00 89.75 564 THR A C 1
ATOM 4399 O O . THR A 1 564 ? -19.838 0.187 21.004 1.00 89.75 564 THR A O 1
ATOM 4402 N N . PHE A 1 565 ? -18.779 2.126 20.897 1.00 93.38 565 PHE A N 1
ATOM 4403 C CA . PHE A 1 565 ? -18.321 1.917 19.513 1.00 93.38 565 PHE A CA 1
ATOM 4404 C C . PHE A 1 565 ? -17.039 1.078 19.439 1.00 93.38 565 PHE A C 1
ATOM 4406 O O . PHE A 1 565 ? -16.763 0.449 18.418 1.00 93.38 565 PHE A O 1
ATOM 4413 N N . PHE A 1 566 ? -16.269 1.068 20.528 1.00 94.19 566 PHE A N 1
ATOM 4414 C CA . PHE A 1 566 ? -15.049 0.276 20.672 1.00 94.19 566 PHE A CA 1
ATOM 4415 C C . PHE A 1 566 ? -15.328 -1.137 21.197 1.00 94.19 566 PHE A C 1
ATOM 4417 O O . PHE A 1 566 ? -14.456 -2.003 21.130 1.00 94.19 566 PHE A O 1
ATOM 4424 N N . GLU A 1 567 ? -16.536 -1.364 21.707 1.00 93.62 567 GLU A N 1
ATOM 4425 C CA . GLU A 1 567 ? -16.999 -2.636 22.247 1.00 93.62 567 GLU A CA 1
ATOM 4426 C C . GLU A 1 567 ? -17.642 -3.505 21.165 1.00 93.62 567 GLU A C 1
ATOM 4428 O O . GLU A 1 567 ? -18.202 -3.022 20.176 1.00 93.62 567 GLU A O 1
ATOM 4433 N N . GLU A 1 568 ? -17.574 -4.811 21.383 1.00 94.06 568 GLU A N 1
ATOM 4434 C CA . GLU A 1 568 ? -18.293 -5.788 20.585 1.00 94.06 568 GLU A CA 1
ATOM 4435 C C . GLU A 1 568 ? -19.768 -5.835 21.008 1.00 94.06 568 GLU A C 1
ATOM 4437 O O . GLU A 1 568 ? -20.097 -5.855 22.195 1.00 94.06 568 GLU A O 1
ATOM 4442 N N . LYS A 1 569 ? -20.675 -5.837 20.029 1.00 93.38 569 LYS A N 1
ATOM 4443 C CA . LYS A 1 569 ? -22.122 -5.798 20.250 1.00 93.38 569 LYS A CA 1
ATOM 4444 C C . LYS A 1 569 ? -22.830 -6.904 19.499 1.00 93.38 569 LYS A C 1
ATOM 4446 O O . LYS A 1 569 ? -22.687 -7.009 18.282 1.00 93.38 569 LYS A O 1
ATOM 4451 N N . LYS A 1 570 ? -23.700 -7.624 20.200 1.00 95.00 570 LYS A N 1
ATOM 4452 C CA . LYS A 1 570 ? -24.651 -8.554 19.589 1.00 95.00 570 LYS A CA 1
ATOM 4453 C C . LYS A 1 570 ? -25.554 -7.817 18.591 1.00 95.00 570 LYS A C 1
ATOM 4455 O O . LYS A 1 570 ? -26.178 -6.824 18.959 1.00 95.00 570 LYS A O 1
ATOM 4460 N N . GLN A 1 571 ? -25.603 -8.299 17.352 1.00 93.81 571 GLN A N 1
ATOM 4461 C CA . GLN A 1 571 ? -26.421 -7.744 16.267 1.00 93.81 571 GLN A CA 1
ATOM 4462 C C . GLN A 1 571 ? -27.641 -8.605 15.962 1.00 93.81 571 GLN A C 1
ATOM 4464 O O . GLN A 1 571 ? -28.733 -8.083 15.778 1.00 93.81 571 GLN A O 1
ATOM 4469 N N . ALA A 1 572 ? -27.452 -9.921 15.924 1.00 91.50 572 ALA A N 1
ATOM 4470 C CA . ALA A 1 572 ? -28.505 -10.880 15.637 1.00 91.50 572 ALA A CA 1
ATOM 4471 C C . ALA A 1 572 ? -28.364 -12.084 16.563 1.00 91.50 572 ALA A C 1
ATOM 4473 O O . ALA A 1 572 ? -27.256 -12.448 16.957 1.00 91.50 572 ALA A O 1
ATOM 4474 N N . GLN A 1 573 ? -29.491 -12.692 16.911 1.00 92.06 573 GLN A N 1
ATOM 4475 C CA . GLN A 1 573 ? -29.552 -13.934 17.665 1.00 92.06 573 GLN A CA 1
ATOM 4476 C C . GLN A 1 573 ? -30.712 -14.757 17.126 1.00 92.06 573 GLN A C 1
ATOM 4478 O O . GLN A 1 573 ? -31.768 -14.202 16.827 1.00 92.06 573 GLN A O 1
ATOM 4483 N N . ALA A 1 574 ? -30.517 -16.063 17.007 1.00 86.69 574 ALA A N 1
ATOM 4484 C CA . ALA A 1 574 ? -31.543 -16.964 16.517 1.00 86.69 574 ALA A CA 1
ATOM 4485 C C . ALA A 1 574 ? -31.828 -18.072 17.529 1.00 86.69 574 ALA A C 1
ATOM 4487 O O . ALA A 1 574 ? -30.959 -18.480 18.298 1.00 86.69 574 ALA A O 1
ATOM 4488 N N . GLU A 1 575 ? -33.059 -18.575 17.514 1.00 87.50 575 GLU A N 1
ATOM 4489 C CA . GLU A 1 575 ? -33.436 -19.696 18.365 1.00 87.50 575 GLU A CA 1
ATOM 4490 C C . GLU A 1 575 ? -32.981 -21.018 17.725 1.00 87.50 575 GLU A C 1
ATOM 4492 O O . GLU A 1 575 ? -33.328 -21.281 16.563 1.00 87.50 575 GLU A O 1
ATOM 4497 N N . PRO A 1 576 ? -32.228 -21.864 18.452 1.00 89.31 576 PRO A N 1
ATOM 4498 C CA . PRO A 1 576 ? -31.767 -23.141 17.932 1.00 89.31 576 PRO A CA 1
ATOM 4499 C C . PRO A 1 576 ? -32.913 -24.149 17.799 1.00 89.31 576 PRO A C 1
ATOM 4501 O O . PRO A 1 576 ? -33.783 -24.270 18.665 1.00 89.31 576 PRO A O 1
ATOM 4504 N N . VAL A 1 577 ? -32.877 -24.926 16.719 1.00 89.94 577 VAL A N 1
ATOM 4505 C CA . VAL A 1 577 ? -33.757 -26.076 16.503 1.00 89.94 577 VAL A CA 1
ATOM 4506 C C . VAL A 1 577 ? -33.034 -27.337 16.945 1.00 89.94 577 VAL A C 1
ATOM 4508 O O . VAL A 1 577 ? -31.925 -27.626 16.490 1.00 89.94 577 VAL A O 1
ATOM 4511 N N . HIS A 1 578 ? -33.700 -28.101 17.804 1.00 92.00 578 HIS A N 1
ATOM 4512 C CA . HIS A 1 578 ? -33.215 -29.371 18.321 1.00 92.00 578 HIS A CA 1
ATOM 4513 C C . HIS A 1 578 ? -33.887 -30.517 17.568 1.00 92.00 578 HIS A C 1
ATOM 4515 O O . HIS A 1 578 ? -35.082 -30.465 17.282 1.00 92.00 578 HIS A O 1
ATOM 4521 N N . CYS A 1 579 ? -33.118 -31.558 17.259 1.00 92.75 579 CYS A N 1
ATOM 4522 C CA . CYS A 1 579 ? -33.651 -32.795 16.705 1.00 92.75 579 CYS A CA 1
ATOM 4523 C C . CYS A 1 579 ? -34.657 -33.413 17.680 1.00 92.75 579 CYS A C 1
ATOM 4525 O O . CYS A 1 579 ? -34.317 -33.635 18.842 1.00 92.75 579 CYS A O 1
ATOM 4527 N N . ILE A 1 580 ? -35.852 -33.752 17.197 1.00 91.69 580 ILE A N 1
ATOM 4528 C CA . ILE A 1 580 ? -36.899 -34.358 18.035 1.00 91.69 580 ILE A CA 1
ATOM 4529 C C . ILE A 1 580 ? -36.545 -35.763 18.550 1.00 91.69 580 ILE A C 1
ATOM 4531 O O . ILE A 1 580 ? -37.130 -36.213 19.527 1.00 91.69 580 ILE A O 1
ATOM 4535 N N . GLU A 1 581 ? -35.583 -36.444 17.919 1.00 92.00 581 GLU A N 1
ATOM 4536 C CA . GLU A 1 581 ? -35.134 -37.788 18.311 1.00 92.00 581 GLU A CA 1
ATOM 4537 C C . GLU A 1 581 ? -33.950 -37.736 19.290 1.00 92.00 581 GLU A C 1
ATOM 4539 O O . GLU A 1 581 ? -34.001 -38.307 20.373 1.00 92.00 581 GLU A O 1
ATOM 4544 N N . CYS A 1 582 ? -32.866 -37.043 18.923 1.00 94.31 582 CYS A N 1
ATOM 4545 C CA . CYS A 1 582 ? -31.605 -37.085 19.674 1.00 94.31 582 CYS A CA 1
ATOM 4546 C C . CYS A 1 582 ? -31.253 -35.784 20.409 1.00 94.31 582 CYS A C 1
ATOM 4548 O O . CYS A 1 582 ? -30.211 -35.715 21.055 1.00 94.31 582 CYS A O 1
ATOM 4550 N N . GLY A 1 583 ? -32.052 -34.723 20.266 1.00 91.25 583 GLY A N 1
ATOM 4551 C CA . GLY A 1 583 ? -31.794 -33.418 20.881 1.00 91.25 583 GLY A CA 1
ATOM 4552 C C . GLY A 1 583 ? -30.648 -32.606 20.260 1.00 91.25 583 GLY A C 1
ATOM 4553 O O . GLY A 1 583 ? -30.456 -31.457 20.644 1.00 91.25 583 GLY A O 1
ATOM 4554 N N . LYS A 1 584 ? -29.895 -33.141 19.284 1.00 92.06 584 LYS A N 1
ATOM 4555 C CA . LYS A 1 584 ? -28.804 -32.417 18.598 1.00 92.06 584 LYS A CA 1
ATOM 4556 C C . LYS A 1 584 ? -29.326 -31.130 17.950 1.00 92.06 584 LYS A C 1
ATOM 4558 O O . LYS A 1 584 ? -30.288 -31.186 17.180 1.00 92.06 584 LYS A O 1
ATOM 4563 N N . VAL A 1 585 ? -28.661 -29.999 18.195 1.00 88.50 585 VAL A N 1
ATOM 4564 C CA . VAL A 1 585 ? -28.934 -28.751 17.467 1.00 88.50 585 VAL A CA 1
ATOM 4565 C C . VAL A 1 585 ? -28.425 -28.875 16.033 1.00 88.50 585 VAL A C 1
ATOM 4567 O O . VAL A 1 585 ? -27.274 -29.254 15.819 1.00 88.50 585 VAL A O 1
ATOM 4570 N N . PHE A 1 586 ? -29.271 -28.573 15.048 1.00 87.81 586 PHE A N 1
ATOM 4571 C CA . PHE A 1 586 ? -28.916 -28.722 13.627 1.00 87.81 586 PHE A CA 1
ATOM 4572 C C . PHE A 1 586 ? -29.257 -27.504 12.755 1.00 87.81 586 PHE A C 1
ATOM 4574 O O . PHE A 1 586 ? -29.003 -27.521 11.553 1.00 87.81 586 PHE A O 1
ATOM 4581 N N . GLY A 1 587 ? -29.822 -26.446 13.335 1.00 85.25 587 GLY A N 1
ATOM 4582 C CA . GLY A 1 587 ? -30.162 -25.227 12.611 1.00 85.25 587 GLY A CA 1
ATOM 4583 C C . GLY A 1 587 ? -30.855 -24.201 13.498 1.00 85.25 587 GLY A C 1
ATOM 4584 O O . GLY A 1 587 ? -30.966 -24.383 14.709 1.00 85.25 587 GLY A O 1
ATOM 4585 N N . THR A 1 588 ? -31.337 -23.128 12.880 1.00 88.31 588 THR A N 1
ATOM 4586 C CA . THR A 1 588 ? -32.119 -22.068 13.528 1.00 88.31 588 THR A CA 1
ATOM 4587 C C . THR A 1 588 ? -33.574 -22.131 13.081 1.00 88.31 588 THR A C 1
ATOM 4589 O O . THR A 1 588 ? -33.871 -22.628 11.988 1.00 88.31 588 THR A O 1
ATOM 4592 N N . LYS A 1 589 ? -34.502 -21.611 13.894 1.00 86.81 589 LYS A N 1
ATOM 4593 C CA . LYS A 1 589 ? -35.929 -21.586 13.531 1.00 86.81 589 LYS A CA 1
ATOM 4594 C C . LYS A 1 589 ? -36.172 -20.839 12.219 1.00 86.81 589 LYS A C 1
ATOM 4596 O O . LYS A 1 589 ? -36.950 -21.306 11.387 1.00 86.81 589 LYS A O 1
ATOM 4601 N N . GLN A 1 590 ? -35.475 -19.724 12.009 1.00 86.75 590 GLN A N 1
ATOM 4602 C CA . GLN A 1 590 ? -35.549 -18.924 10.786 1.00 86.75 590 GLN A CA 1
ATOM 4603 C C . GLN A 1 590 ? -35.068 -19.724 9.569 1.00 86.75 590 GLN A C 1
ATOM 4605 O O . GLN A 1 590 ? -35.759 -19.773 8.553 1.00 86.75 590 GLN A O 1
ATOM 4610 N N . SER A 1 591 ? -33.926 -20.412 9.684 1.00 86.75 591 SER A N 1
ATOM 4611 C CA . SER A 1 591 ? -33.386 -21.246 8.604 1.00 86.75 591 SER A CA 1
ATOM 4612 C C . SER A 1 591 ? -34.324 -22.407 8.254 1.00 86.75 591 SER A C 1
ATOM 4614 O O . SER A 1 591 ? -34.642 -22.618 7.083 1.00 86.75 591 SER A O 1
ATOM 4616 N N . LEU A 1 592 ? -34.863 -23.108 9.258 1.00 87.19 592 LEU A N 1
ATOM 4617 C CA . LEU A 1 592 ? -35.832 -24.186 9.040 1.00 87.19 592 LEU A CA 1
ATOM 4618 C C . LEU A 1 592 ? -37.102 -23.672 8.342 1.00 87.19 592 LEU A C 1
ATOM 4620 O O . LEU A 1 592 ? -37.533 -24.240 7.338 1.00 87.19 592 LEU A O 1
ATOM 4624 N N . THR A 1 593 ? -37.661 -22.559 8.827 1.00 86.31 593 THR A N 1
ATOM 4625 C CA . THR A 1 593 ? -38.841 -21.903 8.233 1.00 86.31 593 THR A CA 1
ATOM 4626 C C . THR A 1 593 ? -38.590 -21.514 6.776 1.00 86.31 593 THR A C 1
ATOM 4628 O O . THR A 1 593 ? -39.441 -21.736 5.908 1.00 86.31 593 THR A O 1
ATOM 4631 N N . ARG A 1 594 ? -37.393 -21.001 6.472 1.00 85.62 594 ARG A N 1
ATOM 4632 C CA . ARG A 1 594 ? -36.978 -20.640 5.116 1.00 85.62 594 ARG A CA 1
ATOM 4633 C C . ARG A 1 594 ? -36.914 -21.854 4.195 1.00 85.62 594 ARG A C 1
ATOM 4635 O O . ARG A 1 594 ? -37.495 -21.813 3.109 1.00 85.62 594 ARG A O 1
ATOM 4642 N N . VAL A 1 595 ? -36.252 -22.929 4.625 1.00 86.50 595 VAL A N 1
ATOM 4643 C CA . VAL A 1 595 ? -36.128 -24.173 3.847 1.00 86.50 595 VAL A CA 1
ATOM 4644 C C . VAL A 1 595 ? -37.505 -24.769 3.559 1.00 86.50 595 VAL A C 1
ATOM 4646 O O . VAL A 1 595 ? -37.795 -25.066 2.401 1.00 86.50 595 VAL A O 1
ATOM 4649 N N . MET A 1 596 ? -38.381 -24.860 4.567 1.00 85.44 596 MET A N 1
ATOM 4650 C CA . MET A 1 596 ? -39.763 -25.321 4.379 1.00 85.44 596 MET A CA 1
ATOM 4651 C C . MET A 1 596 ? -40.496 -24.462 3.345 1.00 85.44 596 MET A C 1
ATOM 4653 O O . MET A 1 596 ? -41.070 -24.988 2.398 1.00 85.44 596 MET A O 1
ATOM 4657 N N . THR A 1 597 ? -40.401 -23.134 3.453 1.00 86.12 597 THR A N 1
ATOM 4658 C CA . THR A 1 597 ? -41.043 -22.209 2.505 1.00 86.12 597 THR A CA 1
ATOM 4659 C C . THR A 1 597 ? -40.550 -22.419 1.067 1.00 86.12 597 THR A C 1
ATOM 4661 O O . THR A 1 597 ? -41.350 -22.427 0.129 1.00 86.12 597 THR A O 1
ATOM 4664 N N . VAL A 1 598 ? -39.240 -22.617 0.867 1.00 86.06 598 VAL A N 1
ATOM 4665 C CA . VAL A 1 598 ? -38.650 -22.879 -0.459 1.00 86.06 598 VAL A CA 1
ATOM 4666 C C . VAL A 1 598 ? -39.123 -24.214 -1.032 1.00 86.06 598 VAL A C 1
ATOM 4668 O O . VAL A 1 598 ? -39.481 -24.271 -2.210 1.00 86.06 598 VAL A O 1
ATOM 4671 N N . LEU A 1 599 ? -39.124 -25.277 -0.226 1.00 86.50 599 LEU A N 1
ATOM 4672 C CA . LEU A 1 599 ? -39.515 -26.616 -0.671 1.00 86.50 599 LEU A CA 1
ATOM 4673 C C . LEU A 1 599 ? -41.011 -26.688 -0.989 1.00 86.50 599 LEU A C 1
ATOM 4675 O O . LEU A 1 599 ? -41.372 -27.215 -2.042 1.00 86.50 599 LEU A O 1
ATOM 4679 N N . THR A 1 600 ? -41.861 -26.072 -0.164 1.00 84.88 600 THR A N 1
ATOM 4680 C CA . THR A 1 600 ? -43.301 -25.944 -0.429 1.00 84.88 600 THR A CA 1
ATOM 4681 C C . THR A 1 600 ? -43.553 -25.196 -1.733 1.00 84.88 600 THR A C 1
ATOM 4683 O O . THR A 1 600 ? -44.304 -25.672 -2.578 1.00 84.88 600 THR A O 1
ATOM 4686 N N . LYS A 1 601 ? -42.860 -24.073 -1.975 1.00 87.88 601 LYS A N 1
ATOM 4687 C CA . LYS A 1 601 ? -42.995 -23.311 -3.230 1.00 87.88 601 LYS A CA 1
ATOM 4688 C C . LYS A 1 601 ? -42.578 -24.115 -4.472 1.00 87.88 601 LYS A C 1
ATOM 4690 O O . LYS A 1 601 ? -43.076 -23.847 -5.562 1.00 87.88 601 LYS A O 1
ATOM 4695 N N . LYS A 1 602 ? -41.663 -25.078 -4.325 1.00 88.81 602 LYS A N 1
ATOM 4696 C CA . LYS A 1 602 ? -41.208 -25.968 -5.406 1.00 88.81 602 LYS A CA 1
ATOM 4697 C C . LYS A 1 602 ? -42.024 -27.263 -5.527 1.00 88.81 602 LYS A C 1
ATOM 4699 O O . LYS A 1 602 ? -41.670 -28.090 -6.360 1.00 88.81 602 LYS A O 1
ATOM 4704 N N . ASN A 1 603 ? -43.082 -27.448 -4.730 1.00 82.69 603 ASN A N 1
ATOM 4705 C CA . ASN A 1 603 ? -43.836 -28.706 -4.620 1.00 82.69 603 ASN A CA 1
ATOM 4706 C C . ASN A 1 603 ? -42.949 -29.922 -4.274 1.00 82.69 603 ASN A C 1
ATOM 4708 O O . ASN A 1 603 ? -43.221 -31.040 -4.698 1.00 82.69 603 ASN A O 1
ATOM 4712 N N . LEU A 1 604 ? -41.868 -29.700 -3.519 1.00 77.88 604 LEU A N 1
ATOM 4713 C CA . LEU A 1 604 ? -40.935 -30.738 -3.054 1.00 77.88 604 LEU A CA 1
ATOM 4714 C C . LEU A 1 604 ? -41.146 -31.084 -1.571 1.00 77.88 604 LEU A C 1
ATOM 4716 O O . LEU A 1 604 ? -40.331 -31.787 -0.978 1.00 77.88 604 LEU A O 1
ATOM 4720 N N . TRP A 1 605 ? -42.208 -30.550 -0.963 1.00 67.88 605 TRP A N 1
ATOM 4721 C CA . TRP A 1 605 ? -42.550 -30.724 0.444 1.00 67.88 605 TRP A CA 1
ATOM 4722 C C . TRP A 1 605 ? -43.947 -31.319 0.598 1.00 67.88 605 TRP A C 1
ATOM 4724 O O . TRP A 1 605 ? -44.902 -30.756 0.066 1.00 67.88 605 TRP A O 1
ATOM 4734 N N . ASP A 1 606 ? -44.069 -32.384 1.390 1.00 66.56 606 ASP A N 1
ATOM 4735 C CA . ASP A 1 606 ? -45.347 -32.904 1.876 1.00 66.56 606 ASP A CA 1
ATOM 4736 C C . ASP A 1 606 ? -45.344 -32.895 3.412 1.00 66.56 606 ASP A C 1
ATOM 4738 O O . ASP A 1 606 ? -44.468 -33.473 4.056 1.00 66.56 606 ASP A O 1
ATOM 4742 N N . SER A 1 607 ? -46.334 -32.225 4.007 1.00 62.50 607 SER A N 1
ATOM 4743 C CA . SER A 1 607 ? -46.523 -32.122 5.460 1.00 62.50 607 SER A CA 1
ATOM 4744 C C . SER A 1 607 ? -46.741 -33.463 6.167 1.00 62.50 607 SER A C 1
ATOM 4746 O O . SER A 1 607 ? -46.675 -33.511 7.392 1.00 62.50 607 SER A O 1
ATOM 4748 N N . GLN A 1 608 ? -47.016 -34.543 5.429 1.00 59.56 608 GLN A N 1
ATOM 4749 C CA . GLN A 1 608 ? -47.264 -35.861 6.016 1.00 59.56 608 GLN A CA 1
ATOM 4750 C C . GLN A 1 608 ? -45.992 -36.587 6.483 1.00 59.56 608 GLN A C 1
ATOM 4752 O O . GLN A 1 608 ? -46.100 -37.532 7.262 1.00 59.56 608 GLN A O 1
ATOM 4757 N N . ASN A 1 609 ? -44.796 -36.152 6.061 1.00 63.78 609 ASN A N 1
ATOM 4758 C CA . ASN A 1 609 ? -43.527 -36.790 6.424 1.00 63.78 609 ASN A CA 1
ATOM 4759 C C . ASN A 1 609 ? -42.489 -35.727 6.835 1.00 63.78 609 ASN A C 1
ATOM 4761 O O . ASN A 1 609 ? -41.651 -35.308 6.036 1.00 63.78 609 ASN A O 1
ATOM 4765 N N . ASP A 1 610 ? -42.569 -35.251 8.085 1.00 74.25 610 ASP A N 1
ATOM 4766 C CA . ASP A 1 610 ? -41.740 -34.153 8.612 1.00 74.25 610 ASP A CA 1
ATOM 4767 C C . ASP A 1 610 ? -40.285 -34.576 8.892 1.00 74.25 610 ASP A C 1
ATOM 4769 O O . ASP A 1 610 ? -39.799 -34.639 10.023 1.00 74.25 610 ASP A O 1
ATOM 4773 N N . LEU A 1 611 ? -39.559 -34.880 7.819 1.00 83.94 611 LEU A N 1
ATOM 4774 C CA . LEU A 1 611 ? -38.149 -35.247 7.866 1.00 83.94 611 LEU A CA 1
ATOM 4775 C C . LEU A 1 611 ? -37.246 -34.068 8.264 1.00 83.94 611 LEU A C 1
ATOM 4777 O O . LEU A 1 611 ? -36.117 -34.305 8.705 1.00 83.94 611 LEU A O 1
ATOM 4781 N N . LEU A 1 612 ? -37.691 -32.808 8.137 1.00 85.00 612 LEU A N 1
ATOM 4782 C CA . LEU A 1 612 ? -36.835 -31.668 8.493 1.00 85.00 612 LEU A CA 1
ATOM 4783 C C . LEU A 1 612 ? -36.740 -31.401 9.986 1.00 85.00 612 LEU A C 1
ATOM 4785 O O . LEU A 1 612 ? -35.769 -30.763 10.385 1.00 85.00 612 LEU A O 1
ATOM 4789 N N . S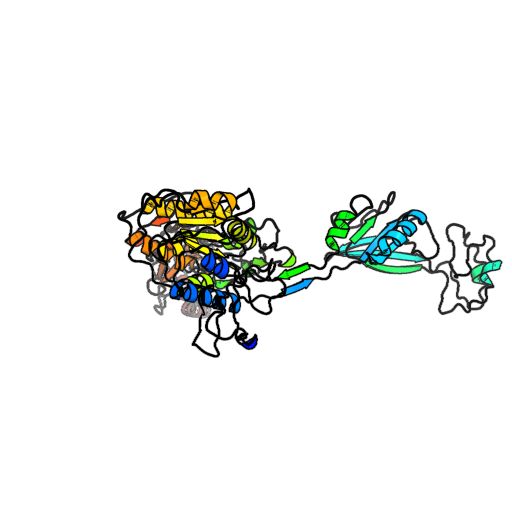ER A 1 613 ? -37.651 -31.929 10.801 1.00 87.81 613 SER A N 1
ATOM 4790 C CA . SER A 1 613 ? -37.551 -31.867 12.266 1.00 87.81 613 SER A CA 1
ATOM 4791 C C . SER A 1 613 ? -36.436 -32.751 12.854 1.00 87.81 613 SER A C 1
ATOM 4793 O O . SER A 1 613 ? -36.124 -32.667 14.045 1.00 87.81 613 SER A O 1
ATOM 4795 N N . TYR A 1 614 ? -35.786 -33.578 12.027 1.00 90.12 614 TYR A N 1
ATOM 4796 C CA . TYR A 1 614 ? -34.652 -34.419 12.411 1.00 90.12 614 TYR A CA 1
ATOM 4797 C C . TYR A 1 614 ? -33.315 -33.816 11.959 1.00 90.12 614 TYR A C 1
ATOM 4799 O O . TYR A 1 614 ? -33.223 -33.231 10.874 1.00 90.12 614 TYR A O 1
ATOM 4807 N N . CYS A 1 615 ? -32.256 -34.022 12.752 1.00 91.31 615 CYS A N 1
ATOM 4808 C CA . CYS A 1 615 ? -30.887 -33.700 12.339 1.00 91.31 615 CYS A CA 1
ATOM 4809 C C . CYS A 1 615 ? -30.435 -34.557 11.147 1.00 91.31 615 CYS A C 1
ATOM 4811 O O . CYS A 1 615 ? -31.049 -35.574 10.829 1.00 91.31 615 CYS A O 1
ATOM 4813 N N . ASP A 1 616 ? -29.322 -34.167 10.529 1.00 89.25 616 ASP A N 1
ATOM 4814 C CA . ASP A 1 616 ? -28.648 -34.879 9.438 1.00 89.25 616 ASP A CA 1
ATOM 4815 C C . ASP A 1 616 ? -28.564 -36.401 9.651 1.00 89.25 616 ASP A C 1
ATOM 4817 O O . ASP A 1 616 ? -28.926 -37.166 8.761 1.00 89.25 616 ASP A O 1
ATOM 4821 N N . THR A 1 617 ? -28.169 -36.850 10.844 1.00 92.50 617 THR A N 1
ATOM 4822 C CA . THR A 1 617 ? -28.027 -38.281 11.152 1.00 92.50 617 THR A CA 1
ATOM 4823 C C . THR A 1 617 ? -29.377 -38.986 11.323 1.00 92.50 617 THR A C 1
ATOM 4825 O O . THR A 1 617 ? -29.638 -39.994 10.667 1.00 92.50 617 THR A O 1
ATOM 4828 N N . CYS A 1 618 ? -30.263 -38.461 12.177 1.00 91.62 618 CYS A N 1
ATOM 4829 C CA . CYS A 1 618 ? -31.562 -39.087 12.456 1.00 91.62 618 CYS A CA 1
ATOM 4830 C C . CYS A 1 618 ? -32.484 -39.072 11.230 1.00 91.62 618 CYS A C 1
ATOM 4832 O O . CYS A 1 618 ? -33.261 -40.002 11.034 1.00 91.62 618 CYS A O 1
ATOM 4834 N N . ARG A 1 619 ? -32.369 -38.050 10.374 1.00 90.44 619 ARG A N 1
ATOM 4835 C CA . ARG A 1 619 ? -33.136 -37.942 9.131 1.00 90.44 619 ARG A CA 1
ATOM 4836 C C . ARG A 1 619 ? -32.840 -39.099 8.184 1.00 90.44 619 ARG A C 1
ATOM 4838 O O . ARG A 1 619 ? -33.772 -39.680 7.641 1.00 90.44 619 ARG A O 1
ATOM 4845 N N . VAL A 1 620 ? -31.566 -39.461 8.015 1.00 89.12 620 VAL A N 1
ATOM 4846 C CA . VAL A 1 620 ? -31.165 -40.604 7.178 1.00 89.12 620 VAL A CA 1
ATOM 4847 C C . VAL A 1 620 ? -31.765 -41.901 7.721 1.00 89.12 620 VAL A C 1
ATOM 4849 O O . VAL A 1 620 ? -32.353 -42.662 6.957 1.00 89.12 620 VAL A O 1
ATOM 4852 N N . VAL A 1 621 ? -31.703 -42.115 9.040 1.00 89.62 621 VAL A N 1
ATOM 4853 C CA . VAL A 1 621 ? -32.312 -43.290 9.689 1.00 89.62 621 VAL A CA 1
ATOM 4854 C C . VAL A 1 621 ? -33.814 -43.362 9.398 1.00 89.62 621 VAL A C 1
ATOM 4856 O O . VAL A 1 621 ? -34.293 -44.397 8.942 1.00 89.62 621 VAL A O 1
ATOM 4859 N N . LYS A 1 622 ? -34.548 -42.254 9.568 1.00 87.00 622 LYS A N 1
ATOM 4860 C CA . LYS A 1 622 ? -35.997 -42.203 9.308 1.00 87.00 622 LYS A CA 1
ATOM 4861 C C . LYS A 1 622 ? -36.353 -42.455 7.844 1.00 87.00 622 LYS A C 1
ATOM 4863 O O . LYS A 1 622 ? -37.352 -43.116 7.573 1.00 87.00 622 LYS A O 1
ATOM 4868 N N . ILE A 1 623 ? -35.527 -41.992 6.904 1.00 85.50 623 ILE A N 1
ATOM 4869 C CA . ILE A 1 623 ? -35.704 -42.293 5.477 1.00 85.50 623 ILE A CA 1
ATOM 4870 C C . ILE A 1 623 ? -35.605 -43.806 5.234 1.00 85.50 623 ILE A C 1
ATOM 4872 O O . ILE A 1 623 ? -36.469 -44.359 4.557 1.00 85.50 623 ILE A O 1
ATOM 4876 N N . PHE A 1 624 ? -34.609 -44.492 5.806 1.00 85.38 624 PHE A N 1
ATOM 4877 C CA . PHE A 1 624 ? -34.468 -45.948 5.663 1.00 85.38 624 PHE A CA 1
ATOM 4878 C C . PHE A 1 624 ? -35.579 -46.731 6.378 1.00 85.38 624 PHE A C 1
ATOM 4880 O O . PHE A 1 624 ? -36.065 -47.724 5.840 1.00 85.38 624 PHE A O 1
ATOM 4887 N N . GLU A 1 625 ? -36.028 -46.282 7.552 1.00 83.75 625 GLU A N 1
ATOM 4888 C CA . GLU A 1 625 ? -37.177 -46.878 8.252 1.00 83.75 625 GLU A CA 1
ATOM 4889 C C . GLU A 1 625 ? -38.477 -46.760 7.441 1.00 83.75 625 GLU A C 1
ATOM 4891 O O . GLU A 1 625 ? -39.300 -47.674 7.470 1.00 83.75 625 GLU A O 1
ATOM 4896 N N . ALA A 1 626 ? -38.656 -45.664 6.697 1.00 74.38 626 ALA A N 1
ATOM 4897 C CA . ALA A 1 626 ? -39.817 -45.450 5.838 1.00 74.38 626 ALA A CA 1
ATOM 4898 C C . ALA A 1 626 ? -39.790 -46.282 4.541 1.00 74.38 626 ALA A C 1
ATOM 4900 O O . ALA A 1 626 ? -40.854 -46.572 4.013 1.00 74.38 626 ALA A O 1
ATOM 4901 N N . HIS A 1 627 ? -38.610 -46.676 4.039 1.00 65.00 627 HIS A N 1
ATOM 4902 C CA . HIS A 1 627 ? -38.472 -47.533 2.846 1.00 65.00 627 HIS A CA 1
ATOM 4903 C C . HIS A 1 627 ? -38.602 -49.038 3.149 1.00 65.00 627 HIS A C 1
ATOM 4905 O O . HIS A 1 627 ? -38.800 -49.827 2.230 1.00 65.00 627 HIS A O 1
ATOM 4911 N N . ASN A 1 628 ? -38.463 -49.441 4.418 1.00 55.50 628 ASN A N 1
ATOM 4912 C CA . ASN A 1 628 ? -38.588 -50.833 4.874 1.00 55.50 628 ASN A CA 1
ATOM 4913 C C . ASN A 1 628 ? -39.995 -51.179 5.413 1.00 55.50 628 ASN A C 1
ATOM 4915 O O . ASN A 1 628 ? -40.192 -52.273 5.946 1.00 55.50 628 ASN A O 1
ATOM 4919 N N . LYS A 1 629 ? -40.950 -50.248 5.308 1.00 51.44 629 LYS A N 1
ATOM 4920 C CA . LYS A 1 629 ? -42.389 -50.453 5.521 1.00 51.44 629 LYS A CA 1
ATOM 4921 C C . LYS A 1 629 ? -43.094 -50.453 4.176 1.00 51.44 629 LYS A C 1
ATOM 4923 O O . LYS A 1 629 ? -44.081 -51.211 4.061 1.00 51.44 629 LYS A O 1
#

pLDDT: mean 86.25, std 15.06, range [24.64, 98.62]

Secondary structure (DSSP, 8-state):
--TT------EE-SSS--EE---TTTTS-SSS-TT----GGG---EES-TTT-TT-SS-EEHHHHHHHHHB---HHHHHHHHHHHHHHHHH----EEEE----EEEEEES-HHHHHHHHHHHTTTSEEEEEESS--BTTBEE-EEEEEEEETTEEEEEEEEE--B-TTT-----THHHH-TT--B-TTS-B-TTT-----HHHHH-TT--B-TT-EEEEEEEESEEEEPTT-----SS---GGGEEETTSHHHHHTTSS-EEEE--EEE-GGG--EETTTTEE--HHHHT-TT--EEE-SSSEEE-GGG-----HHHHH-SS--EEETTS-HHHHHHHHHSS---TTPEEEEE-HHHHHHHHHHHTT--BTTEEEEE-S-GGG--HHHHHHHHHTT-SEEEEE-SSSSPPHHHHHHHHHHHHHHHHHH-----EEEE-HHHHHHHHHSPP-SPPPSSPP-----S-HHHHHHHHHHHHHHHSS-S-EEE-STTGGGSEEEEE-TTT-----HHHHH-TTSSEEEETTTTEEEE-GGG-----HHHHT-TT--EEEEESEEESHHHHS-EEEEE-PEEEPTTT--EEEEHHHHHHHHHHHHHTT---TTS-GGGS-HHHHHHHHHHHH--

Radius of gyration: 36.48 Å; chains: 1; bounding box: 94×81×99 Å

Foldseek 3Di:
DPPPQFPFQFFFDDPDDTDGDDDPVVVPCDPDHPPPDPPPVGGAEGEDFCVVPVPDPHHYFVLLSCCNQAAPDDPLQSVLLVVLVSVLVVQQDWDKDKDAFFQEEEEEEQDPVQQVVVCVVCVVPGVYQYEHDHADDPPHFHFAPWAWDDDPLKIKIKGKGQDFFQPVQDPLPCQLQVQQPQSQADSVRHGGPVRDPVPCSSCVRGPSSRGHRPDIDMDIDIGNAYEYEPPDDDDHPDDDDVLRYHYPVVVVSSVVRRDIDMFIRFKAFDPLQDLFQLCVRAFDDQLCVQDPQNQWDGHSRGIHGNRVSDPVQQQSLQRRQWNRIAGSSAGPLSLLVSVLSHQQDQAAEEEEEASVQSVVLCVVASVHYQYRYRYYHDNHLNNDYLLSVLQCLLSRHLAYEYEDQDPDDRPSSVLRQVVNQVLCCQQPVDDRRYHYDHSVCVVVVSPDDRPDTGQPDHDDDSDDDTSLVSCLVSLLVSLVRGPDQKGKFDDPPQQQFWDKAFPQLQDFLPCQLVVSNSQPQWDADPVQQWIKGQRSSRRQGCPSCVRGPRSGMDIGGIDMSHPVNRDIGTRYTFDFQAQPPPRDTAGGPNVLVVVQVVCVVVVNDDPVQPLSSHHPVVSVVVVVVVVVD

Sequence (629 aa):
MMSKYVNHLLCYGKGADTVYQQNAEHLRLDSASPDTVLPESSILLTGGFTTILTDSPYPVSPTLQLNGDLAAFNENEMAAIGRAELIRANSQSYRSYILEPDLRVAVLSTDSVALNAFIERYGSILHLEPLLIKEYAPGITTAQELDIRYSNGRYNCSFMVKQPVDHDACTYCGKCGPSCPENCLSEHLFLDFSQCTLCKACENACPEQAIDLHTVEKHDLVVPALLLLSGTEINFSSRINKEKIFSEKNLEHLFDTIYAAQVDEVITWNQDICQYSGRLGIGCDVCVSACEHQALTRDHNGITIHHTHCTECGDCLAGCPTGALQYTRFTDVEFIEYFSNITLQPGTTIVIGCEHDLHKFWWKNTNRSFANTLFLEYPVTSALSSMHLFFLFALGAARICILQHQEDIPALLQQQTNLVHSVLSALFGEEERIHILQPESLTKALSRPLQKKSLYPLYHDFSFTNRREKIAHILSFLCRQSKKKQVRLTGAPVAQFGNIHFDTDKCTLCNACVGECRISALTADSNNFAIHHKPVLCVQCGSCVELCPEDAITLQPGLSLSPTFFEEKKQAQAEPVHCIECGKVFGTKQSLTRVMTVLTKKNLWDSQNDLLSYCDTCRVVKIFEAHNK

=== Feature glossary ===
The record interleaves many kinds of information about one protein. Here is each kind framed as the question it answers.

Q: What known structures does this most resemble?
A: Structural nearest neighbors (via Foldseek easy-search vs the PDB). Reported per hit: target PDB id, E-value, and alignment TM-score. A TM-score above ~0.5 is the conventional threshold for 'same fold'.

Q: Where is each backbone atom in 3D?
A: The mmCIF table is the protein's shape written out atom by atom. For each backbone N, Cα, C, and carbonyl O, it records an (x, y, z) coordinate triple in Å plus the residue type, chain letter, and residue number.

Q: What are the backbone torsion angles?
A: The φ/ψ torsion pair specifies the backbone conformation at each residue. φ rotate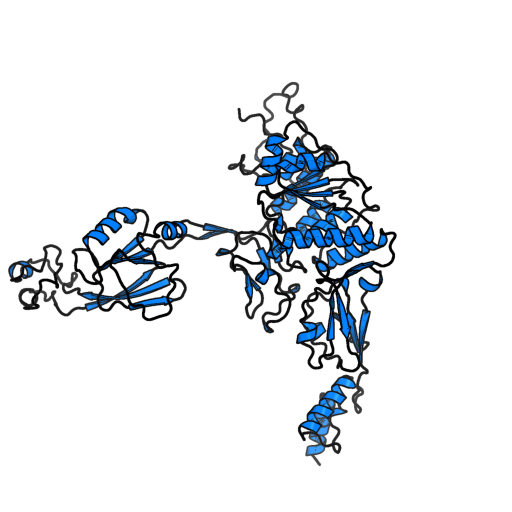s about the N–Cα bond, ψ about the Cα–C bond. Steric clashes forbid most of the (φ, ψ) plane — the allowed regions (α-helix basin, β-sheet basin, left-handed helix) are the Ramachandran-allowed regions.

Q: Which residues are buried vs exposed?
A: Solvent-accessible surface area (SASA) is the area in Å² traced out by the centre of a 1.4 Å probe sphere (a water molecule) rolled over the protein's van der Waals surface (Shrake–Rupley / Lee–Richards construction). Buried residues have near-zero SASA; fully exposed residues can exceed 200 Å². The total SASA scales roughly with the number of surface residues.

Q: How confident is the AlphaFold model at each residue?
A: pLDDT is the predicted lDDT-Cα score: AlphaFold's confidence that the local environment of each residue (all inter-atomic distances within 15 Å) is correctly placed. It is a per-residue number between 0 and 100, with higher meaning more reliable.

Q: What does the local fold look like, residue by residue?
A: 3Di is Foldseek's structural alphabet. Each residue is assigned one of twenty discrete states based on how its Cα sits relative to its spatial (not sequential) neighbors. Aligning 3Di strings finds structural homologs roughly as well as full 3D superposition, but orders of magnitude faster.

Q: How big and how compact is the whole molecule?
A: Radius of gyration (Rg) is the root-mean-square distance of Cα atoms from their centroid — a single number for overall size and compactness. A globular domain of N residues has Rg ≈ 2.2·N^0.38 Å; an extended or disordered chain has a much larger Rg. The Cα contact count is the number of residue pairs whose Cα atoms are within 8 Å and are more than four positions apart in sequence — a standard proxy for tertiary packing density. The bounding box is the smallest axis-aligned box enclosing all Cα atoms.

Q: Which residues are in helices, strands, or loops?
A: DSSP 8-state secondary structure assigns each residue one of H (α-helix), G (3₁₀-helix), I (π-helix), E (extended β-strand), B (isolated β-bridge), T (hydrogen-bonded turn), S (bend), or '-' (coil). The assignment is computed from backbone hydrogen-bond geometry via the Kabsch–Sander algorithm.

Q: How mobile is each atom in the crystal?
A: Crystallographic B-factors measure how much each atom's electron density is smeared out, in Å². They rise in mobile loops and surface residues and fall in the buried interior. In AlphaFold models this column is repurposed to hold pLDDT instead.

Q: What if only a Cα trace is available?
A: P-SEA three-state annotation labels each residue as helix, strand, or coil based purely on the geometry of the Cα trace. It serves as a fallback when the full backbone (and thus DSSP) is unavailable.

Q: What family and function is it annotated with?
A: Database cross-references. InterPro integrates a dozen domain/family signature databases into unified entries with residue-range hits. GO terms attach function/process/location labels with evidence codes. CATH codes position the fold in a four-level structural taxonomy. Organism is the NCBI-taxonomy species name.

Q: Are the domains correctly placed relative to each other?
A: Predicted Aligned Error (PAE) is an AlphaFold confidence matrix: entry (i, j) is the expected error in the position of residue j, in ångströms, when the prediction is superimposed on the true structure at residue i. Low PAE within a block of residues means that block is internally rigid and well-predicted; high PAE between two blocks means their relative placement is uncertain even if each block individually is confident.

Q: What do the diagnostic plots show?
A: Three diagnostic plots accompany the record. The Cα contact map visualizes the tertiary structure as a 2D adjacency matrix (8 Å cutoff, sequence-local contacts suppressed). The Ramachandran plot shows the distribution of backbone (φ, ψ) torsions, with points in the α and β basins reflecting secondary structure content. The PAE plot shows AlphaFold's inter-residue confidence as a color matrix.

Q: What is the amino-acid chain?
A: Primary structure: the covalent order of the twenty standard amino acids along the backbone. Two proteins with the same sequence will (almost always) fold to the same structure; two with 30% identity often share a fold but not the details.

Q: What do the rendered images show?
A: The six renders are orthographic views along the three Cartesian axes in both directions. Representation (cartoon, sticks, or surface) and color scheme (sequence-rainbow or by-chain) vary across proteins so the training set covers all the common visualization conventions.